Protein AF-0000000075012407 (afdb_homodimer)

Nearest PDB structures (foldseek):
  1z28-assembly1_A-2  TM=9.879E-01  e=9.287E-39  Homo sapiens
  3u3m-assembly1_A  TM=9.815E-01  e=2.269E-38  Homo sapiens
  3qvv-assembly2_B  TM=9.808E-01  e=2.269E-38  Homo sapiens
  2a3r-assembly2_B  TM=9.847E-01  e=3.750E-38  Homo sapiens
  4gra-assembly2_B  TM=9.816E-01  e=2.001E-37  Homo sapiens

Radius of gyration: 32.12 Å; Cα contacts (8 Å, |Δi|>4): 915; chains: 2; bounding box: 49×92×67 Å

Structure (mmCIF, N/CA/C/O backbone):
data_AF-0000000075012407-model_v1
#
loop_
_entity.id
_entity.type
_entity.pdbx_description
1 polymer Sulfotransferase
#
loop_
_atom_site.group_PDB
_atom_site.id
_atom_site.type_symbol
_atom_site.label_atom_id
_atom_site.label_alt_id
_atom_site.label_comp_id
_atom_site.label_asym_id
_atom_site.label_entity_id
_atom_site.label_seq_id
_atom_site.pdbx_PDB_ins_code
_atom_site.Cartn_x
_atom_site.Cartn_y
_atom_site.Cartn_z
_atom_site.occupancy
_atom_site.B_iso_or_equiv
_atom_site.auth_seq_id
_atom_site.auth_comp_id
_atom_site.auth_asym_id
_atom_site.auth_atom_id
_atom_site.pdbx_PDB_model_num
ATOM 1 N N . MET A 1 1 ? -10.609 23.375 -27.75 1 22.03 1 MET A N 1
ATOM 2 C CA . MET A 1 1 ? -10.422 24.469 -26.797 1 22.03 1 MET A CA 1
ATOM 3 C C . MET A 1 1 ? -9.523 24.031 -25.641 1 22.03 1 MET A C 1
ATOM 5 O O . MET A 1 1 ? -9.953 23.281 -24.766 1 22.03 1 MET A O 1
ATOM 9 N N . ALA A 1 2 ? -8.25 23.719 -25.938 1 32.62 2 ALA A N 1
ATOM 10 C CA . ALA A 1 2 ? -7.152 23.391 -25.031 1 32.62 2 ALA A CA 1
ATOM 11 C C . ALA A 1 2 ? -7.145 24.312 -23.812 1 32.62 2 ALA A C 1
ATOM 13 O O . ALA A 1 2 ? -6.902 25.516 -23.953 1 32.62 2 ALA A O 1
ATOM 14 N N . GLU A 1 3 ? -8.086 24.141 -22.859 1 29.67 3 GLU A N 1
ATOM 15 C CA . GLU A 1 3 ? -8.102 24.953 -21.641 1 29.67 3 GLU A CA 1
ATOM 16 C C . GLU A 1 3 ? -6.684 25.188 -21.125 1 29.67 3 GLU A C 1
ATOM 18 O O . GLU A 1 3 ? -5.832 24.297 -21.188 1 29.67 3 GLU A O 1
ATOM 23 N N . ALA A 1 4 ? -6.25 26.359 -21 1 38.56 4 ALA A N 1
ATOM 24 C CA . ALA A 1 4 ? -5.043 26.984 -20.469 1 38.56 4 ALA A CA 1
ATOM 25 C C . ALA A 1 4 ? -4.625 26.344 -19.141 1 38.56 4 ALA A C 1
ATOM 27 O O . ALA A 1 4 ? -5.352 26.422 -18.156 1 38.56 4 ALA A O 1
ATOM 28 N N . THR A 1 5 ? -4.082 25.141 -19.094 1 43.47 5 THR A N 1
ATOM 29 C CA . THR A 1 5 ? -3.42 24.531 -17.953 1 43.47 5 THR A CA 1
ATOM 30 C C . THR A 1 5 ? -2.76 25.594 -17.078 1 43.47 5 THR A C 1
ATOM 32 O O . THR A 1 5 ? -1.749 26.188 -17.453 1 43.47 5 THR A O 1
ATOM 35 N N . GLU A 1 6 ? -3.447 26.531 -16.5 1 49.44 6 GLU A N 1
ATOM 36 C CA . GLU A 1 6 ? -2.885 27.5 -15.555 1 49.44 6 GLU A CA 1
ATOM 37 C C . GLU A 1 6 ? -1.769 26.875 -14.719 1 49.44 6 GLU A C 1
ATOM 39 O O . GLU A 1 6 ? -1.96 25.812 -14.109 1 49.44 6 GLU A O 1
ATOM 44 N N . SER A 1 7 ? -0.541 27.109 -15.016 1 63.06 7 SER A N 1
ATOM 45 C CA . SER A 1 7 ? 0.743 26.594 -14.555 1 63.06 7 SER A CA 1
ATOM 46 C C . SER A 1 7 ? 0.875 26.688 -13.039 1 63.06 7 SER A C 1
ATOM 48 O O . SER A 1 7 ? 0.651 27.766 -12.461 1 63.06 7 SER A O 1
ATOM 50 N N . ARG A 1 8 ? 0.725 25.672 -12.258 1 73.75 8 ARG A N 1
ATOM 51 C CA . ARG A 1 8 ? 0.963 25.609 -10.82 1 73.75 8 ARG A CA 1
ATOM 52 C C . ARG A 1 8 ? 2.25 26.328 -10.445 1 73.75 8 ARG A C 1
ATOM 54 O O . ARG A 1 8 ? 3.23 26.297 -11.188 1 73.75 8 ARG A O 1
ATOM 61 N N . LYS A 1 9 ? 2.16 27.094 -9.445 1 75.5 9 LYS A N 1
ATOM 62 C CA . LYS A 1 9 ? 3.238 27.969 -8.992 1 75.5 9 LYS A CA 1
ATOM 63 C C . LYS A 1 9 ? 4.406 27.156 -8.438 1 75.5 9 LYS A C 1
ATOM 65 O O . LYS A 1 9 ? 4.199 26.125 -7.809 1 75.5 9 LYS A O 1
ATOM 70 N N . GLN A 1 10 ? 5.562 27.656 -8.711 1 83.12 10 GLN A N 1
ATOM 71 C CA . GLN A 1 10 ? 6.777 27 -8.227 1 83.12 10 GLN A CA 1
ATOM 72 C C . GLN A 1 10 ? 7.238 27.594 -6.906 1 83.12 10 GLN A C 1
ATOM 74 O O . GLN A 1 10 ? 6.918 28.734 -6.59 1 83.12 10 GLN A O 1
ATOM 79 N N . LEU A 1 11 ? 7.918 26.797 -6.125 1 91.88 11 LEU A N 1
ATOM 80 C CA . LEU A 1 11 ? 8.453 27.234 -4.836 1 91.88 11 LEU A CA 1
ATOM 81 C C . LEU A 1 11 ? 9.859 27.797 -4.988 1 91.88 11 LEU A C 1
ATOM 83 O O . LEU A 1 11 ? 10.547 27.5 -5.969 1 91.88 11 LEU A O 1
ATOM 87 N N . VAL A 1 12 ? 10.156 28.641 -4.113 1 91.38 12 VAL A N 1
ATOM 88 C CA . VAL A 1 12 ? 11.492 29.219 -4.023 1 91.38 12 VAL A CA 1
ATOM 89 C C . VAL A 1 12 ? 12.086 28.938 -2.646 1 91.38 12 VAL A C 1
ATOM 91 O O . VAL A 1 12 ? 11.367 28.922 -1.643 1 91.38 12 VAL A O 1
ATOM 94 N N . GLU A 1 13 ? 13.352 28.719 -2.605 1 90.56 13 GLU A N 1
ATOM 95 C CA . GLU A 1 13 ? 13.969 28.297 -1.349 1 90.56 13 GLU A CA 1
ATOM 96 C C . GLU A 1 13 ? 14.547 29.5 -0.597 1 90.56 13 GLU A C 1
ATOM 98 O O . GLU A 1 13 ? 15.156 30.391 -1.202 1 90.56 13 GLU A O 1
ATOM 103 N N . VAL A 1 14 ? 14.266 29.547 0.611 1 86.38 14 VAL A N 1
ATOM 104 C CA . VAL A 1 14 ? 14.922 30.438 1.559 1 86.38 14 VAL A CA 1
ATOM 105 C C . VAL A 1 14 ? 15.523 29.625 2.705 1 86.38 14 VAL A C 1
ATOM 107 O O . VAL A 1 14 ? 14.82 28.875 3.381 1 86.38 14 VAL A O 1
ATOM 110 N N . ALA A 1 15 ? 16.859 29.75 2.9 1 89.19 15 ALA A N 1
ATOM 111 C CA . ALA A 1 15 ? 17.578 29.016 3.932 1 89.19 15 ALA A CA 1
ATOM 112 C C . ALA A 1 15 ? 17.281 27.516 3.836 1 89.19 15 ALA A C 1
ATOM 114 O O . ALA A 1 15 ? 17.062 26.859 4.852 1 89.19 15 ALA A O 1
ATOM 115 N N . GLY A 1 16 ? 17.078 27.031 2.658 1 89.62 16 GLY A N 1
ATOM 116 C CA . GLY A 1 16 ? 16.891 25.609 2.416 1 89.62 16 GLY A CA 1
ATOM 117 C C . GLY A 1 16 ? 15.453 25.156 2.545 1 89.62 16 GLY A C 1
ATOM 118 O O . GLY A 1 16 ? 15.156 23.969 2.43 1 89.62 16 GLY A O 1
ATOM 119 N N . VAL A 1 17 ? 14.594 26.062 2.826 1 95.19 17 VAL A N 1
ATOM 120 C CA . VAL A 1 17 ? 13.188 25.719 3.006 1 95.19 17 VAL A CA 1
ATOM 121 C C . VAL A 1 17 ? 12.367 26.234 1.826 1 95.19 17 VAL A C 1
ATOM 123 O O . VAL A 1 17 ? 12.336 27.453 1.574 1 95.19 17 VAL A O 1
ATOM 126 N N . PRO A 1 18 ? 11.742 25.359 1.072 1 96.69 18 PRO A N 1
ATOM 127 C CA . PRO A 1 18 ? 10.914 25.797 -0.049 1 96.69 18 PRO A CA 1
ATOM 128 C C . PRO A 1 18 ? 9.664 26.547 0.403 1 96.69 18 PRO A C 1
ATOM 130 O O . PRO A 1 18 ? 8.938 26.078 1.285 1 96.69 18 PRO A O 1
ATOM 133 N N . MET A 1 19 ? 9.445 27.734 -0.189 1 95.62 19 MET A N 1
ATOM 134 C CA . MET A 1 19 ? 8.258 28.531 0.095 1 95.62 19 MET A CA 1
ATOM 135 C C . MET A 1 19 ? 7.727 29.188 -1.175 1 95.62 19 MET A C 1
ATOM 137 O O . MET A 1 19 ? 8.398 29.172 -2.209 1 95.62 19 MET A O 1
ATOM 141 N N . LYS A 1 20 ? 6.523 29.672 -1.05 1 93.12 20 LYS A N 1
ATOM 142 C CA . LYS A 1 20 ? 5.938 30.375 -2.184 1 93.12 20 LYS A CA 1
ATOM 143 C C . LYS A 1 20 ? 6.734 31.641 -2.508 1 93.12 20 LYS A C 1
ATOM 145 O O . LYS A 1 20 ? 7.203 32.344 -1.604 1 93.12 20 LYS A O 1
ATOM 150 N N . ALA A 1 21 ? 6.773 31.969 -3.783 1 92 21 ALA A N 1
ATOM 151 C CA . ALA A 1 21 ? 7.516 33.125 -4.234 1 92 21 ALA A CA 1
ATOM 152 C C . ALA A 1 21 ? 6.98 34.406 -3.584 1 92 21 ALA A C 1
ATOM 154 O O . ALA A 1 21 ? 7.75 35.312 -3.254 1 92 21 ALA A O 1
ATOM 155 N N . THR A 1 22 ? 5.723 34.469 -3.428 1 91.94 22 THR A N 1
ATOM 156 C CA . THR A 1 22 ? 5.105 35.656 -2.854 1 91.94 22 THR A CA 1
ATOM 157 C C . THR A 1 22 ? 5.551 35.875 -1.408 1 91.94 22 THR A C 1
ATOM 159 O O . THR A 1 22 ? 5.684 37 -0.942 1 91.94 22 THR A O 1
ATOM 162 N N . THR A 1 23 ? 5.738 34.812 -0.674 1 93.69 23 THR A N 1
ATOM 163 C CA . THR A 1 23 ? 6.266 34.875 0.685 1 93.69 23 THR A CA 1
ATOM 164 C C . THR A 1 23 ? 7.688 35.438 0.688 1 93.69 23 THR A C 1
ATOM 166 O O . THR A 1 23 ? 8.008 36.312 1.479 1 93.69 23 THR A O 1
ATOM 169 N N . ILE A 1 24 ? 8.43 34.938 -0.264 1 92.75 24 ILE A N 1
ATOM 170 C CA . ILE A 1 24 ? 9.828 35.344 -0.335 1 92.75 24 ILE A CA 1
ATOM 171 C C . ILE A 1 24 ? 9.922 36.812 -0.732 1 92.75 24 ILE A C 1
ATOM 173 O O . ILE A 1 24 ? 10.758 37.562 -0.205 1 92.75 24 ILE A O 1
ATOM 177 N N . ASP A 1 25 ? 9.062 37.219 -1.634 1 92 25 ASP A N 1
ATOM 178 C CA . ASP A 1 25 ? 9.023 38.625 -2.053 1 92 25 ASP A CA 1
ATOM 179 C C . ASP A 1 25 ? 8.711 39.531 -0.873 1 92 25 ASP A C 1
ATOM 181 O O . ASP A 1 25 ? 9.086 40.719 -0.872 1 92 25 ASP A O 1
ATOM 185 N N . ASN A 1 26 ? 8.086 38.969 0.139 1 94.06 26 ASN A N 1
ATOM 186 C CA . ASN A 1 26 ? 7.672 39.75 1.308 1 94.06 26 ASN A CA 1
ATOM 187 C C . ASN A 1 26 ? 8.531 39.438 2.525 1 94.06 26 ASN A C 1
ATOM 189 O O . ASN A 1 26 ? 8.156 39.719 3.656 1 94.06 26 ASN A O 1
ATOM 193 N N . TRP A 1 27 ? 9.664 38.875 2.295 1 95.44 27 TRP A N 1
ATOM 194 C CA . TRP A 1 27 ? 10.461 38.25 3.352 1 95.44 27 TRP A CA 1
ATOM 195 C C . TRP A 1 27 ? 10.953 39.312 4.34 1 95.44 27 TRP A C 1
ATOM 197 O O . TRP A 1 27 ? 10.938 39.094 5.551 1 95.44 27 TRP A O 1
ATOM 207 N N . THR A 1 28 ? 11.32 40.438 3.855 1 96 28 THR A N 1
ATOM 208 C CA . THR A 1 28 ? 11.82 41.5 4.723 1 96 28 THR A CA 1
ATOM 209 C C . THR A 1 28 ? 10.727 41.969 5.672 1 96 28 THR A C 1
ATOM 211 O O . THR A 1 28 ? 10.977 42.156 6.867 1 96 28 THR A O 1
ATOM 214 N N . GLN A 1 29 ? 9.594 42.156 5.141 1 95.88 29 GLN A N 1
ATOM 215 C CA . GLN A 1 29 ? 8.469 42.594 5.973 1 95.88 29 GLN A CA 1
ATOM 216 C C . GLN A 1 29 ? 8.148 41.531 7.027 1 95.88 29 GLN A C 1
ATOM 218 O O . GLN A 1 29 ? 7.863 41.875 8.18 1 95.88 29 GLN A O 1
ATOM 223 N N . ILE A 1 30 ? 8.219 40.312 6.648 1 97.31 30 ILE A N 1
ATOM 224 C CA . ILE A 1 30 ? 7.922 39.188 7.543 1 97.31 30 ILE A CA 1
ATOM 225 C C . ILE A 1 30 ? 8.961 39.156 8.656 1 97.31 30 ILE A C 1
ATOM 227 O O . ILE A 1 30 ? 8.609 39.125 9.844 1 97.31 30 ILE A O 1
ATOM 231 N N . GLN A 1 31 ? 10.227 39.281 8.297 1 97.31 31 GLN A N 1
ATOM 232 C CA . GLN A 1 31 ? 11.305 39.156 9.273 1 97.31 31 GLN A CA 1
ATOM 233 C C . GLN A 1 31 ? 11.344 40.344 10.203 1 97.31 31 GLN A C 1
ATOM 235 O O . GLN A 1 31 ? 11.805 40.25 11.344 1 97.31 31 GLN A O 1
ATOM 240 N N . ASN A 1 32 ? 10.766 41.469 9.758 1 97.75 32 ASN A N 1
ATOM 241 C CA . ASN A 1 32 ? 10.766 42.688 10.555 1 97.75 32 ASN A CA 1
ATOM 242 C C . ASN A 1 32 ? 9.469 42.812 11.344 1 97.75 32 ASN A C 1
ATOM 244 O O . ASN A 1 32 ? 9.219 43.875 11.938 1 97.75 32 ASN A O 1
ATOM 248 N N . PHE A 1 33 ? 8.68 41.875 11.305 1 98.56 33 PHE A N 1
ATOM 249 C CA . PHE A 1 33 ? 7.434 41.906 12.062 1 98.56 33 PHE A CA 1
ATOM 250 C C . PHE A 1 33 ? 7.703 42.219 13.531 1 98.56 33 PHE A C 1
ATOM 252 O O . PHE A 1 33 ? 8.648 41.688 14.117 1 98.56 33 PHE A O 1
ATOM 259 N N . GLU A 1 34 ? 6.852 43.031 14.117 1 98.19 34 GLU A N 1
ATOM 260 C CA . GLU A 1 34 ? 6.984 43.375 15.531 1 98.19 34 GLU A CA 1
ATOM 261 C C . GLU A 1 34 ? 5.918 42.656 16.375 1 98.19 34 GLU A C 1
ATOM 263 O O . GLU A 1 34 ? 4.789 43.156 16.469 1 98.19 34 GLU A O 1
ATOM 268 N N . ALA A 1 35 ? 6.328 41.656 17.016 1 98.5 35 ALA A N 1
ATOM 269 C CA . ALA A 1 35 ? 5.434 40.938 17.922 1 98.5 35 ALA A CA 1
ATOM 270 C C . ALA A 1 35 ? 5.199 41.719 19.203 1 98.5 35 ALA A C 1
ATOM 272 O O . ALA A 1 35 ? 5.973 42.625 19.531 1 98.5 35 ALA A O 1
ATOM 273 N N . LYS A 1 36 ? 4.129 41.438 19.828 1 98.25 36 LYS A N 1
ATOM 274 C CA . LYS A 1 36 ? 3.799 42 21.141 1 98.25 36 LYS A CA 1
ATOM 275 C C . LYS A 1 36 ? 3.863 40.906 22.219 1 98.25 36 LYS A C 1
ATOM 277 O O . LYS A 1 36 ? 3.611 39.75 21.938 1 98.25 36 LYS A O 1
ATOM 282 N N . PRO A 1 37 ? 4.121 41.312 23.406 1 97.31 37 PRO A N 1
ATOM 283 C CA . PRO A 1 37 ? 4.324 40.312 24.469 1 97.31 37 PRO A CA 1
ATOM 284 C C . PRO A 1 37 ? 3.082 39.469 24.734 1 97.31 37 PRO A C 1
ATOM 286 O O . PRO A 1 37 ? 3.193 38.344 25.219 1 97.31 37 PRO A O 1
ATOM 289 N N . ASP A 1 38 ? 1.967 40.062 24.375 1 97.75 38 ASP A N 1
ATOM 290 C CA . ASP A 1 38 ? 0.742 39.312 24.672 1 97.75 38 ASP A CA 1
ATOM 291 C C . ASP A 1 38 ? 0.212 38.594 23.438 1 97.75 38 ASP A C 1
ATOM 293 O O . ASP A 1 38 ? -0.945 38.188 23.406 1 97.75 38 ASP A O 1
ATOM 297 N N . ASP A 1 39 ? 1.017 38.5 22.391 1 98.56 39 ASP A N 1
ATOM 298 C CA . ASP A 1 39 ? 0.66 37.688 21.219 1 98.56 39 ASP A CA 1
ATOM 299 C C . ASP A 1 39 ? 0.675 36.219 21.516 1 98.56 39 ASP A C 1
ATOM 301 O O . ASP A 1 39 ? 1.548 35.719 22.25 1 98.56 39 ASP A O 1
ATOM 305 N N . LEU A 1 40 ? -0.299 35.5 21.062 1 98.81 40 LEU A N 1
ATOM 306 C CA . LEU A 1 40 ? -0.291 34.062 21 1 98.81 40 LEU A CA 1
ATOM 307 C C . LEU A 1 40 ? -0.06 33.562 19.562 1 98.81 40 LEU A C 1
ATOM 309 O O . LEU A 1 40 ? -0.799 33.969 18.656 1 98.81 40 LEU A O 1
ATOM 313 N N . LEU A 1 41 ? 0.984 32.812 19.344 1 98.88 41 LEU A N 1
ATOM 314 C CA . LEU A 1 41 ? 1.305 32.344 18 1 98.88 41 LEU A CA 1
ATOM 315 C C . LEU A 1 41 ? 1.042 30.844 17.875 1 98.88 41 LEU A C 1
ATOM 317 O O . LEU A 1 41 ? 1.646 30.047 18.578 1 98.88 41 LEU A O 1
ATOM 321 N N . ILE A 1 42 ? 0.095 30.469 17.016 1 98.88 42 ILE A N 1
ATOM 322 C CA . ILE A 1 42 ? -0.18 29.078 16.672 1 98.88 42 ILE A CA 1
ATOM 323 C C . ILE A 1 42 ? 0.793 28.594 15.594 1 98.88 42 ILE A C 1
ATOM 325 O O . ILE A 1 42 ? 0.858 29.188 14.516 1 98.88 42 ILE A O 1
ATOM 329 N N . CYS A 1 43 ? 1.546 27.594 15.906 1 98.81 43 CYS A N 1
ATOM 330 C CA . CYS A 1 43 ? 2.586 27.078 15.023 1 98.81 43 CYS A CA 1
ATOM 331 C C . CYS A 1 43 ? 2.301 25.625 14.633 1 98.81 43 CYS A C 1
ATOM 333 O O . CYS A 1 43 ? 2.006 24.797 15.492 1 98.81 43 CYS A O 1
ATOM 335 N N . THR A 1 44 ? 2.33 25.344 13.328 1 98.75 44 THR A N 1
ATOM 336 C CA . THR A 1 44 ? 2.086 24 12.844 1 98.75 44 THR A CA 1
ATOM 337 C C . THR A 1 44 ? 2.842 23.734 11.539 1 98.75 44 THR A C 1
ATOM 339 O O . THR A 1 44 ? 3.127 24.672 10.789 1 98.75 44 THR A O 1
ATOM 342 N N . TYR A 1 45 ? 3.277 22.516 11.305 1 98.69 45 TYR A N 1
ATOM 343 C CA . TYR A 1 45 ? 3.543 22.078 9.938 1 98.69 45 TYR A CA 1
ATOM 344 C C . TYR A 1 45 ? 2.248 21.953 9.148 1 98.69 45 TYR A C 1
ATOM 346 O O . TYR A 1 45 ? 1.188 21.672 9.711 1 98.69 45 TYR A O 1
ATOM 354 N N . PRO A 1 46 ? 2.268 22.141 7.828 1 98 46 PRO A N 1
ATOM 355 C CA . PRO A 1 46 ? 1.025 22.016 7.059 1 98 46 PRO A CA 1
ATOM 356 C C . PRO A 1 46 ? 0.325 20.688 7.273 1 98 46 PRO A C 1
ATOM 358 O O . PRO A 1 46 ? 0.985 19.641 7.363 1 98 46 PRO A O 1
ATOM 361 N N . LYS A 1 47 ? -0.987 20.781 7.41 1 98.31 47 LYS A N 1
ATOM 362 C CA . LYS A 1 47 ? -1.877 19.625 7.48 1 98.31 47 LYS A CA 1
ATOM 363 C C . LYS A 1 47 ? -1.647 18.844 8.766 1 98.31 47 LYS A C 1
ATOM 365 O O . LYS A 1 47 ? -1.786 17.609 8.781 1 98.31 47 LYS A O 1
ATOM 370 N N . SER A 1 48 ? -1.331 19.562 9.82 1 98.44 48 SER A N 1
ATOM 371 C CA . SER A 1 48 ? -1.104 18.938 11.125 1 98.44 48 SER A CA 1
ATOM 372 C C . SER A 1 48 ? -2.189 19.344 12.117 1 98.44 48 SER A C 1
ATOM 374 O O . SER A 1 48 ? -1.992 19.25 13.336 1 98.44 48 SER A O 1
ATOM 376 N N . GLY A 1 49 ? -3.309 19.859 11.648 1 97.81 49 GLY A N 1
ATOM 377 C CA . GLY A 1 49 ? -4.395 20.234 12.539 1 97.81 49 GLY A CA 1
ATOM 378 C C . GLY A 1 49 ? -4.445 21.719 12.82 1 97.81 49 GLY A C 1
ATOM 379 O O . GLY A 1 49 ? -4.906 22.141 13.883 1 97.81 49 GLY A O 1
ATOM 380 N N . THR A 1 50 ? -3.945 22.469 11.844 1 98.25 50 THR A N 1
ATOM 381 C CA . THR A 1 50 ? -3.865 23.922 12.008 1 98.25 50 THR A CA 1
ATOM 382 C C . THR A 1 50 ? -5.25 24.516 12.242 1 98.25 50 THR A C 1
ATOM 384 O O . THR A 1 50 ? -5.469 25.219 13.227 1 98.25 50 THR A O 1
ATOM 387 N N . THR A 1 51 ? -6.188 24.234 11.383 1 98 51 THR A N 1
ATOM 388 C CA . THR A 1 51 ? -7.539 24.766 11.484 1 98 51 THR A CA 1
ATOM 389 C C . THR A 1 51 ? -8.219 24.297 12.766 1 98 51 THR A C 1
ATOM 391 O O . THR A 1 51 ? -8.961 25.047 13.398 1 98 51 THR A O 1
ATOM 394 N N . TRP A 1 52 ? -7.918 23.078 13.148 1 98.5 52 TRP A N 1
ATOM 395 C CA . TRP A 1 52 ? -8.484 22.484 14.352 1 98.5 52 TRP A CA 1
ATOM 396 C C . TRP A 1 52 ? -8.055 23.266 15.594 1 98.5 52 TRP A C 1
ATOM 398 O O . TRP A 1 52 ? -8.898 23.703 16.375 1 98.5 52 TRP A O 1
ATOM 408 N N . ILE A 1 53 ? -6.797 23.484 15.75 1 98.75 53 ILE A N 1
ATOM 409 C CA . ILE A 1 53 ? -6.285 24.188 16.938 1 98.75 53 ILE A CA 1
ATOM 410 C C . ILE A 1 53 ? -6.699 25.656 16.891 1 98.75 53 ILE A C 1
ATOM 412 O O . ILE A 1 53 ? -6.973 26.25 17.922 1 98.75 53 ILE A O 1
ATOM 416 N N . GLN A 1 54 ? -6.793 26.219 15.68 1 98.62 54 GLN A N 1
ATOM 417 C CA . GLN A 1 54 ? -7.285 27.594 15.562 1 98.62 54 GLN A CA 1
ATOM 418 C C . GLN A 1 54 ? -8.695 27.719 16.141 1 98.62 54 GLN A C 1
ATOM 420 O O . GLN A 1 54 ? -8.977 28.641 16.906 1 98.62 54 GLN A O 1
ATOM 425 N N . GLU A 1 55 ? -9.5 26.812 15.758 1 98.56 55 GLU A N 1
ATOM 426 C CA . GLU A 1 55 ? -10.891 26.891 16.219 1 98.56 55 GLU A CA 1
ATOM 427 C C . GLU A 1 55 ? -10.984 26.672 17.719 1 98.56 55 GLU A C 1
ATOM 429 O O . GLU A 1 55 ? -11.773 27.328 18.406 1 98.56 55 GLU A O 1
ATOM 434 N N . ILE A 1 56 ? -10.219 25.75 18.234 1 98.75 56 ILE A N 1
ATOM 435 C CA . ILE A 1 56 ? -10.188 25.5 19.672 1 98.75 56 ILE A CA 1
ATOM 436 C C . ILE A 1 56 ? -9.766 26.766 20.406 1 98.75 56 ILE A C 1
ATOM 438 O O . ILE A 1 56 ? -10.43 27.188 21.344 1 98.75 56 ILE A O 1
ATOM 442 N N . VAL A 1 57 ? -8.703 27.375 19.953 1 98.81 57 VAL A N 1
ATOM 443 C CA . VAL A 1 57 ? -8.164 28.578 20.578 1 98.81 57 VAL A CA 1
ATOM 444 C C . VAL A 1 57 ? -9.203 29.703 20.516 1 98.81 57 VAL A C 1
ATOM 446 O O . VAL A 1 57 ? -9.438 30.391 21.5 1 98.81 57 VAL A O 1
ATOM 449 N N . ASP A 1 58 ? -9.828 29.844 19.344 1 98.5 58 ASP A N 1
ATOM 450 C CA . ASP A 1 58 ? -10.828 30.891 19.172 1 98.5 58 ASP A CA 1
ATOM 451 C C . ASP A 1 58 ? -12.008 30.688 20.109 1 98.5 58 ASP A C 1
ATOM 453 O O . ASP A 1 58 ? -12.5 31.656 20.703 1 98.5 58 ASP A O 1
ATOM 457 N N . MET A 1 59 ? -12.469 29.516 20.266 1 98.44 59 MET A N 1
ATOM 458 C CA . MET A 1 59 ? -13.594 29.203 21.156 1 98.44 59 MET A CA 1
ATOM 459 C C . MET A 1 59 ? -13.234 29.484 22.609 1 98.44 59 MET A C 1
ATOM 461 O O . MET A 1 59 ? -14.062 29.984 23.375 1 98.44 59 MET A O 1
ATOM 465 N N . ILE A 1 60 ? -12.031 29.141 22.922 1 98.62 60 ILE A N 1
ATOM 466 C CA . ILE A 1 60 ? -11.586 29.438 24.281 1 98.62 60 ILE A CA 1
ATOM 467 C C . ILE A 1 60 ? -11.539 30.938 24.5 1 98.62 60 ILE A C 1
ATOM 469 O O . ILE A 1 60 ? -12.023 31.438 25.516 1 98.62 60 ILE A O 1
ATOM 473 N N . GLU A 1 61 ? -10.977 31.656 23.562 1 97.69 61 GLU A N 1
ATOM 474 C CA . GLU A 1 61 ? -10.859 33.094 23.656 1 97.69 61 GLU A CA 1
ATOM 475 C C . GLU A 1 61 ? -12.227 33.75 23.797 1 97.69 61 GLU A C 1
ATOM 477 O O . GLU A 1 61 ? -12.367 34.781 24.484 1 97.69 61 GLU A O 1
ATOM 482 N N . GLN A 1 62 ? -13.258 33.188 23.188 1 97.69 62 GLN A N 1
ATOM 483 C CA . GLN A 1 62 ? -14.594 33.781 23.156 1 97.69 62 GLN A CA 1
ATOM 484 C C . GLN A 1 62 ? -15.5 33.125 24.203 1 97.69 62 GLN A C 1
ATOM 486 O O . GLN A 1 62 ? -16.719 33.219 24.094 1 97.69 62 GLN A O 1
ATOM 491 N N . ASP A 1 63 ? -14.93 32.375 25.094 1 97.12 63 ASP A N 1
ATOM 492 C CA . ASP A 1 63 ? -15.633 31.766 26.219 1 97.12 63 ASP A CA 1
ATOM 493 C C . ASP A 1 63 ? -16.734 30.828 25.734 1 97.12 63 ASP A C 1
ATOM 495 O O . ASP A 1 63 ? -17.828 30.812 26.297 1 97.12 63 ASP A O 1
ATOM 499 N N . GLY A 1 64 ? -16.469 30.234 24.578 1 97.06 64 GLY A N 1
ATOM 500 C CA . GLY A 1 64 ? -17.391 29.234 24.062 1 97.06 64 GLY A CA 1
ATOM 501 C C . GLY A 1 64 ? -18.531 29.844 23.281 1 97.06 64 GLY A C 1
ATOM 502 O O . GLY A 1 64 ? -19.484 29.141 22.922 1 97.06 64 GLY A O 1
ATOM 503 N N . ASP A 1 65 ? -18.469 31.094 22.969 1 97.31 65 ASP A N 1
ATOM 504 C CA . ASP A 1 65 ? -19.516 31.766 22.203 1 97.31 65 ASP A CA 1
ATOM 505 C C . ASP A 1 65 ? -19.422 31.438 20.719 1 97.31 65 ASP A C 1
ATOM 507 O O . ASP A 1 65 ? -18.625 32.062 20 1 97.31 65 ASP A O 1
ATOM 511 N N . THR A 1 66 ? -20.219 30.594 20.219 1 95.62 66 THR A N 1
ATOM 512 C CA . THR A 1 66 ? -20.156 30.094 18.844 1 95.62 66 THR A CA 1
ATOM 513 C C . THR A 1 66 ? -20.438 31.203 17.844 1 95.62 66 THR A C 1
ATOM 515 O O . THR A 1 66 ? -19.891 31.219 16.75 1 95.62 66 THR A O 1
ATOM 518 N N . GLU A 1 67 ? -21.312 32.125 18.203 1 96.25 67 GLU A N 1
ATOM 519 C CA . GLU A 1 67 ? -21.625 33.25 17.312 1 96.25 67 GLU A CA 1
ATOM 520 C C . GLU A 1 67 ? -20.406 34.125 17.062 1 96.25 67 GLU A C 1
ATOM 522 O O . GLU A 1 67 ? -20.141 34.531 15.938 1 96.25 67 GLU A O 1
ATOM 527 N N . LYS A 1 68 ? -19.734 34.375 18.141 1 96.56 68 LYS A N 1
ATOM 528 C CA . LYS A 1 68 ? -18.516 35.188 18.016 1 96.56 68 LYS A CA 1
ATOM 529 C C . LYS A 1 68 ? -17.453 34.438 17.203 1 96.56 68 LYS A C 1
ATOM 531 O O . LYS A 1 68 ? -16.656 35.062 16.5 1 96.56 68 LYS A O 1
ATOM 536 N N . CYS A 1 69 ? -17.516 33.156 17.219 1 96.25 69 CYS A N 1
ATOM 537 C CA . CYS A 1 69 ? -16.531 32.344 16.484 1 96.25 69 CYS A CA 1
ATOM 538 C C . CYS A 1 69 ? -16.922 32.25 15.023 1 96.25 69 CYS A C 1
ATOM 540 O O . CYS A 1 69 ? -16.219 31.609 14.234 1 96.25 69 CYS A O 1
ATOM 542 N N . GLN A 1 70 ? -17.969 32.812 14.648 1 95.31 70 GLN A N 1
ATOM 543 C CA . GLN A 1 70 ? -18.391 32.844 13.258 1 95.31 70 GLN A CA 1
ATOM 544 C C . GLN A 1 70 ? -18.328 34.25 12.672 1 95.31 70 GLN A C 1
ATOM 546 O O . GLN A 1 70 ? -18.875 34.5 11.602 1 95.31 70 GLN A O 1
ATOM 551 N N . ARG A 1 71 ? -17.625 35.125 13.328 1 95.88 71 ARG A N 1
ATOM 552 C CA . ARG A 1 71 ? -17.609 36.562 12.977 1 95.88 71 ARG A CA 1
ATOM 553 C C . ARG A 1 71 ? -16.859 36.781 11.664 1 95.88 71 ARG A C 1
ATOM 555 O O . ARG A 1 71 ? -17.062 37.812 11.008 1 95.88 71 ARG A O 1
ATOM 562 N N . ALA A 1 72 ? -16.016 35.875 11.336 1 95.31 72 ALA A N 1
ATOM 563 C CA . ALA A 1 72 ? -15.195 35.938 10.125 1 95.31 72 ALA A CA 1
ATOM 564 C C . ALA A 1 72 ? -14.594 34.562 9.797 1 95.31 72 ALA A C 1
ATOM 566 O O . ALA A 1 72 ? -14.609 33.656 10.625 1 95.31 72 ALA A O 1
ATOM 567 N N . MET A 1 73 ? -14.133 34.438 8.594 1 94.94 73 MET A N 1
ATOM 568 C CA . MET A 1 73 ? -13.398 33.25 8.219 1 94.94 73 MET A CA 1
ATOM 569 C C . MET A 1 73 ? -12.18 33.031 9.109 1 94.94 73 MET A C 1
ATOM 571 O O . MET A 1 73 ? -11.531 34.031 9.5 1 94.94 73 MET A O 1
ATOM 575 N N . ILE A 1 74 ? -11.883 31.828 9.375 1 95.31 74 ILE A N 1
ATOM 576 C CA . ILE A 1 74 ? -10.859 31.484 10.344 1 95.31 74 ILE A CA 1
ATOM 577 C C . ILE A 1 74 ? -9.531 32.125 9.945 1 95.31 74 ILE A C 1
ATOM 579 O O . ILE A 1 74 ? -8.742 32.531 10.805 1 95.31 74 ILE A O 1
ATOM 583 N N . GLN A 1 75 ? -9.281 32.312 8.617 1 91.44 75 GLN A N 1
ATOM 584 C CA . GLN A 1 75 ? -8.008 32.875 8.156 1 91.44 75 GLN A CA 1
ATOM 585 C C . GLN A 1 75 ? -7.918 34.375 8.477 1 91.44 75 GLN A C 1
ATOM 587 O O . GLN A 1 75 ? -6.824 34.938 8.531 1 91.44 75 GLN A O 1
ATOM 592 N N . HIS A 1 76 ? -9.031 34.938 8.719 1 92.88 76 HIS A N 1
ATOM 593 C CA . HIS A 1 76 ? -9.062 36.375 9.055 1 92.88 76 HIS A CA 1
ATOM 594 C C . HIS A 1 76 ? -9.008 36.562 10.57 1 92.88 76 HIS A C 1
ATOM 596 O O . HIS A 1 76 ? -8.594 37.625 11.039 1 92.88 76 HIS A O 1
ATOM 602 N N . ARG A 1 77 ? -9.453 35.562 11.281 1 96.12 77 ARG A N 1
ATOM 603 C CA . ARG A 1 77 ? -9.414 35.625 12.734 1 96.12 77 ARG A CA 1
ATOM 604 C C . ARG A 1 77 ? -7.992 35.438 13.258 1 96.12 77 ARG A C 1
ATOM 606 O O . ARG A 1 77 ? -7.602 36.062 14.25 1 96.12 77 ARG A O 1
ATOM 613 N N . HIS A 1 78 ? -7.273 34.594 12.602 1 98 78 HIS A N 1
ATOM 614 C CA . HIS A 1 78 ? -5.887 34.281 12.938 1 98 78 HIS A CA 1
ATOM 615 C C . HIS A 1 78 ? -4.988 34.375 11.711 1 98 78 HIS A C 1
ATOM 617 O O . HIS A 1 78 ? -4.664 33.375 11.078 1 98 78 HIS A O 1
ATOM 623 N N . PRO A 1 79 ? -4.504 35.562 11.422 1 97.31 79 PRO A N 1
ATOM 624 C CA . PRO A 1 79 ? -3.717 35.75 10.195 1 97.31 79 PRO A CA 1
ATOM 625 C C . PRO A 1 79 ? -2.428 34.938 10.188 1 97.31 79 PRO A C 1
ATOM 627 O O . PRO A 1 79 ? -1.776 34.812 11.227 1 97.31 79 PRO A O 1
ATOM 630 N N . LEU A 1 80 ? -2.096 34.438 9.055 1 97.94 80 LEU A N 1
ATOM 631 C CA . LEU A 1 80 ? -0.816 33.781 8.789 1 97.94 80 LEU A CA 1
ATOM 632 C C . LEU A 1 80 ? 0.274 34.812 8.531 1 97.94 80 LEU A C 1
ATOM 634 O O . LEU A 1 80 ? 0.23 35.531 7.535 1 97.94 80 LEU A O 1
ATOM 638 N N . ILE A 1 81 ? 1.217 34.844 9.328 1 97.56 81 ILE A N 1
ATOM 639 C CA . ILE A 1 81 ? 2.193 35.938 9.328 1 97.56 81 ILE A CA 1
ATOM 640 C C . ILE A 1 81 ? 2.924 35.969 7.984 1 97.56 81 ILE A C 1
ATOM 642 O O . ILE A 1 81 ? 3.156 37.031 7.426 1 97.56 81 ILE A O 1
ATOM 646 N N . GLU A 1 82 ? 3.205 34.812 7.367 1 96.19 82 GLU A N 1
ATOM 647 C CA . GLU A 1 82 ? 4.012 34.781 6.148 1 96.19 82 GLU A CA 1
ATOM 648 C C . GLU A 1 82 ? 3.135 34.781 4.902 1 96.19 82 GLU A C 1
ATOM 650 O O . GLU A 1 82 ? 3.621 34.562 3.791 1 96.19 82 GLU A O 1
ATOM 655 N N . TRP A 1 83 ? 1.893 34.969 5.086 1 93.75 83 TRP A N 1
ATOM 656 C CA . TRP A 1 83 ? 0.995 35.031 3.936 1 93.75 83 TRP A CA 1
ATOM 657 C C . TRP A 1 83 ? 1.206 36.344 3.17 1 93.75 83 TRP A C 1
ATOM 659 O O . TRP A 1 83 ? 1.225 37.406 3.762 1 93.75 83 TRP A O 1
ATOM 669 N N . ALA A 1 84 ? 1.411 36.188 1.85 1 90.81 84 ALA A N 1
ATOM 670 C CA . ALA A 1 84 ? 1.514 37.344 0.962 1 90.81 84 ALA A CA 1
ATOM 671 C C . ALA A 1 84 ? 0.972 37.031 -0.427 1 90.81 84 ALA A C 1
ATOM 673 O O . ALA A 1 84 ? 1.453 36.094 -1.087 1 90.81 84 ALA A O 1
ATOM 674 N N . GLN A 1 85 ? -0.124 37.594 -0.802 1 85.5 85 GLN A N 1
ATOM 675 C CA . GLN A 1 85 ? -0.709 37.469 -2.133 1 85.5 85 GLN A CA 1
ATOM 676 C C . GLN A 1 85 ? -1.212 38.844 -2.639 1 85.5 85 GLN A C 1
ATOM 678 O O . GLN A 1 85 ? -2.34 39.219 -2.34 1 85.5 85 GLN A O 1
ATOM 683 N N . PRO A 1 86 ? -0.302 39.5 -3.459 1 78.44 86 PRO A N 1
ATOM 684 C CA . PRO A 1 86 ? -0.835 40.75 -4.016 1 78.44 86 PRO A CA 1
ATOM 685 C C . PRO A 1 86 ? -2.119 40.531 -4.816 1 78.44 86 PRO A C 1
ATOM 687 O O . PRO A 1 86 ? -2.256 39.5 -5.512 1 78.44 86 PRO A O 1
ATOM 690 N N . ALA A 1 87 ? -3.129 41.344 -4.594 1 81.94 87 ALA A N 1
ATOM 691 C CA . ALA A 1 87 ? -3.365 42.719 -4.137 1 81.94 87 ALA A CA 1
ATOM 692 C C . ALA A 1 87 ? -4.004 42.75 -2.75 1 81.94 87 ALA A C 1
ATOM 694 O O . ALA A 1 87 ? -4.488 43.781 -2.293 1 81.94 87 ALA A O 1
ATOM 695 N N . GLN A 1 88 ? -4.055 41.531 -2.059 1 86 88 GLN A N 1
ATOM 696 C CA . GLN A 1 88 ? -4.613 41.469 -0.713 1 86 88 GLN A CA 1
ATOM 697 C C . GLN A 1 88 ? -3.592 41.875 0.333 1 86 88 GLN A C 1
ATOM 699 O O . GLN A 1 88 ? -2.385 41.781 0.105 1 86 88 GLN A O 1
ATOM 704 N N . PRO A 1 89 ? -4.172 42.438 1.461 1 92.19 89 PRO A N 1
ATOM 705 C CA . PRO A 1 89 ? -3.236 42.719 2.557 1 92.19 89 PRO A CA 1
ATOM 706 C C . PRO A 1 89 ? -2.463 41.469 2.988 1 92.19 89 PRO A C 1
ATOM 708 O O . PRO A 1 89 ? -3.016 40.375 3 1 92.19 89 PRO A O 1
ATOM 711 N N . SER A 1 90 ? -1.2 41.656 3.312 1 95.38 90 SER A N 1
ATOM 712 C CA . SER A 1 90 ? -0.369 40.562 3.775 1 95.38 90 SER A CA 1
ATOM 713 C C . SER A 1 90 ? -0.748 40.125 5.191 1 95.38 90 SER A C 1
ATOM 715 O O . SER A 1 90 ? -1.525 40.812 5.859 1 95.38 90 SER A O 1
ATOM 717 N N . GLY A 1 91 ? -0.234 39.031 5.57 1 96.5 91 GLY A N 1
ATOM 718 C CA . GLY A 1 91 ? -0.421 38.594 6.945 1 96.5 91 GLY A CA 1
ATOM 719 C C . GLY A 1 91 ? 0.106 39.594 7.961 1 96.5 91 GLY A C 1
ATOM 720 O O . GLY A 1 91 ? -0.521 39.812 9 1 96.5 91 GLY A O 1
ATOM 721 N N . VAL A 1 92 ? 1.208 40.188 7.637 1 97.31 92 VAL A N 1
ATOM 722 C CA . VAL A 1 92 ? 1.808 41.219 8.5 1 97.31 92 VAL A CA 1
ATOM 723 C C . VAL A 1 92 ? 0.88 42.406 8.609 1 97.31 92 VAL A C 1
ATOM 725 O O . VAL A 1 92 ? 0.644 42.938 9.703 1 97.31 92 VAL A O 1
ATOM 728 N N . ASP A 1 93 ? 0.356 42.812 7.484 1 96.56 93 ASP A N 1
ATOM 729 C CA . ASP A 1 93 ? -0.572 43.938 7.473 1 96.56 93 ASP A CA 1
ATOM 730 C C . ASP A 1 93 ? -1.796 43.656 8.344 1 96.56 93 ASP A C 1
ATOM 732 O O . ASP A 1 93 ? -2.221 44.5 9.125 1 96.56 93 ASP A O 1
ATOM 736 N N . ARG A 1 94 ? -2.32 42.531 8.195 1 96.69 94 ARG A N 1
ATOM 737 C CA . ARG A 1 94 ? -3.508 42.125 8.945 1 96.69 94 ARG A CA 1
ATOM 738 C C . ARG A 1 94 ? -3.213 42.062 10.438 1 96.69 94 ARG A C 1
ATOM 740 O O . ARG A 1 94 ? -4.008 42.531 11.258 1 96.69 94 ARG A O 1
ATOM 747 N N . ALA A 1 95 ? -2.115 41.469 10.766 1 97.69 95 ALA A N 1
ATOM 748 C CA . ALA A 1 95 ? -1.711 41.375 12.164 1 97.69 95 ALA A CA 1
ATOM 749 C C . ALA A 1 95 ? -1.547 42.781 12.789 1 97.69 95 ALA A C 1
ATOM 751 O O . ALA A 1 95 ? -1.967 43 13.922 1 97.69 95 ALA A O 1
ATOM 752 N N . ASN A 1 96 ? -0.944 43.656 12.031 1 97.31 96 ASN A N 1
ATOM 753 C CA . ASN A 1 96 ? -0.698 45 12.539 1 97.31 96 ASN A CA 1
ATOM 754 C C . ASN A 1 96 ? -2.002 45.75 12.773 1 97.31 96 ASN A C 1
ATOM 756 O O . ASN A 1 96 ? -2.061 46.656 13.617 1 97.31 96 ASN A O 1
ATOM 760 N N . ALA A 1 97 ? -2.996 45.406 12.07 1 96.69 97 ALA A N 1
ATOM 761 C CA . ALA A 1 97 ? -4.277 46.094 12.172 1 96.69 97 ALA A CA 1
ATOM 762 C C . ALA A 1 97 ? -5.117 45.531 13.312 1 96.69 97 ALA A C 1
ATOM 764 O O . ALA A 1 97 ? -6.113 46.125 13.711 1 96.69 97 ALA A O 1
ATOM 765 N N . MET A 1 98 ? -4.742 44.438 13.867 1 96.94 98 MET A N 1
ATOM 766 C CA . MET A 1 98 ? -5.504 43.75 14.922 1 96.94 98 MET A CA 1
ATOM 767 C C . MET A 1 98 ? -5.242 44.406 16.281 1 96.94 98 MET A C 1
ATOM 769 O O . MET A 1 98 ? -4.121 44.812 16.562 1 96.94 98 MET A O 1
ATOM 773 N N . PRO A 1 99 ? -6.266 44.469 17.078 1 95.56 99 PRO A N 1
ATOM 774 C CA . PRO A 1 99 ? -6.031 44.875 18.453 1 95.56 99 PRO A CA 1
ATOM 775 C C . PRO A 1 99 ? -5.375 43.812 19.297 1 95.56 99 PRO A C 1
ATOM 777 O O . PRO A 1 99 ? -5.578 42.625 19.062 1 95.56 99 PRO A O 1
ATOM 780 N N . SER A 1 100 ? -4.68 44.188 20.391 1 95.62 100 SER A N 1
ATOM 781 C CA . SER A 1 100 ? -4.102 43.281 21.359 1 95.62 100 SER A CA 1
ATOM 782 C C . SER A 1 100 ? -5.156 42.75 22.328 1 95.62 100 SER A C 1
ATOM 784 O O . SER A 1 100 ? -6.121 43.469 22.641 1 95.62 100 SER A O 1
ATOM 786 N N . PRO A 1 101 ? -4.938 41.688 22.75 1 96.75 101 PRO A N 1
ATOM 787 C CA . PRO A 1 101 ? -3.971 40.625 22.391 1 96.75 101 PRO A CA 1
ATOM 788 C C . PRO A 1 101 ? -4.301 39.969 21.062 1 96.75 101 PRO A C 1
ATOM 790 O O . PRO A 1 101 ? -5.477 39.812 20.719 1 96.75 101 PRO A O 1
ATOM 793 N N . ARG A 1 102 ? -3.305 39.562 20.328 1 98.19 102 ARG A N 1
ATOM 794 C CA . ARG A 1 102 ? -3.498 38.969 19.016 1 98.19 102 ARG A CA 1
ATOM 795 C C . ARG A 1 102 ? -3.26 37.469 19.047 1 98.19 102 ARG A C 1
ATOM 797 O O . ARG A 1 102 ? -2.383 37 19.766 1 98.19 102 ARG A O 1
ATOM 804 N N . THR A 1 103 ? -4.07 36.719 18.375 1 98.56 103 THR A N 1
ATOM 805 C CA . THR A 1 103 ? -3.783 35.344 18 1 98.56 103 THR A CA 1
ATOM 806 C C . THR A 1 103 ? -3.379 35.25 16.531 1 98.56 103 THR A C 1
ATOM 808 O O . THR A 1 103 ? -4.137 35.656 15.648 1 98.56 103 THR A O 1
ATOM 811 N N . LEU A 1 104 ? -2.205 34.781 16.266 1 98.75 104 LEU A N 1
ATOM 812 C CA . LEU A 1 104 ? -1.616 34.656 14.93 1 98.75 104 LEU A CA 1
ATOM 813 C C . LEU A 1 104 ? -1.215 33.219 14.633 1 98.75 104 LEU A C 1
ATOM 815 O O . LEU A 1 104 ? -1.252 32.375 15.523 1 98.75 104 LEU A O 1
ATOM 819 N N . ARG A 1 105 ? -0.932 32.906 13.414 1 98.5 105 ARG A N 1
ATOM 820 C CA . ARG A 1 105 ? -0.46 31.547 13.094 1 98.5 105 ARG A CA 1
ATOM 821 C C . ARG A 1 105 ? 0.717 31.594 12.125 1 98.5 105 ARG A C 1
ATOM 823 O O . ARG A 1 105 ? 0.95 32.625 11.477 1 98.5 105 ARG A O 1
ATOM 830 N N . THR A 1 106 ? 1.485 30.531 12.062 1 98.69 106 THR A N 1
ATOM 831 C CA . THR A 1 106 ? 2.639 30.438 11.172 1 98.69 106 THR A CA 1
ATOM 832 C C . THR A 1 106 ? 2.959 28.984 10.844 1 98.69 106 THR A C 1
ATOM 834 O O . THR A 1 106 ? 2.67 28.078 11.633 1 98.69 106 THR A O 1
ATOM 837 N N . HIS A 1 107 ? 3.471 28.703 9.664 1 98.38 107 HIS A N 1
ATOM 838 C CA . HIS A 1 107 ? 4.07 27.422 9.297 1 98.38 107 HIS A CA 1
ATOM 839 C C . HIS A 1 107 ? 5.59 27.516 9.289 1 98.38 107 HIS A C 1
ATOM 841 O O . HIS A 1 107 ? 6.27 26.531 8.984 1 98.38 107 HIS A O 1
ATOM 847 N N . LEU A 1 108 ? 6.121 28.672 9.648 1 98.06 108 LEU A N 1
ATOM 848 C CA . LEU A 1 108 ? 7.57 28.828 9.648 1 98.06 108 LEU A CA 1
ATOM 849 C C . LEU A 1 108 ? 8.211 27.969 10.734 1 98.06 108 LEU A C 1
ATOM 851 O O . LEU A 1 108 ? 7.668 27.844 11.836 1 98.06 108 LEU A O 1
ATOM 855 N N . SER A 1 109 ? 9.391 27.438 10.398 1 97.5 109 SER A N 1
ATOM 856 C CA . SER A 1 109 ? 10.188 26.75 11.406 1 97.5 109 SER A CA 1
ATOM 857 C C . SER A 1 109 ? 10.75 27.734 12.438 1 97.5 109 SER A C 1
ATOM 859 O O . SER A 1 109 ? 10.719 28.938 12.227 1 97.5 109 SER A O 1
ATOM 861 N N . THR A 1 110 ? 11.266 27.203 13.508 1 97.44 110 THR A N 1
ATOM 862 C CA . THR A 1 110 ? 11.82 28.031 14.57 1 97.44 110 THR A CA 1
ATOM 863 C C . THR A 1 110 ? 12.984 28.859 14.047 1 97.44 110 THR A C 1
ATOM 865 O O . THR A 1 110 ? 13.18 30 14.477 1 97.44 110 THR A O 1
ATOM 868 N N . ALA A 1 111 ? 13.664 28.359 13.047 1 95.25 111 ALA A N 1
ATOM 869 C CA . ALA A 1 111 ? 14.844 29.047 12.516 1 95.25 111 ALA A CA 1
ATOM 870 C C . ALA A 1 111 ? 14.438 30.234 11.664 1 95.25 111 ALA A C 1
ATOM 872 O O . ALA A 1 111 ? 15.234 31.156 11.453 1 95.25 111 ALA A O 1
ATOM 873 N N . LEU A 1 112 ? 13.195 30.25 11.195 1 97.31 112 LEU A N 1
ATOM 874 C CA . LEU A 1 112 ? 12.781 31.281 10.234 1 97.31 112 LEU A CA 1
ATOM 875 C C . LEU A 1 112 ? 11.758 32.219 10.859 1 97.31 112 LEU A C 1
ATOM 877 O O . LEU A 1 112 ? 11.234 33.094 10.188 1 97.31 112 LEU A O 1
ATOM 881 N N . LEU A 1 113 ? 11.469 32.062 12.109 1 97.44 113 LEU A N 1
ATOM 882 C CA . LEU A 1 113 ? 10.484 32.906 12.789 1 97.44 113 LEU A CA 1
ATOM 883 C C . LEU A 1 113 ? 11.016 34.312 12.961 1 97.44 113 LEU A C 1
ATOM 885 O O . LEU A 1 113 ? 12.195 34.531 13.258 1 97.44 113 LEU A O 1
ATOM 889 N N . PRO A 1 114 ? 10.133 35.344 12.766 1 97.81 114 PRO A N 1
ATOM 890 C CA . PRO A 1 114 ? 10.586 36.688 13.117 1 97.81 114 PRO A CA 1
ATOM 891 C C . PRO A 1 114 ? 11.203 36.75 14.516 1 97.81 114 PRO A C 1
ATOM 893 O O . PRO A 1 114 ? 10.602 36.281 15.484 1 97.81 114 PRO A O 1
ATOM 896 N N . PRO A 1 115 ? 12.328 37.375 14.609 1 97.88 115 PRO A N 1
ATOM 897 C CA . PRO A 1 115 ? 13.039 37.375 15.883 1 97.88 115 PRO A CA 1
ATOM 898 C C . PRO A 1 115 ? 12.242 38 17.016 1 97.88 115 PRO A C 1
ATOM 900 O O . PRO A 1 115 ? 12.406 37.625 18.188 1 97.88 115 PRO A O 1
ATOM 903 N N . SER A 1 116 ? 11.367 38.906 16.703 1 98.44 116 SER A N 1
ATOM 904 C CA . SER A 1 116 ? 10.625 39.656 17.719 1 98.44 116 SER A CA 1
ATOM 905 C C . SER A 1 116 ? 9.758 38.719 18.562 1 98.44 116 SER A C 1
ATOM 907 O O . SER A 1 116 ? 9.453 39.031 19.719 1 98.44 116 SER A O 1
ATOM 909 N N . PHE A 1 117 ? 9.352 37.562 18.031 1 98.5 117 PHE A N 1
ATOM 910 C CA . PHE A 1 117 ? 8.547 36.656 18.812 1 98.5 117 PHE A CA 1
ATOM 911 C C . PHE A 1 117 ? 9.336 36.094 20 1 98.5 117 PHE A C 1
ATOM 913 O O . PHE A 1 117 ? 8.789 35.906 21.078 1 98.5 117 PHE A O 1
ATOM 920 N N . TRP A 1 118 ? 10.609 35.812 19.688 1 97.94 118 TRP A N 1
ATOM 921 C CA . TRP A 1 118 ? 11.484 35.344 20.766 1 97.94 118 TRP A CA 1
ATOM 922 C C . TRP A 1 118 ? 11.805 36.469 21.75 1 97.94 118 TRP A C 1
ATOM 924 O O . TRP A 1 118 ? 11.758 36.25 22.953 1 97.94 118 TRP A O 1
ATOM 934 N N . GLU A 1 119 ? 12.086 37.625 21.234 1 97.69 119 GLU A N 1
ATOM 935 C CA . GLU A 1 119 ? 12.492 38.781 22.031 1 97.69 119 GLU A CA 1
ATOM 936 C C . GLU A 1 119 ? 11.391 39.219 22.984 1 97.69 119 GLU A C 1
ATOM 938 O O . GLU A 1 119 ? 11.664 39.625 24.125 1 97.69 119 GLU A O 1
ATOM 943 N N . LYS A 1 120 ? 10.203 39.125 22.547 1 98.19 120 LYS A N 1
ATOM 944 C CA . LYS A 1 120 ? 9.062 39.562 23.344 1 98.19 120 LYS A CA 1
ATOM 945 C C . LYS A 1 120 ? 8.516 38.438 24.203 1 98.19 120 LYS A C 1
ATOM 947 O O . LYS A 1 120 ? 7.516 38.625 24.906 1 98.19 120 LYS A O 1
ATOM 952 N N . ARG A 1 121 ? 9.078 37.25 24.094 1 97.56 121 ARG A N 1
ATOM 953 C CA . ARG A 1 121 ? 8.727 36.062 24.891 1 97.56 121 ARG A CA 1
ATOM 954 C C . ARG A 1 121 ? 7.258 35.719 24.719 1 97.56 121 ARG A C 1
ATOM 956 O O . ARG A 1 121 ? 6.543 35.531 25.703 1 97.56 121 ARG A O 1
ATOM 963 N N . CYS A 1 122 ? 6.867 35.688 23.516 1 98.19 122 CYS A N 1
ATOM 964 C CA . CYS A 1 122 ? 5.484 35.344 23.203 1 98.19 122 CYS A CA 1
ATOM 965 C C . CYS A 1 122 ? 5.172 33.906 23.578 1 98.19 122 CYS A C 1
ATOM 967 O O . CYS A 1 122 ? 6.086 33.125 23.828 1 98.19 122 CYS A O 1
ATOM 969 N N . LYS A 1 123 ? 3.857 33.625 23.719 1 98.5 123 LYS A N 1
ATOM 970 C CA . LYS A 1 123 ? 3.383 32.25 23.891 1 98.5 123 LYS A CA 1
ATOM 971 C C . LYS A 1 123 ? 3.211 31.547 22.547 1 98.5 123 LYS A C 1
ATOM 973 O O . LYS A 1 123 ? 2.736 32.156 21.578 1 98.5 123 LYS A O 1
ATOM 978 N N . PHE A 1 124 ? 3.65 30.266 22.531 1 98.81 124 PHE A N 1
ATOM 979 C CA . PHE A 1 124 ? 3.547 29.469 21.312 1 98.81 124 PHE A CA 1
ATOM 980 C C . PHE A 1 124 ? 2.717 28.219 21.562 1 98.81 124 PHE A C 1
ATOM 982 O O . PHE A 1 124 ? 2.904 27.516 22.562 1 98.81 124 PHE A O 1
ATOM 989 N N . LEU A 1 125 ? 1.752 27.969 20.734 1 98.81 125 LEU A N 1
ATOM 990 C CA . LEU A 1 125 ? 1.049 26.688 20.656 1 98.81 125 LEU A CA 1
ATOM 991 C C . LEU A 1 125 ? 1.484 25.906 19.422 1 98.81 125 LEU A C 1
ATOM 993 O O . LEU A 1 125 ? 1.26 26.328 18.297 1 98.81 125 LEU A O 1
ATOM 997 N N . TYR A 1 126 ? 2.15 24.797 19.641 1 98.88 126 TYR A N 1
ATOM 998 C CA . TYR A 1 126 ? 2.613 23.969 18.531 1 98.88 126 TYR A CA 1
ATOM 999 C C . TYR A 1 126 ? 1.849 22.656 18.484 1 98.88 126 TYR A C 1
ATOM 1001 O O . TYR A 1 126 ? 1.742 21.953 19.484 1 98.88 126 TYR A O 1
ATOM 1009 N N . VAL A 1 127 ? 1.241 22.344 17.359 1 98.81 127 VAL A N 1
ATOM 1010 C CA . VAL A 1 127 ? 0.589 21.047 17.156 1 98.81 127 VAL A CA 1
ATOM 1011 C C . VAL A 1 127 ? 1.392 20.203 16.156 1 98.81 127 VAL A C 1
ATOM 1013 O O . VAL A 1 127 ? 1.607 20.625 15.023 1 98.81 127 VAL A O 1
ATOM 1016 N N . ALA A 1 128 ? 1.836 19.078 16.609 1 98.62 128 ALA A N 1
ATOM 1017 C CA . ALA A 1 128 ? 2.531 18.109 15.75 1 98.62 128 ALA A CA 1
ATOM 1018 C C . ALA A 1 128 ? 1.618 16.938 15.383 1 98.62 128 ALA A C 1
ATOM 1020 O O . ALA A 1 128 ? 0.828 16.484 16.203 1 98.62 128 ALA A O 1
ATOM 1021 N N . ARG A 1 129 ? 1.709 16.516 14.172 1 98.69 129 ARG A N 1
ATOM 1022 C CA . ARG A 1 129 ? 1.011 15.336 13.656 1 98.69 129 ARG A CA 1
ATOM 1023 C C . ARG A 1 129 ? 1.995 14.305 13.117 1 98.69 129 ARG A C 1
ATOM 1025 O O . ARG A 1 129 ? 3.02 14.664 12.531 1 98.69 129 ARG A O 1
ATOM 1032 N N . ASN A 1 130 ? 1.674 13.055 13.383 1 98.31 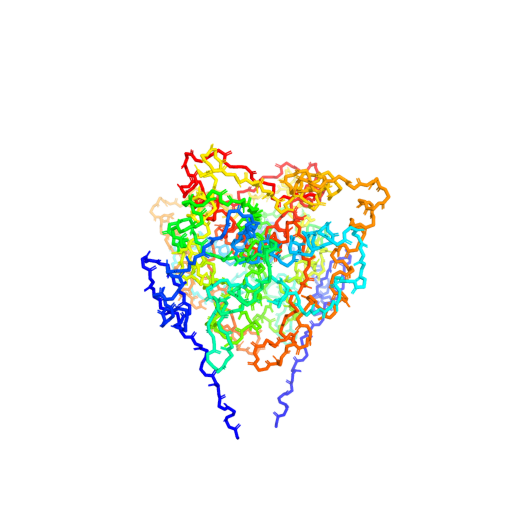130 ASN A N 1
ATOM 1033 C CA . ASN A 1 130 ? 2.631 12.07 12.891 1 98.31 130 ASN A CA 1
ATOM 1034 C C . ASN A 1 130 ? 2.896 12.234 11.398 1 98.31 130 ASN A C 1
ATOM 1036 O O . ASN A 1 130 ? 1.987 12.57 10.641 1 98.31 130 ASN A O 1
ATOM 1040 N N . ALA A 1 131 ? 4.078 11.93 11.031 1 98.44 131 ALA A N 1
ATOM 1041 C CA . ALA A 1 131 ? 4.59 12.258 9.703 1 98.44 131 ALA A CA 1
ATOM 1042 C C . ALA A 1 131 ? 3.803 11.539 8.617 1 98.44 131 ALA A C 1
ATOM 1044 O O . ALA A 1 131 ? 3.566 12.086 7.535 1 98.44 131 ALA A O 1
ATOM 1045 N N . LYS A 1 132 ? 3.436 10.336 8.867 1 98.56 132 LYS A N 1
ATOM 1046 C CA . LYS A 1 132 ? 2.791 9.531 7.832 1 98.56 132 LYS A CA 1
ATOM 1047 C C . LYS A 1 132 ? 1.397 10.062 7.508 1 98.56 132 LYS A C 1
ATOM 1049 O O . LYS A 1 132 ? 1.066 10.289 6.344 1 98.56 132 LYS A O 1
ATOM 1054 N N . ASP A 1 133 ? 0.57 10.289 8.5 1 98.62 133 ASP A N 1
ATOM 1055 C CA . ASP A 1 133 ? -0.753 10.867 8.281 1 98.62 133 ASP A CA 1
ATOM 1056 C C . ASP A 1 133 ? -0.649 12.289 7.734 1 98.62 133 ASP A C 1
ATOM 1058 O O . ASP A 1 133 ? -1.453 12.703 6.895 1 98.62 133 ASP A O 1
ATOM 1062 N N . CYS A 1 134 ? 0.339 13 8.25 1 98.69 134 CYS A N 1
ATOM 1063 C CA . CYS A 1 134 ? 0.564 14.352 7.754 1 98.69 134 CYS A CA 1
ATOM 1064 C C . CYS A 1 134 ? 0.874 14.344 6.262 1 98.69 134 CYS A C 1
ATOM 1066 O O . CYS A 1 134 ? 0.309 15.125 5.5 1 98.69 134 CYS A O 1
ATOM 1068 N N . MET A 1 135 ? 1.718 13.461 5.875 1 98.75 135 MET A N 1
ATOM 1069 C CA . MET A 1 135 ? 2.105 13.328 4.473 1 98.75 135 MET A CA 1
ATOM 1070 C C . MET A 1 135 ? 0.89 13.055 3.594 1 98.75 135 MET A C 1
ATOM 1072 O O . MET A 1 135 ? 0.714 13.68 2.551 1 98.75 135 MET A O 1
ATOM 1076 N N . VAL A 1 136 ? 0.041 12.109 4.016 1 98.69 136 VAL A N 1
ATOM 1077 C CA . VAL A 1 136 ? -1.154 11.742 3.26 1 98.69 136 VAL A CA 1
ATOM 1078 C C . VAL A 1 136 ? -2.084 12.953 3.154 1 98.69 136 VAL A C 1
ATOM 1080 O O . VAL A 1 136 ? -2.58 13.273 2.07 1 98.69 136 VAL A O 1
ATOM 1083 N N . SER A 1 137 ? -2.27 13.578 4.277 1 98.56 137 SER A N 1
ATOM 1084 C CA . SER A 1 137 ? -3.133 14.758 4.297 1 98.56 137 SER A CA 1
ATOM 1085 C C . SER A 1 137 ? -2.578 15.867 3.41 1 98.56 137 SER A C 1
ATOM 1087 O O . SER A 1 137 ? -3.324 16.5 2.666 1 98.56 137 SER A O 1
ATOM 1089 N N . TYR A 1 138 ? -1.315 16.094 3.494 1 98.69 138 TYR A N 1
ATOM 1090 C CA . TYR A 1 138 ? -0.666 17.141 2.727 1 98.69 138 TYR A CA 1
ATOM 1091 C C . TYR A 1 138 ? -0.707 16.844 1.233 1 98.69 138 TYR A C 1
ATOM 1093 O O . TYR A 1 138 ? -0.916 17.734 0.415 1 98.69 138 TYR A O 1
ATOM 1101 N N . TYR A 1 139 ? -0.512 15.617 0.837 1 98.75 139 TYR A N 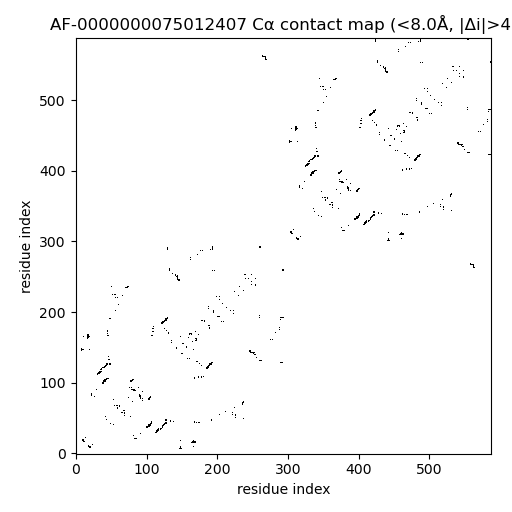1
ATOM 1102 C CA . TYR A 1 139 ? -0.604 15.188 -0.555 1 98.75 139 TYR A CA 1
ATOM 1103 C C . TYR A 1 139 ? -1.955 15.562 -1.152 1 98.75 139 TYR A C 1
ATOM 1105 O O . TYR A 1 139 ? -2.02 16.188 -2.217 1 98.75 139 TYR A O 1
ATOM 1113 N N . HIS A 1 140 ? -3.016 15.195 -0.448 1 98.44 140 HIS A N 1
ATOM 1114 C CA . HIS A 1 140 ? -4.359 15.469 -0.947 1 98.44 140 HIS A CA 1
ATOM 1115 C C . HIS A 1 140 ? -4.648 16.969 -0.974 1 98.44 140 HIS A C 1
ATOM 1117 O O . HIS A 1 140 ? -5.332 17.453 -1.875 1 98.44 140 HIS A O 1
ATOM 1123 N N . PHE A 1 141 ? -4.184 17.641 0.048 1 98.06 141 PHE A N 1
ATOM 1124 C CA . PHE A 1 141 ? -4.32 19.094 0.072 1 98.06 141 PHE A CA 1
ATOM 1125 C C . PHE A 1 141 ? -3.658 19.719 -1.148 1 98.06 141 PHE A C 1
ATOM 1127 O O . PHE A 1 141 ? -4.238 20.594 -1.798 1 98.06 141 PHE A O 1
ATOM 1134 N N . GLN A 1 142 ? -2.451 19.281 -1.47 1 97.25 142 GLN A N 1
ATOM 1135 C CA . GLN A 1 142 ? -1.71 19.844 -2.596 1 97.25 142 GLN A CA 1
ATOM 1136 C C . GLN A 1 142 ? -2.387 19.5 -3.922 1 97.25 142 GLN A C 1
ATOM 1138 O O . GLN A 1 142 ? -2.309 20.281 -4.875 1 97.25 142 GLN A O 1
ATOM 1143 N N . ARG A 1 143 ? -3.02 18.344 -4.004 1 97.44 143 ARG A N 1
ATOM 1144 C CA . ARG A 1 143 ? -3.758 18 -5.215 1 97.44 143 ARG A CA 1
ATOM 1145 C C . ARG A 1 143 ? -4.859 19.016 -5.496 1 97.44 143 ARG A C 1
ATOM 1147 O O . ARG A 1 143 ? -5.09 19.391 -6.648 1 97.44 143 ARG A O 1
ATOM 1154 N N . MET A 1 144 ? -5.516 19.516 -4.484 1 96.88 144 MET A N 1
ATOM 1155 C CA . MET A 1 144 ? -6.66 20.391 -4.684 1 96.88 144 MET A CA 1
ATOM 1156 C C . MET A 1 144 ? -6.223 21.859 -4.676 1 96.88 144 MET A C 1
ATOM 1158 O O . MET A 1 144 ? -6.945 22.719 -5.164 1 96.88 144 MET A O 1
ATOM 1162 N N . ASN A 1 145 ? -5.102 22.188 -4.016 1 95.88 145 ASN A N 1
ATOM 1163 C CA . ASN A 1 145 ? -4.625 23.562 -3.871 1 95.88 145 ASN A CA 1
ATOM 1164 C C . ASN A 1 145 ? -3.814 24 -5.086 1 95.88 145 ASN A C 1
ATOM 1166 O O . ASN A 1 145 ? -2.635 23.672 -5.207 1 95.88 145 ASN A O 1
ATOM 1170 N N . LYS A 1 146 ? -4.332 24.828 -5.879 1 92.81 146 LYS A N 1
ATOM 1171 C CA . LYS A 1 146 ? -3.756 25.188 -7.172 1 92.81 146 LYS A CA 1
ATOM 1172 C C . LYS A 1 146 ? -2.668 26.25 -7.012 1 92.81 146 LYS A C 1
ATOM 1174 O O . LYS A 1 146 ? -1.981 26.578 -7.977 1 92.81 146 LYS A O 1
ATOM 1179 N N . THR A 1 147 ? -2.514 26.734 -5.824 1 90.69 147 THR A N 1
ATOM 1180 C CA . THR A 1 147 ? -1.477 27.719 -5.562 1 90.69 147 THR A CA 1
ATOM 1181 C C . THR A 1 147 ? -0.157 27.047 -5.207 1 90.69 147 THR A C 1
ATOM 1183 O O . THR A 1 147 ? 0.853 27.719 -4.984 1 90.69 147 THR A O 1
ATOM 1186 N N . LEU A 1 148 ? -0.17 25.703 -5.121 1 93.81 148 LEU A N 1
ATOM 1187 C CA . LEU A 1 148 ? 1.015 24.891 -4.867 1 93.81 148 LEU A CA 1
ATOM 1188 C C . LEU A 1 148 ? 1.37 24.047 -6.09 1 93.81 148 LEU A C 1
ATOM 1190 O O . LEU A 1 148 ? 0.52 23.797 -6.945 1 93.81 148 LEU A O 1
ATOM 1194 N N . PRO A 1 149 ? 2.646 23.625 -6.141 1 94.38 149 PRO A N 1
ATOM 1195 C CA . PRO A 1 149 ? 3.012 22.734 -7.246 1 94.38 149 PRO A CA 1
ATOM 1196 C C . PRO A 1 149 ? 2.189 21.453 -7.262 1 94.38 149 PRO A C 1
ATOM 1198 O O . PRO A 1 149 ? 1.748 20.984 -6.207 1 94.38 149 PRO A O 1
ATOM 1201 N N . ASP A 1 150 ? 1.989 21 -8.461 1 95.44 150 ASP A N 1
ATOM 1202 C CA . ASP A 1 150 ? 1.378 19.688 -8.578 1 95.44 150 ASP A CA 1
ATOM 1203 C C . ASP A 1 150 ? 2.205 18.641 -7.84 1 95.44 150 ASP A C 1
ATOM 1205 O O . ASP A 1 150 ? 3.406 18.5 -8.078 1 95.44 150 ASP A O 1
ATOM 1209 N N . PRO A 1 151 ? 1.554 17.922 -6.961 1 97 151 PRO A N 1
ATOM 1210 C CA . PRO A 1 151 ? 2.336 16.969 -6.168 1 97 151 PRO A CA 1
ATOM 1211 C C . PRO A 1 151 ? 2.746 15.734 -6.969 1 97 151 PRO A C 1
ATOM 1213 O O . PRO A 1 151 ? 3.582 14.945 -6.516 1 97 151 PRO A O 1
ATOM 1216 N N . GLY A 1 152 ? 2.248 15.539 -8.172 1 97.12 152 GLY A N 1
ATOM 1217 C CA . GLY A 1 152 ? 2.525 14.328 -8.922 1 97.12 152 GLY A CA 1
ATOM 1218 C C . GLY A 1 152 ? 1.854 13.102 -8.344 1 97.12 152 GLY A C 1
ATOM 1219 O O . GLY A 1 152 ? 0.8 13.203 -7.715 1 97.12 152 GLY A O 1
ATOM 1220 N N . THR A 1 153 ? 2.404 11.906 -8.664 1 97.5 153 THR A N 1
ATOM 1221 C CA . THR A 1 153 ? 1.879 10.656 -8.125 1 97.5 153 THR A CA 1
ATOM 1222 C C . THR A 1 153 ? 2.227 10.516 -6.645 1 97.5 153 THR A C 1
ATOM 1224 O O . THR A 1 153 ? 3.092 11.234 -6.133 1 97.5 153 THR A O 1
ATOM 1227 N N . TRP A 1 154 ? 1.563 9.664 -6.004 1 98 154 TRP A N 1
ATOM 1228 C CA . TRP A 1 154 ? 1.857 9.383 -4.602 1 98 154 TRP A CA 1
ATOM 1229 C C . TRP A 1 154 ? 3.32 8.992 -4.418 1 98 154 TRP A C 1
ATOM 1231 O O . TRP A 1 154 ? 3.982 9.461 -3.488 1 98 154 TRP A O 1
ATOM 1241 N N . GLU A 1 155 ? 3.869 8.203 -5.328 1 96.94 155 GLU A N 1
ATOM 1242 C CA . GLU A 1 155 ? 5.258 7.754 -5.246 1 96.94 155 GLU A CA 1
ATOM 1243 C C . GLU A 1 155 ? 6.223 8.93 -5.344 1 96.94 155 GLU A C 1
ATOM 1245 O O . GLU A 1 155 ? 7.199 9.008 -4.59 1 96.94 155 GLU A O 1
ATOM 1250 N N . GLU A 1 156 ? 5.906 9.758 -6.266 1 98 156 GLU A N 1
ATOM 1251 C CA . GLU A 1 156 ? 6.738 10.945 -6.43 1 98 156 GLU A CA 1
ATOM 1252 C C . GLU A 1 156 ? 6.652 11.852 -5.207 1 98 156 GLU A C 1
ATOM 1254 O O . GLU A 1 156 ? 7.668 12.391 -4.754 1 98 156 GLU A O 1
ATOM 1259 N N . TYR A 1 157 ? 5.465 12.031 -4.73 1 98.56 157 TYR A N 1
ATOM 1260 C CA . TYR A 1 157 ? 5.25 12.914 -3.586 1 98.56 157 TYR A CA 1
ATOM 1261 C C . TYR A 1 157 ? 5.941 12.367 -2.344 1 98.56 157 TYR A C 1
ATOM 1263 O O . TYR A 1 157 ? 6.469 13.125 -1.53 1 98.56 157 TYR A O 1
ATOM 1271 N N . PHE A 1 158 ? 5.902 11.016 -2.195 1 98.75 158 PHE A N 1
ATOM 1272 C CA . PHE A 1 158 ? 6.609 10.359 -1.1 1 98.75 158 PHE A CA 1
ATOM 1273 C C . PHE A 1 158 ? 8.07 10.805 -1.054 1 98.75 158 PHE A C 1
ATOM 1275 O O . PHE A 1 158 ? 8.562 11.219 -0.002 1 98.75 158 PHE A O 1
ATOM 1282 N N . GLU A 1 159 ? 8.672 10.805 -2.145 1 98.44 159 GLU A N 1
ATOM 1283 C CA . GLU A 1 159 ? 10.078 11.188 -2.227 1 98.44 159 GLU A CA 1
ATOM 1284 C C . GLU A 1 159 ? 10.258 12.672 -1.912 1 98.44 159 GLU A C 1
ATOM 1286 O O . GLU A 1 159 ? 11.172 13.039 -1.172 1 98.44 159 GLU A O 1
ATOM 1291 N N . SER A 1 160 ? 9.422 13.5 -2.48 1 98.25 160 SER A N 1
ATOM 1292 C CA . SER A 1 160 ? 9.523 14.938 -2.246 1 98.25 160 SER A CA 1
ATOM 1293 C C . SER A 1 160 ? 9.367 15.266 -0.765 1 98.25 160 SER A C 1
ATOM 1295 O O . SER A 1 160 ? 10.133 16.062 -0.22 1 98.25 160 SER A O 1
ATOM 1297 N N . PHE A 1 161 ? 8.445 14.633 -0.15 1 98.69 161 PHE A N 1
ATOM 1298 C CA . PHE A 1 161 ? 8.141 14.914 1.247 1 98.69 161 PHE A CA 1
ATOM 1299 C C . PHE A 1 161 ? 9.289 14.5 2.148 1 98.69 161 PHE A C 1
ATOM 1301 O O . PHE A 1 161 ? 9.766 15.289 2.967 1 98.69 161 PHE A O 1
ATOM 1308 N N . VAL A 1 162 ? 9.781 13.266 1.976 1 98.62 162 VAL A N 1
ATOM 1309 C CA . VAL A 1 162 ? 10.781 12.758 2.908 1 98.62 162 VAL A CA 1
ATOM 1310 C C . VAL A 1 162 ? 12.109 13.492 2.703 1 98.62 162 VAL A C 1
ATOM 1312 O O . VAL A 1 162 ? 12.969 13.5 3.588 1 98.62 162 VAL A O 1
ATOM 1315 N N . ASN A 1 163 ? 12.203 14.125 1.556 1 97.94 163 ASN A N 1
ATOM 1316 C CA . ASN A 1 163 ? 13.43 14.867 1.28 1 97.94 163 ASN A CA 1
ATOM 1317 C C . ASN A 1 163 ? 13.258 16.359 1.542 1 97.94 163 ASN A C 1
ATOM 1319 O O . ASN A 1 163 ? 14.141 17.156 1.228 1 97.94 163 ASN A O 1
ATOM 1323 N N . GLY A 1 164 ? 12.164 16.781 2.039 1 97.69 164 GLY A N 1
ATOM 1324 C CA . GLY A 1 164 ? 11.93 18.156 2.432 1 97.69 164 GLY A CA 1
ATOM 1325 C C . GLY A 1 164 ? 11.766 19.094 1.249 1 97.69 164 GLY A C 1
ATOM 1326 O O . GLY A 1 164 ? 12.062 20.281 1.348 1 97.69 164 GLY A O 1
ATOM 1327 N N . LYS A 1 165 ? 11.281 18.547 0.137 1 96.88 165 LYS A N 1
ATOM 1328 C CA . LYS A 1 165 ? 11.18 19.328 -1.093 1 96.88 165 LYS A CA 1
ATOM 1329 C C . LYS A 1 165 ? 9.75 19.797 -1.33 1 96.88 165 LYS A C 1
ATOM 1331 O O . LYS A 1 165 ? 9.336 20 -2.475 1 96.88 165 LYS A O 1
ATOM 1336 N N . VAL A 1 166 ? 8.977 19.875 -0.332 1 97.69 166 VAL A N 1
ATOM 1337 C CA . VAL A 1 166 ? 7.621 20.422 -0.383 1 97.69 166 VAL A CA 1
ATOM 1338 C C . VAL A 1 166 ? 7.574 21.766 0.343 1 97.69 166 VAL A C 1
ATOM 1340 O O . VAL A 1 166 ? 8.531 22.141 1.012 1 97.69 166 VAL A O 1
ATOM 1343 N N . ALA A 1 167 ? 6.504 22.5 0.145 1 96.81 167 ALA A N 1
ATOM 1344 C CA . ALA A 1 167 ? 6.375 23.797 0.811 1 96.81 167 ALA A CA 1
ATOM 1345 C C . ALA A 1 167 ? 6.578 23.656 2.316 1 96.81 167 ALA A C 1
ATOM 1347 O O . ALA A 1 167 ? 6.086 22.703 2.934 1 96.81 167 ALA A O 1
ATOM 1348 N N . TRP A 1 168 ? 7.422 24.516 2.9 1 97.31 168 TRP A N 1
ATOM 1349 C CA . TRP A 1 168 ? 7.781 24.609 4.309 1 97.31 168 TRP A CA 1
ATOM 1350 C C . TRP A 1 168 ? 8.82 23.562 4.688 1 97.31 168 TRP A C 1
ATOM 1352 O O . TRP A 1 168 ? 9.172 23.422 5.859 1 97.31 168 TRP A O 1
ATOM 1362 N N . GLY A 1 169 ? 9.195 22.719 3.73 1 97.75 169 GLY A N 1
ATOM 1363 C CA . GLY A 1 169 ? 10.414 21.938 3.854 1 97.75 169 GLY A CA 1
ATOM 1364 C C . GLY A 1 169 ? 10.219 20.656 4.641 1 97.75 169 GLY A C 1
ATOM 1365 O O . GLY A 1 169 ? 9.18 20 4.52 1 97.75 169 GLY A O 1
ATOM 1366 N N . SER A 1 170 ? 11.227 20.312 5.383 1 98.31 170 SER A N 1
ATOM 1367 C CA . SER A 1 170 ? 11.312 19.031 6.07 1 98.31 170 SER A CA 1
ATOM 1368 C C . SER A 1 170 ? 10.406 19 7.297 1 98.31 170 SER A C 1
ATOM 1370 O O . SER A 1 170 ? 10.609 19.766 8.242 1 98.31 170 SER A O 1
ATOM 1372 N N . TRP A 1 171 ? 9.477 18.062 7.246 1 98.69 171 TRP A N 1
ATOM 1373 C CA . TRP A 1 171 ? 8.664 17.797 8.43 1 98.69 171 TRP A CA 1
ATOM 1374 C C . TRP A 1 171 ? 9.547 17.484 9.633 1 98.69 171 TRP A C 1
ATOM 1376 O O . TRP A 1 171 ? 9.32 18 10.727 1 98.69 171 TRP A O 1
ATOM 1386 N N . PHE A 1 172 ? 10.578 16.688 9.477 1 98.62 172 PHE A N 1
ATOM 1387 C CA . PHE A 1 172 ? 11.453 16.234 10.547 1 98.62 172 PHE A CA 1
ATOM 1388 C C . PHE A 1 172 ? 12.141 17.422 11.219 1 98.62 172 PHE A C 1
ATOM 1390 O O . PHE A 1 172 ? 12.078 17.562 12.445 1 98.62 172 PHE A O 1
ATOM 1397 N N . ASP A 1 173 ? 12.711 18.25 10.398 1 97.62 173 ASP A N 1
ATOM 1398 C CA . ASP A 1 173 ? 13.414 19.406 10.938 1 97.62 173 ASP A CA 1
ATOM 1399 C C . ASP A 1 173 ? 12.453 20.359 11.633 1 97.62 173 ASP A C 1
ATOM 1401 O O . ASP A 1 173 ? 12.773 20.906 12.688 1 97.62 173 ASP A O 1
ATOM 1405 N N . HIS A 1 174 ? 11.352 20.547 11.008 1 98.25 174 HIS A N 1
ATOM 1406 C CA . HIS A 1 174 ? 10.344 21.453 11.547 1 98.25 174 HIS A CA 1
ATOM 1407 C C . HIS A 1 174 ? 9.898 21.031 12.938 1 98.25 174 HIS A C 1
ATOM 1409 O O . HIS A 1 174 ? 9.953 21.812 13.883 1 98.25 174 HIS A O 1
ATOM 1415 N N . VAL A 1 175 ? 9.492 19.75 13.078 1 98.56 175 VAL A N 1
ATOM 1416 C CA . VAL A 1 175 ? 8.953 19.219 14.32 1 98.56 175 VAL A CA 1
ATOM 1417 C C . VAL A 1 175 ? 10.047 19.156 15.383 1 98.56 175 VAL A C 1
ATOM 1419 O O . VAL A 1 175 ? 9.828 19.562 16.531 1 98.56 175 VAL A O 1
ATOM 1422 N N . LYS A 1 176 ? 11.211 18.719 15.023 1 98.06 176 LYS A N 1
ATOM 1423 C CA . LYS A 1 176 ? 12.312 18.672 15.977 1 98.06 176 LYS A CA 1
ATOM 1424 C C . LYS A 1 176 ? 12.695 20.062 16.453 1 98.06 176 LYS A C 1
ATOM 1426 O O . LYS A 1 176 ? 13.023 20.25 17.625 1 98.06 176 LYS A O 1
ATOM 1431 N N . GLY A 1 177 ? 12.711 20.984 15.539 1 97.38 177 GLY A N 1
ATOM 1432 C CA . GLY A 1 177 ? 13.023 22.359 15.914 1 97.38 177 GLY A CA 1
ATOM 1433 C C . GLY A 1 177 ? 12.133 22.891 17.016 1 97.38 177 GLY A C 1
ATOM 1434 O O . GLY A 1 177 ? 12.625 23.453 18 1 97.38 177 GLY A O 1
ATOM 1435 N N . TRP A 1 178 ? 10.875 22.672 16.906 1 98.19 178 TRP A N 1
ATOM 1436 C CA . TRP A 1 178 ? 9.93 23.156 17.922 1 98.19 178 TRP A CA 1
ATOM 1437 C C . TRP A 1 178 ? 10.047 22.344 19.203 1 98.19 178 TRP A C 1
ATOM 1439 O O . TRP A 1 178 ? 9.938 22.891 20.297 1 98.19 178 TRP A O 1
ATOM 1449 N N . TRP A 1 179 ? 10.25 21.078 19 1 98.12 179 TRP A N 1
ATOM 1450 C CA . TRP A 1 179 ? 10.445 20.219 20.188 1 98.12 179 TRP A CA 1
ATOM 1451 C C . TRP A 1 179 ? 11.641 20.688 21 1 98.12 179 TRP A C 1
ATOM 1453 O O . TRP A 1 179 ? 11.562 20.797 22.219 1 98.12 179 TRP A O 1
ATOM 1463 N N . ASN A 1 180 ? 12.672 21.047 20.359 1 96 180 ASN A N 1
ATOM 1464 C CA . ASN A 1 180 ? 13.914 21.406 21.031 1 96 180 ASN A CA 1
ATOM 1465 C C . ASN A 1 180 ? 13.82 22.781 21.672 1 96 180 ASN A C 1
ATOM 1467 O O . ASN A 1 180 ? 14.602 23.109 22.578 1 96 180 ASN A O 1
ATOM 1471 N N . THR A 1 181 ? 12.906 23.578 21.281 1 94.94 181 THR A N 1
ATOM 1472 C CA . THR A 1 181 ? 12.781 24.922 21.812 1 94.94 181 THR A CA 1
ATOM 1473 C C . THR A 1 181 ? 11.773 24.984 22.953 1 94.94 181 THR A C 1
ATOM 1475 O O . THR A 1 181 ? 11.734 25.953 23.719 1 94.94 181 THR A O 1
ATOM 1478 N N . ARG A 1 182 ? 11.109 23.938 23.188 1 94.81 182 ARG A N 1
ATOM 1479 C CA . ARG A 1 182 ? 9.914 23.969 24.031 1 94.81 182 ARG A CA 1
ATOM 1480 C C . ARG A 1 182 ? 10.273 24.203 25.5 1 94.81 182 ARG A C 1
ATOM 1482 O O . ARG A 1 182 ? 9.469 24.719 26.266 1 94.81 182 ARG A O 1
ATOM 1489 N N . ASP A 1 183 ? 11.531 23.922 25.875 1 93.38 183 ASP A N 1
ATOM 1490 C CA . ASP A 1 183 ? 11.914 24.062 27.281 1 93.38 183 ASP A CA 1
ATOM 1491 C C . ASP A 1 183 ? 12.477 25.453 27.547 1 93.38 183 ASP A C 1
ATOM 1493 O O . ASP A 1 183 ? 12.547 25.891 28.703 1 93.38 183 ASP A O 1
ATOM 1497 N N . ARG A 1 184 ? 12.82 26.141 26.5 1 95.56 184 ARG A N 1
ATOM 1498 C CA . ARG A 1 184 ? 13.484 27.438 26.656 1 95.56 184 ARG A CA 1
ATOM 1499 C C . ARG A 1 184 ? 12.5 28.578 26.438 1 95.56 184 ARG A C 1
ATOM 1501 O O . ARG A 1 184 ? 12.805 29.734 26.75 1 95.56 184 ARG A O 1
ATOM 1508 N N . HIS A 1 185 ? 11.414 28.281 25.875 1 97.06 185 HIS A N 1
ATOM 1509 C CA . HIS A 1 185 ? 10.398 29.281 25.547 1 97.06 185 HIS A CA 1
ATOM 1510 C C . HIS A 1 185 ? 9.016 28.844 26.031 1 97.06 185 HIS A C 1
ATOM 1512 O O . HIS A 1 185 ? 8.859 27.719 26.516 1 97.06 185 HIS A O 1
ATOM 1518 N N . GLN A 1 186 ? 8.039 29.75 26.016 1 97.69 186 GLN A N 1
ATOM 1519 C CA . GLN A 1 186 ? 6.672 29.438 26.422 1 97.69 186 GLN A CA 1
ATOM 1520 C C . GLN A 1 186 ? 5.93 28.703 25.312 1 97.69 186 GLN A C 1
ATOM 1522 O O . GLN A 1 186 ? 5.035 29.266 24.672 1 97.69 186 GLN A O 1
ATOM 1527 N N . VAL A 1 187 ? 6.297 27.438 25.156 1 98.44 187 VAL A N 1
ATOM 1528 C CA . VAL A 1 187 ? 5.715 26.625 24.094 1 98.44 187 VAL A CA 1
ATOM 1529 C C . VAL A 1 187 ? 4.855 25.516 24.719 1 98.44 187 VAL A C 1
ATOM 1531 O O . VAL A 1 187 ? 5.324 24.75 25.562 1 98.44 187 VAL A O 1
ATOM 1534 N N . LEU A 1 188 ? 3.588 25.5 24.391 1 98.75 188 LEU A N 1
ATOM 1535 C CA . LEU A 1 188 ? 2.779 24.312 24.609 1 98.75 188 LEU A CA 1
ATOM 1536 C C . LEU A 1 188 ? 2.814 23.391 23.391 1 98.75 188 LEU A C 1
ATOM 1538 O O . LEU A 1 188 ? 2.262 23.734 22.344 1 98.75 188 LEU A O 1
ATOM 1542 N N . PHE A 1 189 ? 3.516 22.297 23.547 1 98.56 189 PHE A N 1
ATOM 1543 C CA . PHE A 1 189 ? 3.664 21.328 22.484 1 98.56 189 PHE A CA 1
ATOM 1544 C C . PHE A 1 189 ? 2.566 20.266 22.547 1 98.56 189 PHE A C 1
ATOM 1546 O O . PHE A 1 189 ? 2.498 19.5 23.516 1 98.56 189 PHE A O 1
ATOM 1553 N N . LEU A 1 190 ? 1.691 20.203 21.562 1 98.56 190 LEU A N 1
ATOM 1554 C CA . LEU A 1 190 ? 0.571 19.266 21.5 1 98.56 190 LEU A CA 1
ATOM 1555 C C . LEU A 1 190 ? 0.753 18.266 20.375 1 98.56 190 LEU A C 1
ATOM 1557 O O . LEU A 1 190 ? 1.417 18.562 19.375 1 98.56 190 LEU A O 1
ATOM 1561 N N . PHE A 1 191 ? 0.191 17.125 20.531 1 98.62 191 PHE A N 1
ATOM 1562 C CA . PHE A 1 191 ? 0.124 16.125 19.484 1 98.62 191 PHE A CA 1
ATOM 1563 C C . PHE A 1 191 ? -1.292 16 18.938 1 98.62 191 PHE A C 1
ATOM 1565 O O . PHE A 1 191 ? -2.252 15.875 19.703 1 98.62 191 PHE A O 1
ATOM 1572 N N . TYR A 1 192 ? -1.328 16.062 17.641 1 98.56 192 TYR A N 1
ATOM 1573 C CA . TYR A 1 192 ? -2.6 15.859 16.953 1 98.56 192 TYR A CA 1
ATOM 1574 C C . TYR A 1 192 ? -3.311 14.625 17.5 1 98.56 192 TYR A C 1
ATOM 1576 O O . TYR A 1 192 ? -4.508 14.672 17.797 1 98.56 192 TYR A O 1
ATOM 1584 N N . GLU A 1 193 ? -2.619 13.539 17.656 1 98.56 193 GLU A N 1
ATOM 1585 C CA . GLU A 1 193 ? -3.146 12.242 18.078 1 98.56 193 GLU A CA 1
ATOM 1586 C C . GLU A 1 193 ? -3.697 12.297 19.5 1 98.56 193 GLU A C 1
ATOM 1588 O O . GLU A 1 193 ? -4.68 11.633 19.812 1 98.56 193 GLU A O 1
ATOM 1593 N N . ASP A 1 194 ? -3.055 13.078 20.344 1 98.19 194 ASP A N 1
ATOM 1594 C CA . ASP A 1 194 ? -3.541 13.219 21.703 1 98.19 194 ASP A CA 1
ATOM 1595 C C . ASP A 1 194 ? -4.855 13.992 21.75 1 98.19 194 ASP A C 1
ATOM 1597 O O . ASP A 1 194 ? -5.746 13.664 22.531 1 98.19 194 ASP A O 1
ATOM 1601 N N . ILE A 1 195 ? -4.965 15.016 20.906 1 98.38 195 ILE A N 1
ATOM 1602 C CA . ILE A 1 195 ? -6.223 15.75 20.844 1 98.38 195 ILE A CA 1
ATOM 1603 C C . ILE A 1 195 ? -7.336 14.82 20.359 1 98.38 195 ILE A C 1
ATOM 1605 O O . ILE A 1 195 ? -8.453 14.852 20.875 1 98.38 195 ILE A O 1
ATOM 1609 N N . LYS A 1 196 ? -7.023 14.047 19.359 1 97.75 196 LYS A N 1
ATOM 1610 C CA . LYS A 1 196 ? -7.996 13.086 18.828 1 97.75 196 LYS A CA 1
ATOM 1611 C C . LYS A 1 196 ? -8.398 12.078 19.906 1 97.75 196 LYS A C 1
ATOM 1613 O O . LYS A 1 196 ? -9.586 11.766 20.047 1 97.75 196 LYS A O 1
ATOM 1618 N N . ARG A 1 197 ? -7.488 11.586 20.688 1 97.44 197 ARG A N 1
ATOM 1619 C CA . ARG A 1 197 ? -7.707 10.539 21.672 1 97.44 197 ARG A CA 1
ATOM 1620 C C . ARG A 1 197 ? -8.516 11.07 22.859 1 97.44 197 ARG A C 1
ATOM 1622 O O . ARG A 1 197 ? -9.406 10.375 23.359 1 97.44 197 ARG A O 1
ATOM 1629 N N . ASP A 1 198 ? -8.172 12.211 23.344 1 98 198 ASP A N 1
ATOM 1630 C CA . ASP A 1 198 ? -8.82 12.836 24.484 1 98 198 ASP A CA 1
ATOM 1631 C C . ASP A 1 198 ? -8.914 14.352 24.312 1 98 198 ASP A C 1
ATOM 1633 O O . ASP A 1 198 ? -8.211 15.102 24.984 1 98 198 ASP A O 1
ATOM 1637 N N . PRO A 1 199 ? -9.898 14.766 23.516 1 98.31 199 PRO A N 1
ATOM 1638 C CA . PRO A 1 199 ? -9.992 16.188 23.172 1 98.31 199 PRO A CA 1
ATOM 1639 C C . PRO A 1 199 ? -10.211 17.062 24.406 1 98.31 199 PRO A C 1
ATOM 1641 O O . PRO A 1 199 ? -9.625 18.156 24.516 1 98.31 199 PRO A O 1
ATOM 1644 N N . LYS A 1 200 ? -11 16.625 25.344 1 98.5 200 LYS A N 1
ATOM 1645 C CA . LYS A 1 200 ? -11.312 17.453 26.516 1 98.5 200 LYS A CA 1
ATOM 1646 C C . LYS A 1 200 ? -10.055 17.75 27.328 1 98.5 200 LYS A C 1
ATOM 1648 O O . LYS A 1 200 ? -9.82 18.891 27.719 1 98.5 200 LYS A O 1
ATOM 1653 N N . GLN A 1 201 ? -9.289 16.719 27.562 1 98.56 201 GLN A N 1
ATOM 1654 C CA . GLN A 1 201 ? -8.062 16.891 28.328 1 98.56 201 GLN A CA 1
ATOM 1655 C C . GLN A 1 201 ? -7.09 17.828 27.625 1 98.56 201 GLN A C 1
ATOM 1657 O O . GLN A 1 201 ? -6.488 18.703 28.25 1 98.56 201 GLN A O 1
ATOM 1662 N N . GLU A 1 202 ? -6.93 17.672 26.344 1 98.62 202 GLU A N 1
ATOM 1663 C CA . GLU A 1 202 ? -5.98 18.484 25.609 1 98.62 202 GLU A CA 1
ATOM 1664 C C . GLU A 1 202 ? -6.461 19.938 25.5 1 98.62 202 GLU A C 1
ATOM 1666 O O . GLU A 1 202 ? -5.664 20.875 25.562 1 98.62 202 GLU A O 1
ATOM 1671 N N . ILE A 1 203 ? -7.77 20.109 25.312 1 98.75 203 ILE A N 1
ATOM 1672 C CA . ILE A 1 203 ? -8.336 21.453 25.25 1 98.75 203 ILE A CA 1
ATOM 1673 C C . ILE A 1 203 ? -8.164 22.141 26.594 1 98.75 203 ILE A C 1
ATOM 1675 O O . ILE A 1 203 ? -7.898 23.344 26.656 1 98.75 203 ILE A O 1
ATOM 1679 N N . ARG A 1 204 ? -8.266 21.438 27.688 1 98.56 204 ARG A N 1
ATOM 1680 C CA . ARG A 1 204 ? -8.016 21.984 29.016 1 98.56 204 ARG A CA 1
ATOM 1681 C C . ARG A 1 204 ? -6.586 22.5 29.141 1 98.56 204 ARG A C 1
ATOM 1683 O O . ARG A 1 204 ? -6.352 23.562 29.719 1 98.56 204 ARG A O 1
ATOM 1690 N N . LYS A 1 205 ? -5.652 21.719 28.578 1 98.56 205 LYS A N 1
ATOM 1691 C CA . LYS A 1 205 ? -4.258 22.156 28.578 1 98.56 205 LYS A CA 1
ATOM 1692 C C . LYS A 1 205 ? -4.094 23.484 27.844 1 98.56 205 LYS A C 1
ATOM 1694 O O . LYS A 1 205 ? -3.373 24.375 28.312 1 98.56 205 LYS A O 1
ATOM 1699 N N . VAL A 1 206 ? -4.746 23.562 26.734 1 98.81 206 VAL A N 1
ATOM 1700 C CA . VAL A 1 206 ? -4.668 24.781 25.938 1 98.81 206 VAL A CA 1
ATOM 1701 C C . VAL A 1 206 ? -5.27 25.953 26.719 1 98.81 206 VAL A C 1
ATOM 1703 O O . VAL A 1 206 ? -4.684 27.031 26.781 1 98.81 206 VAL A O 1
ATOM 1706 N N . MET A 1 207 ? -6.414 25.734 27.297 1 98.56 207 MET A N 1
ATOM 1707 C CA . MET A 1 207 ? -7.105 26.734 28.094 1 98.56 207 MET A CA 1
ATOM 1708 C C . MET A 1 207 ? -6.215 27.25 29.219 1 98.56 207 MET A C 1
ATOM 1710 O O . MET A 1 207 ? -6.066 28.469 29.391 1 98.56 207 MET A O 1
ATOM 1714 N N . GLN A 1 208 ? -5.602 26.344 29.906 1 98.25 208 GLN A N 1
ATOM 1715 C CA . GLN A 1 208 ? -4.723 26.703 31.016 1 98.25 208 GLN A CA 1
ATOM 1716 C C . GLN A 1 208 ? -3.498 27.469 30.516 1 98.25 208 GLN A C 1
ATOM 1718 O O . GLN A 1 208 ? -3.092 28.453 31.141 1 98.25 208 GLN A O 1
ATOM 1723 N N . PHE A 1 209 ? -2.967 27.031 29.5 1 98.44 209 PHE A N 1
ATOM 1724 C CA . PHE A 1 209 ? -1.796 27.688 28.922 1 98.44 209 PHE A CA 1
ATOM 1725 C C . PHE A 1 209 ? -2.109 29.125 28.531 1 98.44 209 PHE A C 1
ATOM 1727 O O . PHE A 1 209 ? -1.254 30 28.641 1 98.44 209 PHE A O 1
ATOM 1734 N N . MET A 1 210 ? -3.365 29.344 28.078 1 98.19 210 MET A N 1
ATOM 1735 C CA . MET A 1 210 ? -3.807 30.672 27.641 1 98.19 210 MET A CA 1
ATOM 1736 C C . MET A 1 210 ? -4.168 31.547 28.828 1 98.19 210 MET A C 1
ATOM 1738 O O . MET A 1 210 ? -4.48 32.719 28.672 1 98.19 210 MET A O 1
ATOM 1742 N N . GLY A 1 211 ? -4.176 30.953 30 1 96.88 211 GLY A N 1
ATOM 1743 C CA . GLY A 1 211 ? -4.512 31.703 31.203 1 96.88 211 GLY A CA 1
ATOM 1744 C C . GLY A 1 211 ? -6.004 31.906 31.375 1 96.88 211 GLY A C 1
ATOM 1745 O O . GLY A 1 211 ? -6.434 32.906 31.984 1 96.88 211 GLY A O 1
ATOM 1746 N N . LYS A 1 212 ? -6.738 31 30.781 1 96.5 212 LYS A N 1
ATOM 1747 C CA . LYS A 1 212 ? -8.195 31.062 30.891 1 96.5 212 LYS A CA 1
ATOM 1748 C C . LYS A 1 212 ? -8.719 30.016 31.875 1 96.5 212 LYS A C 1
ATOM 1750 O O . LYS A 1 212 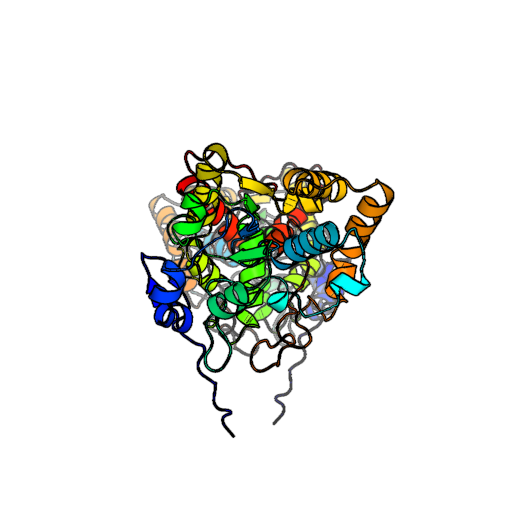? -8.047 29.016 32.125 1 96.5 212 LYS A O 1
ATOM 1755 N N . SER A 1 213 ? -9.789 30.359 32.438 1 95.44 213 SER A N 1
ATOM 1756 C CA . SER A 1 213 ? -10.492 29.438 33.312 1 95.44 213 SER A CA 1
ATOM 1757 C C . SER A 1 213 ? -11.977 29.375 33 1 95.44 213 SER A C 1
ATOM 1759 O O . SER A 1 213 ? -12.758 30.188 33.5 1 95.44 213 SER A O 1
ATOM 1761 N N . LEU A 1 214 ? -12.289 28.438 32.219 1 96.81 214 LEU A N 1
ATOM 1762 C CA . LEU A 1 214 ? -13.68 28.25 31.812 1 96.81 214 LEU A CA 1
ATOM 1763 C C . LEU A 1 214 ? -14.305 27.078 32.531 1 96.81 214 LEU A C 1
ATOM 1765 O O . LEU A 1 214 ? -13.602 26.125 32.906 1 96.81 214 LEU A O 1
ATOM 1769 N N . GLY A 1 215 ? -15.539 27.125 32.781 1 97.06 215 GLY A N 1
ATOM 1770 C CA . GLY A 1 215 ? -16.25 26.031 33.438 1 97.06 215 GLY A CA 1
ATOM 1771 C C . GLY A 1 215 ? -16.344 24.781 32.594 1 97.06 215 GLY A C 1
ATOM 1772 O O . GLY A 1 215 ? -16.125 24.828 31.375 1 97.06 215 GLY A O 1
ATOM 1773 N N . GLU A 1 216 ? -16.688 23.703 33.25 1 97.56 216 GLU A N 1
ATOM 1774 C CA . GLU A 1 216 ? -16.75 22.391 32.625 1 97.56 216 GLU A CA 1
ATOM 1775 C C . GLU A 1 216 ? -17.781 22.375 31.5 1 97.56 216 GLU A C 1
ATOM 1777 O O . GLU A 1 216 ? -17.578 21.719 30.469 1 97.56 216 GLU A O 1
ATOM 1782 N N . ALA A 1 217 ? -18.797 23.031 31.688 1 97.75 217 ALA A N 1
ATOM 1783 C CA . ALA A 1 217 ? -19.844 23.062 30.672 1 97.75 217 ALA A CA 1
ATOM 1784 C C . ALA A 1 217 ? -19.359 23.734 29.391 1 97.75 217 ALA A C 1
ATOM 1786 O O . ALA A 1 217 ? -19.688 23.297 28.297 1 97.75 217 ALA A O 1
ATOM 1787 N N . VAL A 1 218 ? -18.672 24.828 29.562 1 97.94 218 VAL A N 1
ATOM 1788 C CA . VAL A 1 218 ? -18.109 25.531 28.422 1 97.94 218 VAL A CA 1
ATOM 1789 C C . VAL A 1 218 ? -17.062 24.672 27.734 1 97.94 218 VAL A C 1
ATOM 1791 O O . VAL A 1 218 ? -17 24.609 26.5 1 97.94 218 VAL A O 1
ATOM 1794 N N . LEU A 1 219 ? -16.281 24 28.516 1 98.06 219 LEU A N 1
ATOM 1795 C CA . LEU A 1 219 ? -15.273 23.094 27.969 1 98.06 219 LEU A CA 1
ATOM 1796 C C . LEU A 1 219 ? -15.93 21.984 27.141 1 98.06 219 LEU A C 1
ATOM 1798 O O . LEU A 1 219 ? -15.461 21.672 26.047 1 98.06 219 LEU A O 1
ATOM 1802 N N . ASP A 1 220 ? -17 21.422 27.625 1 98.31 220 ASP A N 1
ATOM 1803 C CA . ASP A 1 220 ? -17.734 20.391 26.891 1 98.31 220 ASP A CA 1
ATOM 1804 C C . ASP A 1 220 ? -18.266 20.938 25.562 1 98.31 220 ASP A C 1
ATOM 1806 O O . ASP A 1 220 ? -18.281 20.234 24.547 1 98.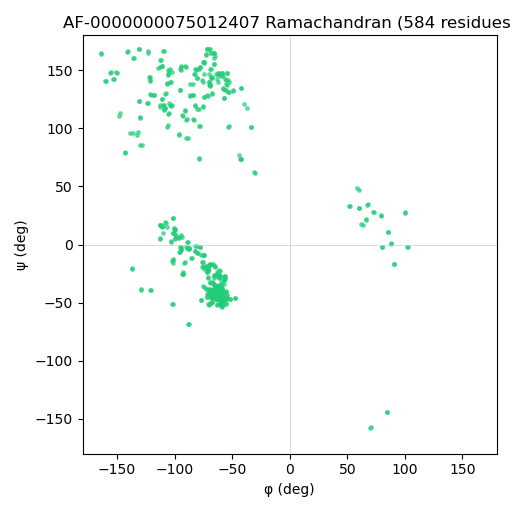31 220 ASP A O 1
ATOM 1810 N N . LYS A 1 221 ? -18.703 22.141 25.672 1 98.38 221 LYS A N 1
ATOM 1811 C CA . LYS A 1 221 ? -19.219 22.797 24.453 1 98.38 221 LYS A CA 1
ATOM 1812 C C . LYS A 1 221 ? -18.094 22.969 23.422 1 98.38 221 LYS A C 1
ATOM 1814 O O . LYS A 1 221 ? -18.312 22.734 22.234 1 98.38 221 LYS A O 1
ATOM 1819 N N . ILE A 1 222 ? -16.984 23.406 23.859 1 98.62 222 ILE A N 1
ATOM 1820 C CA . ILE A 1 222 ? -15.852 23.594 22.969 1 98.62 222 ILE A CA 1
ATOM 1821 C C . ILE A 1 222 ? -15.477 22.266 22.312 1 98.62 222 ILE A C 1
ATOM 1823 O O . ILE A 1 222 ? -15.25 22.188 21.109 1 98.62 222 ILE A O 1
ATOM 1827 N N . VAL A 1 223 ? -15.469 21.188 23.094 1 98.62 223 VAL A N 1
ATOM 1828 C CA . VAL A 1 223 ? -15.164 19.844 22.578 1 98.62 223 VAL A CA 1
ATOM 1829 C C . VAL A 1 223 ? -16.141 19.484 21.469 1 98.62 223 VAL A C 1
ATOM 1831 O O . VAL A 1 223 ? -15.742 19.016 20.406 1 98.62 223 VAL A O 1
ATOM 1834 N N . ARG A 1 224 ? -17.375 19.734 21.672 1 98.25 224 ARG A N 1
ATOM 1835 C CA . ARG A 1 224 ? -18.406 19.375 20.719 1 98.25 224 ARG A CA 1
ATOM 1836 C C . ARG A 1 224 ? -18.281 20.219 19.453 1 98.25 224 ARG A C 1
ATOM 1838 O O . ARG A 1 224 ? -18.344 19.688 18.328 1 98.25 224 ARG A O 1
ATOM 1845 N N . GLU A 1 225 ? -18.109 21.516 19.625 1 98 225 GLU A N 1
ATOM 1846 C CA . GLU A 1 225 ? -18.141 22.453 18.516 1 98 225 GLU A CA 1
ATOM 1847 C C . GLU A 1 225 ? -16.859 22.391 17.688 1 98 225 GLU A C 1
ATOM 1849 O O . GLU A 1 225 ? -16.828 22.859 16.547 1 98 225 GLU A O 1
ATOM 1854 N N . THR A 1 226 ? -15.844 21.766 18.25 1 98.38 226 THR A N 1
ATOM 1855 C CA . THR A 1 226 ? -14.594 21.656 17.516 1 98.38 226 THR A CA 1
ATOM 1856 C C . THR A 1 226 ? -14.344 20.203 17.094 1 98.38 226 THR A C 1
ATOM 1858 O O . THR A 1 226 ? -13.219 19.844 16.75 1 98.38 226 THR A O 1
ATOM 1861 N N . SER A 1 227 ? -15.375 19.438 17.172 1 97.81 227 SER A N 1
ATOM 1862 C CA . SER A 1 227 ? -15.273 18.094 16.625 1 97.81 227 SER A CA 1
ATOM 1863 C C . SER A 1 227 ? -15.102 18.125 15.109 1 97.81 227 SER A C 1
ATOM 1865 O O . SER A 1 227 ? -15.469 19.109 14.461 1 97.81 227 SER A O 1
ATOM 1867 N N . PHE A 1 228 ? -14.531 17.094 14.609 1 96.81 228 PHE A N 1
ATOM 1868 C CA . PHE A 1 228 ? -14.234 17.031 13.18 1 96.81 228 PHE A CA 1
ATOM 1869 C C . PHE A 1 228 ? -15.5 17.203 12.352 1 96.81 228 PHE A C 1
ATOM 1871 O O . PHE A 1 228 ? -15.516 17.969 11.383 1 96.81 228 PHE A O 1
ATOM 1878 N N . GLU A 1 229 ? -16.547 16.516 12.688 1 96.19 229 GLU A N 1
ATOM 1879 C CA . GLU A 1 229 ? -17.797 16.562 11.938 1 96.19 229 GLU A CA 1
ATOM 1880 C C . GLU A 1 229 ? -18.406 17.969 11.953 1 96.19 229 GLU A C 1
ATOM 1882 O O . GLU A 1 229 ? -18.891 18.453 10.93 1 96.19 229 GLU A O 1
ATOM 1887 N N . LYS A 1 230 ? -18.406 18.562 13.094 1 96.88 230 LYS A N 1
ATOM 1888 C CA . LYS A 1 230 ? -18.922 19.922 13.203 1 96.88 230 LYS A CA 1
ATOM 1889 C C . LYS A 1 230 ? -18.109 20.891 12.352 1 96.88 230 LYS A C 1
ATOM 1891 O O . LYS A 1 230 ? -18.688 21.719 11.648 1 96.88 230 LYS A O 1
ATOM 1896 N N . MET A 1 231 ? -16.828 20.734 12.414 1 97.56 231 MET A N 1
ATOM 1897 C CA . MET A 1 231 ? -15.945 21.641 11.688 1 97.56 231 MET A CA 1
ATOM 1898 C C . MET A 1 231 ? -16.047 21.406 10.18 1 97.56 231 MET A C 1
ATOM 1900 O O . MET A 1 231 ? -16.031 22.375 9.406 1 97.56 231 MET A O 1
ATOM 1904 N N . LYS A 1 232 ? -16.109 20.172 9.789 1 96.62 232 LYS A N 1
ATOM 1905 C CA . LYS A 1 232 ? -16.25 19.812 8.375 1 96.62 232 LYS A CA 1
ATOM 1906 C C . LYS A 1 232 ? -17.484 20.469 7.762 1 96.62 232 LYS A C 1
ATOM 1908 O O . LYS A 1 232 ? -17.5 20.797 6.574 1 96.62 232 LYS A O 1
ATOM 1913 N N . ALA A 1 233 ? -18.5 20.719 8.531 1 96.38 233 ALA A N 1
ATOM 1914 C CA . ALA A 1 233 ? -19.766 21.281 8.055 1 96.38 233 ALA A CA 1
ATOM 1915 C C . ALA A 1 233 ? -19.781 22.797 8.211 1 96.38 233 ALA A C 1
ATOM 1917 O O . ALA A 1 233 ? -20.75 23.453 7.809 1 96.38 233 ALA A O 1
ATOM 1918 N N . ASN A 1 234 ? -18.781 23.391 8.789 1 97 234 ASN A N 1
ATOM 1919 C CA . ASN A 1 234 ? -18.75 24.812 9.086 1 97 234 ASN A CA 1
ATOM 1920 C C . ASN A 1 234 ? -18.078 25.609 7.961 1 97 234 ASN A C 1
ATOM 1922 O O . ASN A 1 234 ? -16.859 25.562 7.797 1 97 234 ASN A O 1
ATOM 1926 N N . PRO A 1 235 ? -18.75 26.406 7.223 1 95.88 235 PRO A N 1
ATOM 1927 C CA . PRO A 1 235 ? -18.188 27.125 6.082 1 95.88 235 PRO A CA 1
ATOM 1928 C C . PRO A 1 235 ? -17.156 28.172 6.496 1 95.88 235 PRO A C 1
ATOM 1930 O O . PRO A 1 235 ? -16.375 28.641 5.664 1 95.88 235 PRO A O 1
ATOM 1933 N N . MET A 1 236 ? -17.141 28.547 7.766 1 96.19 236 MET A N 1
ATOM 1934 C CA . MET A 1 236 ? -16.188 29.562 8.234 1 96.19 236 MET A CA 1
ATOM 1935 C C . MET A 1 236 ? -14.797 28.953 8.383 1 96.19 236 MET A C 1
ATOM 1937 O O . MET A 1 236 ? -13.812 29.688 8.531 1 96.19 236 MET A O 1
ATOM 1941 N N . ILE A 1 237 ? -14.75 27.594 8.258 1 95.56 237 ILE A N 1
ATOM 1942 C CA . ILE A 1 237 ? -13.438 27.031 8.555 1 95.56 237 ILE A CA 1
ATOM 1943 C C . ILE A 1 237 ? -13.094 25.969 7.52 1 95.56 237 ILE A C 1
ATOM 1945 O O . ILE A 1 237 ? -11.922 25.625 7.34 1 95.56 237 ILE A O 1
ATOM 1949 N N . ASN A 1 238 ? -14.078 25.391 6.797 1 95.75 238 ASN A N 1
ATOM 1950 C CA . ASN A 1 238 ? -13.859 24.219 5.961 1 95.75 238 ASN A CA 1
ATOM 1951 C C . ASN A 1 238 ? -13.43 24.609 4.551 1 95.75 238 ASN A C 1
ATOM 1953 O O . ASN A 1 238 ? -13.344 23.766 3.664 1 95.75 238 ASN A O 1
ATOM 1957 N N . ARG A 1 239 ? -13.266 25.891 4.242 1 94.75 239 ARG A N 1
ATOM 1958 C CA . ARG A 1 239 ? -12.75 26.438 2.994 1 94.75 239 ARG A CA 1
ATOM 1959 C C . ARG A 1 239 ? -13.703 26.156 1.838 1 94.75 239 ARG A C 1
ATOM 1961 O O . ARG A 1 239 ? -13.289 26.141 0.676 1 94.75 239 ARG A O 1
ATOM 1968 N N . SER A 1 240 ? -14.914 25.906 2.135 1 93.5 240 SER A N 1
ATOM 1969 C CA . SER A 1 240 ? -15.898 25.594 1.103 1 93.5 240 SER A CA 1
ATOM 1970 C C . SER A 1 240 ? -16.219 26.812 0.256 1 93.5 240 SER A C 1
ATOM 1972 O O . SER A 1 240 ? -16.75 26.688 -0.852 1 93.5 240 SER A O 1
ATOM 1974 N N . THR A 1 241 ? -15.828 28.016 0.821 1 92.25 241 THR A N 1
ATOM 1975 C CA . THR A 1 241 ? -16.172 29.234 0.109 1 92.25 241 THR A CA 1
ATOM 1976 C C . THR A 1 241 ? -15.023 29.688 -0.776 1 92.25 241 THR A C 1
ATOM 1978 O O . THR A 1 241 ? -15.141 30.688 -1.501 1 92.25 241 THR A O 1
ATOM 1981 N N . VAL A 1 242 ? -13.953 28.984 -0.721 1 91.75 242 VAL A N 1
ATOM 1982 C CA . VAL A 1 242 ? -12.805 29.328 -1.558 1 91.75 242 VAL A CA 1
ATOM 1983 C C . VAL A 1 242 ? -13.078 28.891 -3 1 91.75 242 VAL A C 1
ATOM 1985 O O . VAL A 1 242 ? -13.641 27.828 -3.242 1 91.75 242 VAL A O 1
ATOM 1988 N N . SER A 1 243 ? -12.656 29.703 -3.881 1 93 243 SER A N 1
ATOM 1989 C CA . SER A 1 243 ? -12.906 29.453 -5.297 1 93 243 SER A CA 1
ATOM 1990 C C . SER A 1 243 ? -12.242 28.156 -5.754 1 93 243 SER A C 1
ATOM 1992 O O . SER A 1 243 ? -11.125 27.844 -5.344 1 93 243 SER A O 1
ATOM 1994 N N . LYS A 1 244 ? -12.898 27.547 -6.68 1 93.5 244 LYS A N 1
ATOM 1995 C CA . LYS A 1 244 ? -12.391 26.312 -7.277 1 93.5 244 LYS A CA 1
ATOM 1996 C C . LYS A 1 244 ? -11.055 26.562 -7.984 1 93.5 244 L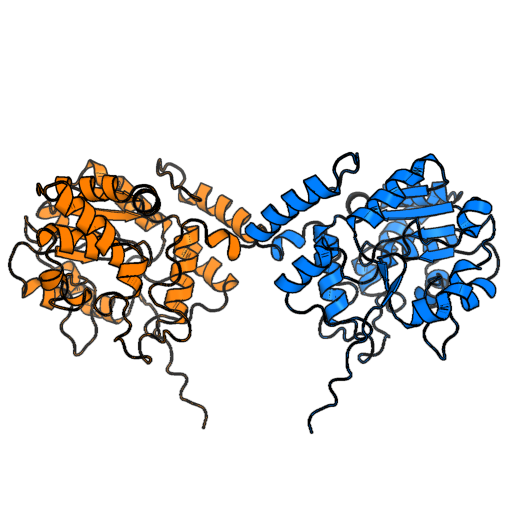YS A C 1
ATOM 1998 O O . LYS A 1 244 ? -10.234 25.641 -8.094 1 93.5 244 LYS A O 1
ATOM 2003 N N . SER A 1 245 ? -10.844 27.75 -8.438 1 92.56 245 SER A N 1
ATOM 2004 C CA . SER A 1 245 ? -9.617 28.094 -9.148 1 92.56 245 SER A CA 1
ATOM 2005 C C . SER A 1 245 ? -8.422 28.141 -8.203 1 92.56 245 SER A C 1
ATOM 2007 O O . SER A 1 245 ? -7.277 28.078 -8.641 1 92.56 245 SER A O 1
ATOM 2009 N N . ILE A 1 246 ? -8.719 28.266 -6.965 1 92 246 ILE A N 1
ATOM 2010 C CA . ILE A 1 246 ? -7.668 28.328 -5.953 1 92 246 ILE A CA 1
ATOM 2011 C C . ILE A 1 246 ? -7.551 26.969 -5.254 1 92 246 ILE A C 1
ATOM 2013 O O . ILE A 1 246 ? -6.461 26.391 -5.176 1 92 246 ILE A O 1
ATOM 2017 N N . MET A 1 247 ? -8.727 26.516 -4.812 1 94.88 247 MET A N 1
ATOM 2018 C CA . MET A 1 247 ? -8.852 25.188 -4.199 1 94.88 247 MET A CA 1
ATOM 2019 C C . MET A 1 247 ? -9.992 24.406 -4.828 1 94.88 247 MET A C 1
ATOM 2021 O O . MET A 1 247 ? -11.164 24.734 -4.629 1 94.88 247 MET A O 1
ATOM 2025 N N . ASP A 1 248 ? -9.633 23.422 -5.562 1 96.25 248 ASP A N 1
ATOM 2026 C CA . ASP A 1 248 ? -10.648 22.609 -6.215 1 96.25 248 ASP A CA 1
ATOM 2027 C C . ASP A 1 248 ? -11.07 21.438 -5.32 1 96.25 248 ASP A C 1
ATOM 2029 O O . ASP A 1 248 ? -10.523 20.344 -5.418 1 96.25 248 ASP A O 1
ATOM 2033 N N . GLN A 1 249 ? -12.055 21.609 -4.551 1 95.44 249 GLN A N 1
ATOM 2034 C CA . GLN A 1 249 ? -12.445 20.625 -3.539 1 95.44 249 GLN A CA 1
ATOM 2035 C C . GLN A 1 249 ? -13.203 19.453 -4.164 1 95.44 249 GLN A C 1
ATOM 2037 O O . GLN A 1 249 ? -13.586 18.516 -3.467 1 95.44 249 GLN A O 1
ATOM 2042 N N . SER A 1 250 ? -13.438 19.5 -5.484 1 95.56 250 SER A N 1
ATOM 2043 C CA . SER A 1 250 ? -13.945 18.312 -6.164 1 95.56 250 SER A CA 1
ATOM 2044 C C . SER A 1 250 ? -12.875 17.234 -6.277 1 95.56 250 SER A C 1
ATOM 2046 O O . SER A 1 250 ? -13.188 16.062 -6.465 1 95.56 250 SER A O 1
ATOM 2048 N N . ILE A 1 251 ? -11.648 17.641 -6.219 1 95.44 251 ILE A N 1
ATOM 2049 C CA . ILE A 1 251 ? -10.531 16.703 -6.207 1 95.44 251 ILE A CA 1
ATOM 2050 C C . ILE A 1 251 ? -10.391 16.078 -4.816 1 95.44 251 ILE A C 1
ATOM 2052 O O . ILE A 1 251 ? -10.289 14.867 -4.688 1 95.44 251 ILE A O 1
ATOM 2056 N N . SER A 1 252 ? -10.414 16.906 -3.846 1 95.56 252 SER A N 1
ATOM 2057 C CA . SER A 1 252 ? -10.375 16.531 -2.436 1 95.56 252 SER A CA 1
ATOM 2058 C C . SER A 1 252 ? -10.906 17.656 -1.552 1 95.56 252 SER A C 1
ATOM 2060 O O . SER A 1 252 ? -10.617 18.828 -1.788 1 95.56 252 SER A O 1
ATOM 2062 N N . THR A 1 253 ? -11.625 17.312 -0.551 1 96.06 253 THR A N 1
ATOM 2063 C CA . THR A 1 253 ? -12.109 18.328 0.379 1 96.06 253 THR A CA 1
ATOM 2064 C C . THR A 1 253 ? -11 18.75 1.339 1 96.06 253 THR A C 1
ATOM 2066 O O . THR A 1 253 ? -10.062 17.984 1.595 1 96.06 253 THR A O 1
ATOM 2069 N N . PHE A 1 254 ? -11.164 19.984 1.784 1 97.06 254 PHE A N 1
ATOM 2070 C CA . PHE A 1 254 ? -10.164 20.531 2.699 1 97.06 254 PHE A CA 1
ATOM 2071 C C . PHE A 1 254 ? -10.086 19.688 3.973 1 97.06 254 PHE A C 1
ATOM 2073 O O . PHE A 1 254 ? -8.992 19.344 4.43 1 97.06 254 PHE A O 1
ATOM 2080 N N . MET A 1 255 ? -11.156 19.422 4.617 1 97.12 255 MET A N 1
ATOM 2081 C CA . MET A 1 255 ? -11.234 18.484 5.738 1 97.12 255 MET A CA 1
ATOM 2082 C C . MET A 1 255 ? -11.703 17.109 5.273 1 97.12 255 MET A C 1
ATOM 2084 O O . MET A 1 255 ? -12.898 16.844 5.227 1 97.12 255 MET A O 1
ATOM 2088 N N . ARG A 1 256 ? -10.859 16.25 5.016 1 96 256 ARG A N 1
ATOM 2089 C CA . ARG A 1 256 ? -11.109 15 4.312 1 96 256 ARG A CA 1
ATOM 2090 C C . ARG A 1 256 ? -11.539 13.906 5.281 1 96 256 ARG A C 1
ATOM 2092 O O . ARG A 1 256 ? -12.734 13.68 5.488 1 96 256 ARG A O 1
ATOM 2099 N N . LYS A 1 257 ? -10.602 13.422 6.188 1 94.38 257 LYS A N 1
ATOM 2100 C CA . LYS A 1 257 ? -10.922 12.344 7.113 1 94.38 257 LYS A CA 1
ATOM 2101 C C . LYS A 1 257 ? -10.555 12.719 8.547 1 94.38 257 LYS A C 1
ATOM 2103 O O . LYS A 1 257 ? -11.25 12.344 9.492 1 94.38 257 LYS A O 1
ATOM 2108 N N . GLY A 1 258 ? -9.406 13.414 8.711 1 94.94 258 GLY A N 1
ATOM 2109 C CA . GLY A 1 258 ? -8.945 13.836 10.031 1 94.94 258 GLY A CA 1
ATOM 2110 C C . GLY A 1 258 ? -8.625 12.672 10.953 1 94.94 258 GLY A C 1
ATOM 2111 O O . GLY A 1 258 ? -8.562 12.844 12.172 1 94.94 258 GLY A O 1
ATOM 2112 N N . THR A 1 259 ? -8.469 11.5 10.406 1 95.25 259 THR A N 1
ATOM 2113 C CA . THR A 1 259 ? -8.312 10.305 11.234 1 95.25 259 THR A CA 1
ATOM 2114 C C . THR A 1 259 ? -6.836 9.984 11.445 1 95.25 259 THR A C 1
ATOM 2116 O O . THR A 1 259 ? -5.992 10.359 10.633 1 95.25 259 THR A O 1
ATOM 2119 N N . VAL A 1 260 ? -6.578 9.367 12.602 1 97.62 260 VAL A N 1
ATOM 2120 C CA . VAL A 1 260 ? -5.25 8.852 12.906 1 97.62 260 VAL A CA 1
ATOM 2121 C C . VAL A 1 260 ? -5.105 7.438 12.352 1 97.62 260 VAL A C 1
ATOM 2123 O O . VAL A 1 260 ? -5.98 6.594 12.555 1 97.62 260 VAL A O 1
ATOM 2126 N N . GLY A 1 261 ? -4.059 7.191 11.586 1 97.75 261 GLY A N 1
ATOM 2127 C CA . GLY A 1 261 ? -3.799 5.848 11.102 1 97.75 261 GLY A CA 1
ATOM 2128 C C . GLY A 1 261 ? -4.199 5.652 9.648 1 97.75 261 GLY A C 1
ATOM 2129 O O . GLY A 1 261 ? -3.986 4.582 9.078 1 97.75 261 GLY A O 1
ATOM 2130 N N . ASP A 1 262 ? -4.754 6.688 9.023 1 97.19 262 ASP A N 1
ATOM 2131 C CA . ASP A 1 262 ? -5.215 6.551 7.645 1 97.19 262 ASP A CA 1
ATOM 2132 C C . ASP A 1 262 ? -4.047 6.289 6.695 1 97.19 262 ASP A C 1
ATOM 2134 O O . ASP A 1 262 ? -4.246 5.855 5.559 1 97.19 262 ASP A O 1
ATOM 2138 N N . TRP A 1 263 ? -2.848 6.594 7.109 1 98.25 263 TRP A N 1
ATOM 2139 C CA . TRP A 1 263 ? -1.658 6.359 6.297 1 98.25 263 TRP A CA 1
ATOM 2140 C C . TRP A 1 263 ? -1.556 4.891 5.898 1 98.25 263 TRP A C 1
ATOM 2142 O O . TRP A 1 263 ? -1.031 4.566 4.832 1 98.25 263 TRP A O 1
ATOM 2152 N N . LYS A 1 264 ? -2.08 3.963 6.629 1 98.19 264 LYS A N 1
ATOM 2153 C CA . LYS A 1 264 ? -2.016 2.531 6.352 1 98.19 264 LYS A CA 1
ATOM 2154 C C . LYS A 1 264 ? -2.723 2.191 5.039 1 98.19 264 LYS A C 1
ATOM 2156 O O . LYS A 1 264 ? -2.412 1.184 4.406 1 98.19 264 LYS A O 1
ATOM 2161 N N . ASN A 1 265 ? -3.662 3.004 4.641 1 97.5 265 ASN A N 1
ATOM 2162 C CA . ASN A 1 265 ? -4.434 2.773 3.426 1 97.5 265 ASN A CA 1
ATOM 2163 C C . ASN A 1 265 ? -3.744 3.365 2.201 1 97.5 265 ASN A C 1
ATOM 2165 O O . ASN A 1 265 ? -4.227 3.217 1.078 1 97.5 265 ASN A O 1
ATOM 2169 N N . HIS A 1 266 ? -2.621 4.039 2.432 1 97.56 266 HIS A N 1
ATOM 2170 C CA . HIS A 1 266 ? -1.96 4.734 1.333 1 97.56 266 HIS A CA 1
ATOM 2171 C C . HIS A 1 266 ? -0.538 4.219 1.133 1 97.56 266 HIS A C 1
ATOM 2173 O O . HIS A 1 266 ? -0.087 4.055 -0.003 1 97.56 266 HIS A O 1
ATOM 2179 N N . PHE A 1 267 ? 0.178 3.939 2.248 1 98.62 267 PHE A N 1
ATOM 2180 C CA . PHE A 1 267 ? 1.533 3.408 2.162 1 98.62 267 PHE A CA 1
ATOM 2181 C C . PHE A 1 267 ? 1.515 1.942 1.743 1 98.62 267 PHE A C 1
ATOM 2183 O O . PHE A 1 267 ? 0.805 1.13 2.34 1 98.62 267 PHE A O 1
ATOM 2190 N N . THR A 1 268 ? 2.238 1.655 0.743 1 98.5 268 THR A N 1
ATOM 2191 C CA . THR A 1 268 ? 2.555 0.243 0.562 1 98.5 268 THR A CA 1
ATOM 2192 C C . THR A 1 268 ? 3.436 -0.265 1.699 1 98.5 268 THR A C 1
ATOM 2194 O O . THR A 1 268 ? 4.012 0.528 2.447 1 98.5 268 THR A O 1
ATOM 2197 N N . VAL A 1 269 ? 3.521 -1.541 1.808 1 98.31 269 VAL A N 1
ATOM 2198 C CA . VAL A 1 269 ? 4.387 -2.119 2.832 1 98.31 269 VAL A CA 1
ATOM 2199 C C . VAL A 1 269 ? 5.828 -1.669 2.605 1 98.31 269 VAL A C 1
ATOM 2201 O O . VAL A 1 269 ? 6.52 -1.279 3.551 1 98.31 269 VAL A O 1
ATOM 2204 N N . ALA A 1 270 ? 6.254 -1.697 1.369 1 98.12 270 ALA A N 1
ATOM 2205 C CA . ALA A 1 270 ? 7.613 -1.282 1.041 1 98.12 270 ALA A CA 1
ATOM 2206 C C . ALA A 1 270 ? 7.844 0.182 1.406 1 98.12 270 ALA A C 1
ATOM 2208 O O . ALA A 1 270 ? 8.898 0.537 1.944 1 98.12 270 ALA A O 1
ATOM 2209 N N . GLN A 1 271 ? 6.871 1.025 1.12 1 98.56 271 GLN A N 1
ATOM 2210 C CA . GLN A 1 271 ? 6.973 2.439 1.467 1 98.56 271 GLN A CA 1
ATOM 2211 C C . GLN A 1 271 ? 7.059 2.629 2.979 1 98.56 271 GLN A C 1
ATOM 2213 O O . GLN A 1 271 ? 7.828 3.467 3.459 1 98.56 271 GLN A O 1
ATOM 2218 N N . ASN A 1 272 ? 6.211 1.947 3.68 1 98.62 272 ASN A N 1
ATOM 2219 C CA . ASN A 1 272 ? 6.25 2.045 5.133 1 98.62 272 ASN A CA 1
ATOM 2220 C C . ASN A 1 272 ? 7.613 1.639 5.688 1 98.62 272 ASN A C 1
ATOM 2222 O O . ASN A 1 272 ? 8.156 2.309 6.566 1 98.62 272 ASN A O 1
ATOM 2226 N N . GLU A 1 273 ? 8.148 0.483 5.199 1 98.19 273 GLU A N 1
ATOM 2227 C CA . GLU A 1 273 ? 9.461 0.034 5.652 1 98.19 273 GLU A CA 1
ATOM 2228 C C . GLU A 1 273 ? 10.531 1.084 5.363 1 98.19 273 GLU A C 1
ATOM 2230 O O . GLU A 1 273 ? 11.359 1.387 6.227 1 98.19 273 GLU A O 1
ATOM 2235 N N . ARG A 1 274 ? 10.484 1.606 4.238 1 98.44 274 ARG A N 1
ATOM 2236 C CA . ARG A 1 274 ? 11.43 2.65 3.857 1 98.44 274 ARG A CA 1
ATOM 2237 C C . ARG A 1 274 ? 11.266 3.887 4.738 1 98.44 274 ARG A C 1
ATOM 2239 O O . ARG A 1 274 ? 12.25 4.469 5.191 1 98.44 274 ARG A O 1
ATOM 2246 N N . PHE A 1 275 ? 10.07 4.281 4.945 1 98.69 275 PHE A N 1
ATOM 2247 C CA . PHE A 1 275 ? 9.797 5.449 5.773 1 98.69 275 PHE A CA 1
ATOM 2248 C C . PHE A 1 275 ? 10.32 5.242 7.191 1 98.69 275 PHE A C 1
ATOM 2250 O O . PHE A 1 275 ? 10.867 6.164 7.797 1 98.69 275 PHE A O 1
ATOM 2257 N N . GLU A 1 276 ? 10.117 4.078 7.723 1 98 276 GLU A N 1
ATOM 2258 C CA . GLU A 1 276 ? 10.602 3.777 9.062 1 98 276 GLU A CA 1
ATOM 2259 C C . GLU A 1 276 ? 12.117 3.943 9.156 1 98 276 GLU A C 1
ATOM 2261 O O . GLU A 1 276 ? 12.625 4.438 10.164 1 98 276 GLU A O 1
ATOM 2266 N N . ASP A 1 277 ? 12.805 3.5 8.164 1 98.31 277 ASP A N 1
ATOM 2267 C CA . ASP A 1 277 ? 14.25 3.68 8.117 1 98.31 277 ASP A CA 1
ATOM 2268 C C . ASP A 1 277 ? 14.625 5.16 8.094 1 98.31 277 ASP A C 1
ATOM 2270 O O . ASP A 1 277 ? 15.516 5.598 8.82 1 98.31 277 ASP A O 1
ATOM 2274 N N . ILE A 1 278 ? 13.961 5.902 7.258 1 98.5 278 ILE A N 1
ATOM 2275 C CA . ILE A 1 278 ? 14.195 7.336 7.133 1 98.5 278 ILE A CA 1
ATOM 2276 C C . ILE A 1 278 ? 13.898 8.023 8.461 1 98.5 278 ILE A C 1
ATOM 2278 O O . ILE A 1 278 ? 14.688 8.852 8.93 1 98.5 278 ILE A O 1
ATOM 2282 N N . TYR A 1 279 ? 12.781 7.672 9.055 1 98.12 279 TYR A N 1
ATOM 2283 C CA . TYR A 1 279 ? 12.359 8.258 10.32 1 98.12 279 TYR A CA 1
ATOM 2284 C C . TYR A 1 279 ? 13.391 7.996 11.414 1 98.12 279 TYR A C 1
ATOM 2286 O O . TYR A 1 279 ? 13.742 8.906 12.172 1 98.12 279 TYR A O 1
ATOM 2294 N N . ARG A 1 280 ? 13.852 6.762 11.477 1 97.44 280 ARG A N 1
ATOM 2295 C CA . ARG A 1 280 ? 14.859 6.395 12.469 1 97.44 280 ARG A CA 1
ATOM 2296 C C . ARG A 1 280 ? 16.125 7.242 12.305 1 97.44 280 ARG A C 1
ATOM 2298 O O . ARG A 1 280 ? 16.703 7.688 13.289 1 97.44 280 ARG A O 1
ATOM 2305 N N . GLU A 1 281 ? 16.484 7.43 11.125 1 98.06 281 GLU A N 1
ATOM 2306 C CA . GLU A 1 281 ? 17.672 8.211 10.844 1 98.06 281 GLU A CA 1
ATOM 2307 C C . GLU A 1 281 ? 17.469 9.688 11.156 1 98.06 281 GLU A C 1
ATOM 2309 O O . GLU A 1 281 ? 18.234 10.297 11.898 1 98.06 281 GLU A O 1
ATOM 2314 N N . LYS A 1 282 ? 16.406 10.266 10.625 1 97.62 282 LYS A N 1
ATOM 2315 C CA . LYS A 1 282 ? 16.156 11.703 10.703 1 97.62 282 LYS A CA 1
ATOM 2316 C C . LYS A 1 282 ? 15.773 12.125 12.117 1 97.62 282 LYS A C 1
ATOM 2318 O O . LYS A 1 282 ? 16.062 13.242 12.539 1 97.62 282 LYS A O 1
ATOM 2323 N N . MET A 1 283 ? 15.164 11.234 12.867 1 97.38 283 MET A N 1
ATOM 2324 C CA . MET A 1 283 ? 14.695 11.578 14.203 1 97.38 283 MET A CA 1
ATOM 2325 C C . MET A 1 283 ? 15.656 11.055 15.266 1 97.38 283 MET A C 1
ATOM 2327 O O . MET A 1 283 ? 15.359 11.094 16.469 1 97.38 283 MET A O 1
ATOM 2331 N N . ALA A 1 284 ? 16.766 10.609 14.789 1 95.81 284 ALA A N 1
ATOM 2332 C CA . ALA A 1 284 ? 17.75 10.102 15.734 1 95.81 284 ALA A CA 1
ATOM 2333 C C . ALA A 1 284 ? 18.094 11.148 16.781 1 95.81 284 ALA A C 1
ATOM 2335 O O . ALA A 1 284 ? 18.297 12.32 16.469 1 95.81 284 ALA A O 1
ATOM 2336 N N . GLY A 1 285 ? 18.109 10.766 18.062 1 94.19 285 GLY A N 1
ATOM 2337 C CA . GLY A 1 285 ? 18.469 11.664 19.156 1 94.19 285 GLY A CA 1
ATOM 2338 C C . GLY A 1 285 ? 17.266 12.398 19.734 1 94.19 285 GLY A C 1
ATOM 2339 O O . GLY A 1 285 ? 17.375 13.039 20.781 1 94.19 285 GLY A O 1
ATOM 2340 N N . SER A 1 286 ? 16.172 12.383 18.953 1 93.81 286 SER A N 1
ATOM 2341 C CA . SER A 1 286 ? 14.977 13.039 19.453 1 93.81 286 SER A CA 1
ATOM 2342 C C . SER A 1 286 ? 14.203 12.125 20.406 1 93.81 286 SER A C 1
ATOM 2344 O O . SER A 1 286 ? 14.188 10.906 20.234 1 93.81 286 SER A O 1
ATOM 2346 N N . SER A 1 287 ? 13.586 12.656 21.375 1 93.06 287 SER A N 1
ATOM 2347 C CA . SER A 1 287 ? 12.797 11.891 22.328 1 93.06 287 SER A CA 1
ATOM 2348 C C . SER A 1 287 ? 11.312 11.961 22 1 93.06 287 SER A C 1
ATOM 2350 O O . SER A 1 287 ? 10.469 11.539 22.797 1 93.06 287 SER A O 1
ATOM 2352 N N . ILE A 1 288 ? 11 12.523 20.828 1 94.88 288 ILE A N 1
ATOM 2353 C CA . ILE A 1 288 ? 9.602 12.68 20.438 1 94.88 288 ILE A CA 1
ATOM 2354 C C . ILE A 1 288 ? 8.992 11.312 20.141 1 94.88 288 ILE A C 1
ATOM 2356 O O . ILE A 1 288 ? 9.617 10.477 19.469 1 94.88 288 ILE A O 1
ATOM 2360 N N . HIS A 1 289 ? 7.781 11.109 20.609 1 92.69 289 HIS A N 1
ATOM 2361 C CA . HIS A 1 289 ? 7.059 9.883 20.312 1 92.69 289 HIS A CA 1
ATOM 2362 C C . HIS A 1 289 ? 5.645 10.172 19.812 1 92.69 289 HIS A C 1
ATOM 2364 O O . HIS A 1 289 ? 4.859 10.82 20.5 1 92.69 289 HIS A O 1
ATOM 2370 N N . PHE A 1 290 ? 5.375 9.656 18.641 1 93.81 290 PHE A N 1
ATOM 2371 C CA . PHE A 1 290 ? 4.051 9.852 18.062 1 93.81 290 PHE A CA 1
ATOM 2372 C C . PHE A 1 290 ? 3.232 8.562 18.141 1 93.81 290 PHE A C 1
ATOM 2374 O O . PHE A 1 290 ? 3.781 7.465 18.047 1 93.81 290 PHE A O 1
ATOM 2381 N N . CYS A 1 291 ? 1.964 8.727 18.312 1 88.94 291 CYS A N 1
ATOM 2382 C CA . CYS A 1 291 ? 1.031 7.621 18.141 1 88.94 291 CYS A CA 1
ATOM 2383 C C . CYS A 1 291 ? 0.653 7.461 16.672 1 88.94 291 CYS A C 1
ATOM 2385 O O . CYS A 1 291 ? 0.235 8.422 16.016 1 88.94 291 CYS A O 1
ATOM 2387 N N . LEU A 1 292 ? 0.779 6.27 16.156 1 88.62 292 LEU A N 1
ATOM 2388 C CA . LEU A 1 292 ? 0.567 6.07 14.727 1 88.62 292 LEU A CA 1
ATOM 2389 C C . LEU A 1 292 ? -0.812 5.477 14.461 1 88.62 292 LEU A C 1
ATOM 2391 O O . LEU A 1 292 ? -1.261 5.434 13.312 1 88.62 292 LEU A O 1
ATOM 2395 N N . GLU A 1 293 ? -1.427 5.02 15.539 1 85.56 293 GLU A N 1
ATOM 2396 C CA . GLU A 1 293 ? -2.775 4.477 15.406 1 85.56 293 GLU A CA 1
ATOM 2397 C C . GLU A 1 293 ? -3.555 4.609 16.719 1 85.56 293 GLU A C 1
ATOM 2399 O O . GLU A 1 293 ? -2.965 4.613 17.797 1 85.56 293 GLU A O 1
ATOM 2404 N N . LEU A 1 294 ? -4.848 4.914 16.594 1 88.25 294 LEU A N 1
ATOM 2405 C CA . LEU A 1 294 ? -5.727 4.965 17.766 1 88.25 294 LEU A CA 1
ATOM 2406 C C . LEU A 1 294 ? -6.77 3.85 17.703 1 88.25 294 LEU A C 1
ATOM 2408 O O . LEU A 1 294 ? -7.195 3.449 16.625 1 88.25 294 LEU A O 1
ATOM 2412 N N . MET B 1 1 ? -16.719 4.648 -33.438 1 22.47 1 MET B N 1
ATOM 2413 C CA . MET B 1 1 ? -16.578 3.211 -33.656 1 22.47 1 MET B CA 1
ATOM 2414 C C . MET B 1 1 ? -16.328 2.484 -32.344 1 22.47 1 MET B C 1
ATOM 2416 O O . MET B 1 1 ? -15.227 2.547 -31.797 1 22.47 1 MET B O 1
ATOM 2420 N N . ALA B 1 2 ? -17.297 2.459 -31.438 1 33.5 2 ALA B N 1
ATOM 2421 C CA . ALA B 1 2 ? -17.344 1.804 -30.141 1 33.5 2 ALA B CA 1
ATOM 2422 C C . ALA B 1 2 ? -16.797 0.379 -30.219 1 33.5 2 ALA B C 1
ATOM 2424 O O . ALA B 1 2 ? -17.375 -0.471 -30.906 1 33.5 2 ALA B O 1
ATOM 2425 N N . GLU B 1 3 ? -15.453 0.178 -30.281 1 30.16 3 GLU B N 1
ATOM 2426 C CA . GLU B 1 3 ? -14.867 -1.162 -30.281 1 30.16 3 GLU B CA 1
ATOM 2427 C C . GLU B 1 3 ? -15.641 -2.102 -29.359 1 30.16 3 GLU B C 1
ATOM 2429 O O . GLU B 1 3 ? -16.031 -1.717 -28.25 1 30.16 3 GLU B O 1
ATOM 2434 N N . ALA B 1 4 ? -16.219 -3.107 -29.828 1 38.88 4 ALA B N 1
ATOM 2435 C CA . ALA B 1 4 ? -16.922 -4.258 -29.266 1 38.88 4 ALA B CA 1
ATOM 2436 C C . ALA B 1 4 ? -16.172 -4.805 -28.047 1 38.88 4 ALA B C 1
ATOM 2438 O O . ALA B 1 4 ? -15.047 -5.289 -28.156 1 38.88 4 ALA B O 1
ATOM 2439 N N . THR B 1 5 ? -16.172 -4.172 -26.906 1 43.75 5 THR B N 1
ATOM 2440 C CA . THR B 1 5 ? -15.711 -4.695 -25.625 1 43.75 5 THR B CA 1
ATOM 2441 C C . THR B 1 5 ? -15.938 -6.203 -25.547 1 43.75 5 THR B C 1
ATOM 2443 O O . THR B 1 5 ? -17.078 -6.66 -25.453 1 43.75 5 THR B O 1
ATOM 2446 N N . GLU B 1 6 ? -15.352 -7.008 -26.375 1 49.19 6 GLU B N 1
ATOM 2447 C CA . GLU B 1 6 ? -15.438 -8.461 -26.266 1 49.19 6 GLU B CA 1
ATOM 2448 C C . GLU B 1 6 ? -15.523 -8.914 -24.812 1 49.19 6 GLU B C 1
ATOM 2450 O O . GLU B 1 6 ? -14.688 -8.531 -24 1 49.19 6 GLU B O 1
ATOM 2455 N N . SER B 1 7 ? -16.656 -9.25 -24.328 1 62.69 7 SER B N 1
ATOM 2456 C CA . SER B 1 7 ? -17.109 -9.594 -22.984 1 62.69 7 SER B CA 1
ATOM 2457 C C . SER B 1 7 ? -16.281 -10.703 -22.375 1 62.69 7 SER B C 1
ATOM 2459 O O . SER B 1 7 ? -16.094 -11.758 -23 1 62.69 7 SER B O 1
ATOM 2461 N N . ARG B 1 8 ? -15.328 -10.477 -21.5 1 73.31 8 ARG B N 1
ATOM 2462 C CA . ARG B 1 8 ? -14.555 -11.453 -20.75 1 73.31 8 ARG B CA 1
ATOM 2463 C C . ARG B 1 8 ? -15.445 -12.578 -20.219 1 73.31 8 ARG B C 1
ATOM 2465 O O . ARG B 1 8 ? -16.594 -12.336 -19.828 1 73.31 8 ARG B O 1
ATOM 2472 N N . LYS B 1 9 ? -14.984 -13.719 -20.375 1 75.06 9 LYS B N 1
ATOM 2473 C CA . LYS B 1 9 ? -15.719 -14.938 -20.047 1 75.06 9 LYS B CA 1
ATOM 2474 C C . LYS B 1 9 ? -15.93 -15.07 -18.547 1 75.06 9 LYS B C 1
ATOM 2476 O O . LYS B 1 9 ? -15.07 -14.672 -17.75 1 75.06 9 LYS B O 1
ATOM 2481 N N . GLN B 1 10 ? -17.047 -15.57 -18.219 1 83.12 10 GLN B N 1
ATOM 2482 C CA . GLN B 1 10 ? -17.391 -15.773 -16.812 1 83.12 10 GLN B CA 1
ATOM 2483 C C . GLN B 1 10 ? -17.062 -17.188 -16.359 1 83.12 10 GLN B C 1
ATOM 2485 O O . GLN B 1 10 ? -16.969 -18.109 -17.172 1 83.12 10 GLN B O 1
ATOM 2490 N N . LEU B 1 11 ? -16.812 -17.344 -15.086 1 92.06 11 LEU B N 1
ATOM 2491 C CA . LEU B 1 11 ? -16.484 -18.641 -14.492 1 92.06 11 LEU B CA 1
ATOM 2492 C C . LEU B 1 11 ? -17.75 -19.344 -14.016 1 92.06 11 LEU B C 1
ATOM 2494 O O . LEU B 1 11 ? -18.781 -18.703 -13.797 1 92.06 11 LEU B O 1
ATOM 2498 N N . VAL B 1 12 ? -17.656 -20.594 -13.992 1 91.38 12 VAL B N 1
ATOM 2499 C CA . VAL B 1 12 ? -18.719 -21.438 -13.477 1 91.38 12 VAL B CA 1
ATOM 2500 C C . VAL B 1 12 ? -18.188 -22.312 -12.336 1 91.38 12 VAL B C 1
ATOM 2502 O O . VAL B 1 12 ? -17.031 -22.734 -12.375 1 91.38 12 VAL B O 1
ATOM 2505 N N . GLU B 1 13 ? -19 -22.547 -11.375 1 90.44 13 GLU B N 1
ATOM 2506 C CA . GLU B 1 13 ? -18.516 -23.25 -10.188 1 90.44 13 GLU B CA 1
ATOM 2507 C C . GLU B 1 13 ? -18.797 -24.75 -10.273 1 90.44 13 GLU B C 1
ATOM 2509 O O . GLU B 1 13 ? -19.875 -25.156 -10.711 1 90.44 13 GLU B O 1
ATOM 2514 N N . VAL B 1 14 ? -17.828 -25.469 -9.984 1 86.38 14 VAL B N 1
ATOM 2515 C CA . VAL B 1 14 ? -17.953 -26.891 -9.75 1 86.38 14 VAL B CA 1
ATOM 2516 C C . VAL B 1 14 ? -17.406 -27.25 -8.367 1 86.38 14 VAL B C 1
ATOM 2518 O O . VAL B 1 14 ? -16.25 -26.953 -8.062 1 86.38 14 VAL B O 1
ATOM 2521 N N . ALA B 1 15 ? -18.266 -27.859 -7.512 1 89.06 15 ALA B N 1
ATOM 2522 C CA . ALA B 1 15 ? -17.891 -28.203 -6.145 1 89.06 15 ALA B CA 1
ATOM 2523 C C . ALA B 1 15 ? -17.297 -27 -5.41 1 89.06 15 ALA B C 1
ATOM 2525 O O . ALA B 1 15 ? -16.297 -27.125 -4.715 1 89.06 15 ALA B O 1
ATOM 2526 N N . GLY B 1 16 ? -17.766 -25.844 -5.715 1 89.62 16 GLY B N 1
ATOM 2527 C CA . GLY B 1 16 ? -17.375 -24.625 -5.016 1 89.62 16 GLY B CA 1
ATOM 2528 C C . GLY B 1 16 ? -16.141 -23.969 -5.594 1 89.62 16 GLY B C 1
ATOM 2529 O O . GLY B 1 16 ? -15.648 -22.969 -5.062 1 89.62 16 GLY B O 1
ATOM 2530 N N . VAL B 1 17 ? -15.609 -24.547 -6.609 1 95.25 17 VAL B N 1
ATOM 2531 C CA . VAL B 1 17 ? -14.398 -24.016 -7.219 1 95.25 17 VAL B CA 1
ATOM 2532 C C . VAL B 1 17 ? -14.727 -23.391 -8.57 1 95.25 17 VAL B C 1
ATOM 2534 O O . VAL B 1 17 ? -15.219 -24.062 -9.477 1 95.25 17 VAL B O 1
ATOM 2537 N N . PRO B 1 18 ? -14.5 -22.094 -8.719 1 96.69 18 PRO B N 1
ATOM 2538 C CA . PRO B 1 18 ? -14.758 -21.438 -10.008 1 96.69 18 PRO B CA 1
ATOM 2539 C C . PRO B 1 18 ? -13.797 -21.906 -11.102 1 96.69 18 PRO B C 1
ATOM 2541 O O . PRO B 1 18 ? -12.586 -21.938 -10.891 1 96.69 18 PRO B O 1
ATOM 2544 N N . MET B 1 19 ? -14.375 -22.281 -12.242 1 95.69 19 MET B N 1
ATOM 2545 C CA . MET B 1 19 ? -13.586 -22.688 -13.398 1 95.69 19 MET B CA 1
ATOM 2546 C C . MET B 1 19 ? -14.219 -22.172 -14.695 1 95.69 19 MET B C 1
ATOM 2548 O O . MET B 1 19 ? -15.352 -21.703 -14.688 1 95.69 19 MET B O 1
ATOM 2552 N N . LYS B 1 20 ? -13.422 -22.234 -15.727 1 93.19 20 LYS B N 1
ATOM 2553 C CA . LYS B 1 20 ? -13.945 -21.844 -17.031 1 93.19 20 LYS B CA 1
ATOM 2554 C C . LYS B 1 20 ? -15.086 -22.75 -17.469 1 93.19 20 LYS B C 1
ATOM 2556 O O . LYS B 1 20 ? -15.047 -23.953 -17.234 1 93.19 20 LYS B O 1
ATOM 2561 N N . ALA B 1 21 ? -16.031 -22.172 -18.172 1 92.12 21 ALA B N 1
ATOM 2562 C CA . ALA B 1 21 ? -17.188 -22.922 -18.641 1 92.12 21 ALA B CA 1
ATOM 2563 C C . ALA B 1 21 ? -16.766 -24.078 -19.531 1 92.12 21 ALA B C 1
ATOM 2565 O O . ALA B 1 21 ? -17.359 -25.156 -19.484 1 92.12 21 ALA B O 1
ATOM 2566 N N . THR B 1 22 ? -15.797 -23.859 -20.328 1 92.06 22 THR B N 1
ATOM 2567 C CA . THR B 1 22 ? -15.344 -24.891 -21.25 1 92.06 22 THR B CA 1
ATOM 2568 C C . THR B 1 22 ? -14.789 -26.094 -20.484 1 92.06 22 THR B C 1
ATOM 2570 O O . THR B 1 22 ? -14.922 -27.234 -20.938 1 92.06 22 THR B O 1
ATOM 2573 N N . THR B 1 23 ? -14.141 -25.875 -19.375 1 93.81 23 THR B N 1
ATOM 2574 C CA . THR B 1 23 ? -13.664 -26.953 -18.516 1 93.81 23 THR B CA 1
ATOM 2575 C C . THR B 1 23 ? -14.828 -27.766 -17.953 1 93.81 23 THR B C 1
ATOM 2577 O O . THR B 1 23 ? -14.812 -29 -17.984 1 93.81 23 THR B O 1
ATOM 2580 N N . ILE B 1 24 ? -15.82 -27.031 -17.578 1 93 24 ILE B N 1
ATOM 2581 C CA . ILE B 1 24 ? -16.984 -27.672 -16.953 1 93 24 ILE B CA 1
ATOM 2582 C C . ILE B 1 24 ? -17.734 -28.484 -18.016 1 93 24 ILE B C 1
ATOM 2584 O O . ILE B 1 24 ? -18.203 -29.594 -17.734 1 93 24 ILE B O 1
ATOM 2588 N N . ASP B 1 25 ? -17.812 -27.938 -19.203 1 92.12 25 ASP B N 1
ATOM 2589 C CA . ASP B 1 25 ? -18.469 -28.641 -20.297 1 92.12 25 ASP B CA 1
ATOM 2590 C C . ASP B 1 25 ? -17.75 -29.953 -20.609 1 92.12 25 ASP B C 1
ATOM 2592 O O . ASP B 1 25 ? -18.375 -30.891 -21.109 1 92.12 25 ASP B O 1
ATOM 2596 N N . ASN B 1 26 ? -16.516 -30.031 -20.234 1 94.12 26 ASN B N 1
ATOM 2597 C CA . ASN B 1 26 ? -15.695 -31.203 -20.5 1 94.12 26 ASN B CA 1
ATOM 2598 C C . ASN B 1 26 ? -15.43 -32 -19.234 1 94.12 26 ASN B C 1
ATOM 2600 O O . ASN B 1 26 ? -14.531 -32.844 -19.203 1 94.12 26 ASN B O 1
ATOM 2604 N N . TRP B 1 27 ? -16.219 -31.797 -18.25 1 95.5 27 TRP B N 1
ATOM 2605 C CA . TRP B 1 27 ? -15.922 -32.281 -16.906 1 95.5 27 TRP B CA 1
ATOM 2606 C C . TRP B 1 27 ? -15.953 -33.812 -16.859 1 95.5 27 TRP B C 1
ATOM 2608 O O . TRP B 1 27 ? -15.102 -34.438 -16.219 1 95.5 27 TRP B O 1
ATOM 2618 N N . THR B 1 28 ? -16.859 -34.406 -17.531 1 96 28 THR B N 1
ATOM 2619 C CA . THR B 1 28 ? -16.969 -35.844 -17.531 1 96 28 THR B CA 1
ATOM 2620 C C . THR B 1 28 ? -15.734 -36.5 -18.156 1 96 28 THR B C 1
ATOM 2622 O O . THR B 1 28 ? -15.195 -37.469 -17.609 1 96 28 THR B O 1
ATOM 2625 N N . GLN B 1 29 ? -15.32 -35.938 -19.234 1 95.94 29 GLN B N 1
ATOM 2626 C CA . GLN B 1 29 ? -14.109 -36.469 -19.875 1 95.94 29 GLN B CA 1
ATOM 2627 C C . GLN B 1 29 ? -12.898 -36.312 -18.969 1 95.94 29 GLN B C 1
ATOM 2629 O O . GLN B 1 29 ? -12.062 -37.188 -18.875 1 95.94 29 GLN B O 1
ATOM 2634 N N . ILE B 1 30 ? -12.836 -35.219 -18.297 1 97.38 30 ILE B N 1
ATOM 2635 C CA . ILE B 1 30 ? -11.727 -34.938 -17.391 1 97.38 30 ILE B CA 1
ATOM 2636 C C . ILE B 1 30 ? -11.734 -35.906 -16.219 1 97.38 30 ILE B C 1
ATOM 2638 O O . ILE B 1 30 ? -10.719 -36.562 -15.938 1 97.38 30 ILE B O 1
ATOM 2642 N N . GLN B 1 31 ? -12.898 -36.125 -15.648 1 97.38 31 GLN B N 1
ATOM 2643 C CA . GLN B 1 31 ? -13 -37 -14.477 1 97.38 31 GLN B CA 1
ATOM 2644 C C . GLN B 1 31 ? -12.789 -38.469 -14.836 1 97.38 31 GLN B C 1
ATOM 2646 O O . GLN B 1 31 ? -12.352 -39.25 -14 1 97.38 31 GLN B O 1
ATOM 2651 N N . ASN B 1 32 ? -12.992 -38.781 -16.094 1 97.75 32 ASN B N 1
ATOM 2652 C CA . ASN B 1 32 ? -12.836 -40.156 -16.547 1 97.75 32 ASN B CA 1
ATOM 2653 C C . ASN B 1 32 ? -11.453 -40.406 -17.156 1 97.75 32 ASN B C 1
ATOM 2655 O O . ASN B 1 32 ? -11.203 -41.438 -17.75 1 97.75 32 ASN B O 1
ATOM 2659 N N . PHE B 1 33 ? -10.641 -39.469 -17.062 1 98.56 33 PHE B N 1
ATOM 2660 C CA . PHE B 1 33 ? -9.289 -39.625 -17.578 1 98.56 33 PHE B CA 1
ATOM 2661 C C . PHE B 1 33 ? -8.625 -40.875 -16.984 1 98.56 33 PHE B C 1
ATOM 2663 O O . PHE B 1 33 ? -8.758 -41.125 -15.789 1 98.56 33 PHE B O 1
ATOM 2670 N N . GLU B 1 34 ? -7.883 -41.562 -17.797 1 98.19 34 GLU B N 1
ATOM 2671 C CA . GLU B 1 34 ? -7.172 -42.75 -17.359 1 98.19 34 GLU B CA 1
ATOM 2672 C C . GLU B 1 34 ? -5.672 -42.5 -17.234 1 98.19 34 GLU B C 1
ATOM 2674 O O . GLU B 1 34 ? -4.949 -42.562 -18.234 1 98.19 34 GLU B O 1
ATOM 2679 N N . ALA B 1 35 ? -5.254 -42.312 -16.062 1 98.5 35 ALA B N 1
ATOM 2680 C CA . ALA B 1 35 ? -3.83 -42.125 -15.805 1 98.5 35 ALA B CA 1
ATOM 2681 C C . ALA B 1 35 ? -3.072 -43.469 -15.93 1 98.5 35 ALA B C 1
ATOM 2683 O O . ALA B 1 35 ? -3.672 -44.531 -15.867 1 98.5 35 ALA B O 1
ATOM 2684 N N . LYS B 1 36 ? -1.833 -43.344 -16.172 1 98.25 36 LYS B N 1
ATOM 2685 C CA . LYS B 1 36 ? -0.918 -44.5 -16.203 1 98.25 36 LYS B CA 1
ATOM 2686 C C . LYS B 1 36 ? 0.042 -44.438 -15.008 1 98.25 36 LYS B C 1
ATOM 2688 O O . LYS B 1 36 ? 0.394 -43.375 -14.531 1 98.25 36 LYS B O 1
ATOM 2693 N N . PRO B 1 37 ? 0.506 -45.562 -14.594 1 97.31 37 PRO B N 1
ATOM 2694 C CA . PRO B 1 37 ? 1.332 -45.625 -13.383 1 97.31 37 PRO B CA 1
ATOM 2695 C C . PRO B 1 37 ? 2.629 -44.812 -13.523 1 97.31 37 PRO B C 1
ATOM 2697 O O . PRO B 1 37 ? 3.195 -44.375 -12.523 1 97.31 37 PRO B O 1
ATOM 2700 N N . ASP B 1 38 ? 3.035 -44.688 -14.758 1 97.69 38 ASP B N 1
ATOM 2701 C CA . ASP B 1 38 ? 4.312 -44 -14.945 1 97.69 38 ASP B CA 1
ATOM 2702 C C . ASP B 1 38 ? 4.105 -42.531 -15.344 1 97.69 38 ASP B C 1
ATOM 2704 O O . ASP B 1 38 ? 5.031 -41.875 -15.82 1 97.69 38 ASP B O 1
ATOM 2708 N N . ASP B 1 39 ? 2.9 -42.031 -15.195 1 98.56 39 ASP B N 1
ATOM 2709 C CA . ASP B 1 39 ? 2.631 -40.594 -15.414 1 98.56 39 ASP B CA 1
ATOM 2710 C C . ASP B 1 39 ? 3.256 -39.75 -14.305 1 98.56 39 ASP B C 1
ATOM 2712 O O . ASP B 1 39 ? 3.24 -40.125 -13.133 1 98.56 39 ASP B O 1
ATOM 2716 N N . LEU B 1 40 ? 3.861 -38.656 -14.672 1 98.81 40 LEU B N 1
ATOM 2717 C CA . LEU B 1 40 ? 4.238 -37.594 -13.75 1 98.81 40 LEU B CA 1
ATOM 2718 C C . LEU B 1 40 ? 3.297 -36.406 -13.891 1 98.81 40 LEU B C 1
ATOM 2720 O O . LEU B 1 40 ? 3.127 -35.875 -14.992 1 98.81 40 LEU B O 1
ATOM 2724 N N . LEU B 1 41 ? 2.639 -36.031 -12.828 1 98.88 41 LEU B N 1
ATOM 2725 C CA . LEU B 1 41 ? 1.689 -34.938 -12.875 1 98.88 41 LEU B CA 1
ATOM 2726 C C . LEU B 1 41 ? 2.234 -33.719 -12.125 1 98.88 41 LEU B C 1
ATOM 2728 O O . LEU B 1 41 ? 2.498 -33.781 -10.93 1 98.88 41 LEU B O 1
ATOM 2732 N N . ILE B 1 42 ? 2.469 -32.625 -12.844 1 98.88 42 ILE B N 1
ATOM 2733 C CA . ILE B 1 42 ? 2.855 -31.328 -12.266 1 98.88 42 ILE B CA 1
ATOM 2734 C C . ILE B 1 42 ? 1.612 -30.578 -11.781 1 98.88 42 ILE B C 1
ATOM 2736 O O . ILE B 1 42 ? 0.701 -30.312 -12.57 1 98.88 42 ILE B O 1
ATOM 2740 N N . CYS B 1 43 ? 1.578 -30.297 -10.516 1 98.81 43 CYS B N 1
ATOM 2741 C CA . CYS B 1 43 ? 0.426 -29.672 -9.883 1 98.81 43 CYS B CA 1
ATOM 2742 C C . CYS B 1 43 ? 0.8 -28.312 -9.297 1 98.81 43 CYS B C 1
ATOM 2744 O O . CYS B 1 43 ? 1.805 -28.188 -8.594 1 98.81 43 CYS B O 1
ATOM 2746 N N . THR B 1 44 ? 0.021 -27.281 -9.633 1 98.75 44 THR B N 1
ATOM 2747 C CA . THR B 1 44 ? 0.283 -25.938 -9.117 1 98.75 44 THR B CA 1
ATOM 2748 C C . THR B 1 44 ? -1.012 -25.141 -9.008 1 98.75 44 THR B C 1
ATOM 2750 O O . THR B 1 44 ? -1.97 -25.391 -9.742 1 98.75 44 THR B O 1
ATOM 2753 N N . TYR B 1 45 ? -1.114 -24.234 -8.039 1 98.69 45 TYR B N 1
ATOM 2754 C CA . TYR B 1 45 ? -2.045 -23.125 -8.156 1 98.69 45 TYR B CA 1
ATOM 2755 C C . TYR B 1 45 ? -1.598 -22.156 -9.234 1 98.69 45 TYR B C 1
ATOM 2757 O O . TYR B 1 45 ? -0.401 -22.016 -9.508 1 98.69 45 TYR B O 1
ATOM 2765 N N . PRO B 1 46 ? -2.512 -21.438 -9.898 1 98 46 PRO B N 1
ATOM 2766 C CA . PRO B 1 46 ? -2.086 -20.5 -10.938 1 98 46 PRO B CA 1
ATOM 2767 C C . PRO B 1 46 ? -1.056 -19.484 -10.43 1 98 46 PRO B C 1
ATOM 2769 O O . PRO B 1 46 ? -1.161 -19 -9.305 1 98 46 PRO B O 1
ATOM 2772 N N . LYS B 1 47 ? -0.068 -19.266 -11.289 1 98.31 47 LYS B N 1
ATOM 2773 C CA . LYS B 1 47 ? 0.949 -18.234 -11.086 1 98.31 47 LYS B CA 1
ATOM 2774 C C . LYS B 1 47 ? 1.841 -18.578 -9.891 1 98.31 47 LYS B C 1
ATOM 2776 O O . LYS B 1 47 ? 2.312 -17.688 -9.188 1 98.31 47 LYS B O 1
ATOM 2781 N N . SER B 1 48 ? 2.074 -19.859 -9.711 1 98.44 48 SER B N 1
ATOM 2782 C CA . SER B 1 48 ? 2.928 -20.328 -8.625 1 98.44 48 SER B CA 1
ATOM 2783 C C . SER B 1 48 ? 4.223 -20.938 -9.164 1 98.44 48 SER B C 1
ATOM 2785 O O . SER B 1 48 ? 4.887 -21.703 -8.469 1 98.44 48 SER B O 1
ATOM 2787 N N . GLY B 1 49 ? 4.562 -20.672 -10.406 1 97.75 49 GLY B N 1
ATOM 2788 C CA . GLY B 1 49 ? 5.793 -21.203 -10.977 1 97.75 49 GLY B CA 1
ATOM 2789 C C . GLY B 1 49 ? 5.57 -22.422 -11.852 1 97.75 49 GLY B C 1
ATOM 2790 O O . GLY B 1 49 ? 6.453 -23.266 -11.977 1 97.75 49 GLY B O 1
ATOM 2791 N N . THR B 1 50 ? 4.363 -22.469 -12.414 1 98.25 50 THR B N 1
ATOM 2792 C CA . THR B 1 50 ? 3.994 -23.609 -13.234 1 98.25 50 THR B CA 1
ATOM 2793 C C . THR B 1 50 ? 4.953 -23.781 -14.406 1 98.25 50 THR B C 1
ATOM 2795 O O . THR B 1 50 ? 5.539 -24.844 -14.586 1 98.25 50 THR B O 1
ATOM 2798 N N . THR B 1 51 ? 5.145 -22.766 -15.188 1 97.94 51 THR B N 1
ATOM 2799 C CA . THR B 1 51 ? 6.016 -22.812 -16.359 1 97.94 51 THR B CA 1
ATOM 2800 C C . THR B 1 51 ? 7.453 -23.109 -15.953 1 97.94 51 THR B C 1
ATOM 2802 O O . THR B 1 51 ? 8.164 -23.828 -16.656 1 97.94 51 THR B O 1
ATOM 2805 N N . TRP B 1 52 ? 7.844 -22.578 -14.82 1 98.5 52 TRP B N 1
ATOM 2806 C CA . TRP B 1 52 ? 9.195 -22.766 -14.305 1 98.5 52 TRP B CA 1
ATOM 2807 C C . TRP B 1 52 ? 9.453 -24.25 -14.008 1 98.5 52 TRP B C 1
ATOM 2809 O O . TRP B 1 52 ? 10.422 -24.812 -14.516 1 98.5 52 TRP B O 1
ATOM 2819 N N . ILE B 1 53 ? 8.594 -24.875 -13.273 1 98.75 53 ILE B N 1
ATOM 2820 C CA . ILE B 1 53 ? 8.789 -26.281 -12.906 1 98.75 53 ILE B CA 1
ATOM 2821 C C . ILE B 1 53 ? 8.625 -27.156 -14.133 1 98.75 53 ILE B C 1
ATOM 2823 O O . ILE B 1 53 ? 9.305 -28.188 -14.266 1 98.75 53 ILE B O 1
ATOM 2827 N N . GLN B 1 54 ? 7.746 -26.766 -15.07 1 98.62 54 GLN B N 1
ATOM 2828 C CA . GLN B 1 54 ? 7.617 -27.5 -16.312 1 98.62 54 GLN B CA 1
ATOM 2829 C C . GLN B 1 54 ? 8.945 -27.562 -17.062 1 98.62 54 GLN B C 1
ATOM 2831 O O . GLN B 1 54 ? 9.359 -28.625 -17.531 1 98.62 54 GLN B O 1
ATOM 2836 N N . GLU B 1 55 ? 9.539 -26.438 -17.156 1 98.5 55 GLU B N 1
ATOM 2837 C CA . GLU B 1 55 ? 10.789 -26.375 -17.906 1 98.5 55 GLU B CA 1
ATOM 2838 C C . GLU B 1 55 ? 11.891 -27.172 -17.203 1 98.5 55 GLU B C 1
ATOM 2840 O O . GLU B 1 55 ? 12.688 -27.844 -17.859 1 98.5 55 GLU B O 1
ATOM 2845 N N . ILE B 1 56 ? 11.953 -27.062 -15.906 1 98.75 56 ILE B N 1
ATOM 2846 C CA . ILE B 1 56 ? 12.914 -27.828 -15.125 1 98.75 56 ILE B CA 1
ATOM 2847 C C . ILE B 1 56 ? 12.719 -29.328 -15.367 1 98.75 56 ILE B C 1
ATOM 2849 O O . ILE B 1 56 ? 13.664 -30.047 -15.688 1 98.75 56 ILE B O 1
ATOM 2853 N N . VAL B 1 57 ? 11.5 -29.781 -15.266 1 98.81 57 VAL B N 1
ATOM 2854 C CA . VAL B 1 57 ? 11.164 -31.188 -15.445 1 98.81 57 VAL B CA 1
ATOM 2855 C C . VAL B 1 57 ? 11.523 -31.625 -16.859 1 98.81 57 VAL B C 1
ATOM 2857 O O . VAL B 1 57 ? 12.125 -32.688 -17.047 1 98.81 57 VAL B O 1
ATOM 2860 N N . ASP B 1 58 ? 11.188 -30.797 -17.828 1 98.5 58 ASP B N 1
ATOM 2861 C CA . ASP B 1 58 ? 11.461 -31.125 -19.219 1 98.5 58 ASP B CA 1
ATOM 2862 C C . ASP B 1 58 ? 12.969 -31.25 -19.469 1 98.5 58 ASP B C 1
ATOM 2864 O O . ASP B 1 58 ? 13.414 -32.188 -20.156 1 98.5 58 ASP B O 1
ATOM 2868 N N . MET B 1 59 ? 13.742 -30.391 -18.938 1 98.44 59 MET B N 1
ATOM 2869 C CA . MET B 1 59 ? 15.195 -30.422 -19.094 1 98.44 59 MET B CA 1
ATOM 2870 C C . MET B 1 59 ? 15.781 -31.672 -18.438 1 98.44 59 MET B C 1
ATOM 2872 O O . MET B 1 59 ? 16.719 -32.281 -18.984 1 98.44 59 MET B O 1
ATOM 2876 N N . ILE B 1 60 ? 15.242 -31.969 -17.312 1 98.56 60 ILE B N 1
ATOM 2877 C CA . ILE B 1 60 ? 15.703 -33.188 -16.641 1 98.56 60 ILE B CA 1
ATOM 2878 C C . ILE B 1 60 ? 15.375 -34.406 -17.5 1 98.56 60 ILE B C 1
ATOM 2880 O O . ILE B 1 60 ? 16.219 -35.281 -17.719 1 98.56 60 ILE B O 1
ATOM 2884 N N . GLU B 1 61 ? 14.164 -34.469 -17.984 1 97.62 61 GLU B N 1
ATOM 2885 C CA . GLU B 1 61 ? 13.711 -35.562 -18.812 1 97.62 61 GLU B CA 1
ATOM 2886 C C . GLU B 1 61 ? 14.586 -35.75 -20.062 1 97.62 61 GLU B C 1
ATOM 2888 O O . GLU B 1 61 ? 14.828 -36.844 -20.5 1 97.62 61 GLU B O 1
ATOM 2893 N N . GLN B 1 62 ? 15.086 -34.625 -20.594 1 97.62 62 GLN B N 1
ATOM 2894 C CA . GLN B 1 62 ? 15.836 -34.656 -21.844 1 97.62 62 GLN B CA 1
ATOM 2895 C C . GLN B 1 62 ? 17.344 -34.594 -21.578 1 97.62 62 GLN B C 1
ATOM 2897 O O . GLN B 1 62 ? 18.125 -34.25 -22.469 1 97.62 62 GLN B O 1
ATOM 2902 N N . ASP B 1 63 ? 17.734 -34.812 -20.359 1 97.06 63 ASP B N 1
ATOM 2903 C CA . ASP B 1 63 ? 19.125 -34.906 -19.953 1 97.06 63 ASP B CA 1
ATOM 2904 C C . ASP B 1 63 ? 19.875 -33.625 -20.25 1 97.06 63 ASP B C 1
ATOM 2906 O O . ASP B 1 63 ? 21.016 -33.656 -20.703 1 97.06 63 ASP B O 1
ATOM 2910 N N . GLY B 1 64 ? 19.125 -32.531 -20.172 1 97 64 GLY B N 1
ATOM 2911 C CA . GLY B 1 64 ? 19.75 -31.219 -20.344 1 97 64 GLY B CA 1
ATOM 2912 C C . GLY B 1 64 ? 19.875 -30.797 -21.797 1 97 64 GLY B C 1
ATOM 2913 O O . GLY B 1 64 ? 20.531 -29.797 -22.109 1 97 64 GLY B O 1
ATOM 2914 N N . ASP B 1 65 ? 19.266 -31.484 -22.688 1 97.19 65 ASP B N 1
ATOM 2915 C CA . ASP B 1 65 ? 19.328 -31.172 -24.109 1 97.19 65 ASP B CA 1
ATOM 2916 C C . ASP B 1 65 ? 18.391 -30.016 -24.453 1 97.19 65 ASP B C 1
ATOM 2918 O O . ASP B 1 65 ? 17.188 -30.219 -24.641 1 97.19 65 ASP B O 1
ATOM 2922 N N . THR B 1 66 ? 18.875 -28.859 -24.625 1 95.5 66 THR B N 1
ATOM 2923 C CA . THR B 1 66 ? 18.109 -27.641 -24.828 1 95.5 66 THR B CA 1
ATOM 2924 C C . THR B 1 66 ? 17.344 -27.703 -26.156 1 95.5 66 THR B C 1
ATOM 2926 O O . THR B 1 66 ? 16.234 -27.156 -26.266 1 95.5 66 THR B O 1
ATOM 2929 N N . GLU B 1 67 ? 17.906 -28.328 -27.156 1 96.12 67 GLU B N 1
ATOM 2930 C CA . GLU B 1 67 ? 17.234 -28.453 -28.453 1 96.12 67 GLU B CA 1
ATOM 2931 C C . GLU B 1 67 ? 15.961 -29.266 -28.328 1 96.12 67 GLU B C 1
ATOM 2933 O O . GLU B 1 67 ? 14.93 -28.906 -28.891 1 96.12 67 GLU B O 1
ATOM 2938 N N . LYS B 1 68 ? 16.094 -30.328 -27.609 1 96.44 68 LYS B N 1
ATOM 2939 C CA . LYS B 1 68 ? 14.922 -31.172 -27.406 1 96.44 68 LYS B CA 1
ATOM 2940 C C . LYS B 1 68 ? 13.859 -30.422 -26.594 1 96.44 68 LYS B C 1
ATOM 2942 O O . LYS B 1 68 ? 12.664 -30.656 -26.766 1 96.44 68 LYS B O 1
ATOM 2947 N N . CYS B 1 69 ? 14.289 -29.531 -25.781 1 96.19 69 CYS B N 1
ATOM 2948 C CA . CYS B 1 69 ? 13.367 -28.781 -24.938 1 96.19 69 CYS B CA 1
ATOM 2949 C C . CYS B 1 69 ? 12.727 -27.641 -25.719 1 96.19 69 CYS B C 1
ATOM 2951 O O . CYS B 1 69 ? 11.906 -26.891 -25.188 1 96.19 69 CYS B O 1
ATOM 2953 N N . GLN B 1 70 ? 13.07 -27.484 -26.922 1 95.12 70 GLN B N 1
ATOM 2954 C CA . GLN B 1 70 ? 12.477 -26.484 -27.797 1 95.12 70 GLN B CA 1
ATOM 2955 C C . GLN B 1 70 ? 11.648 -27.125 -28.891 1 95.12 70 GLN B C 1
ATOM 2957 O O . GLN B 1 70 ? 11.266 -26.453 -29.859 1 95.12 70 GLN B O 1
ATOM 2962 N N . ARG B 1 71 ? 11.297 -28.391 -28.75 1 95.81 71 ARG B N 1
ATOM 2963 C CA . ARG B 1 71 ? 10.648 -29.156 -29.797 1 95.81 71 ARG B CA 1
ATOM 2964 C C . ARG B 1 71 ? 9.211 -28.703 -30.016 1 95.81 71 ARG B C 1
ATOM 2966 O O . ARG B 1 71 ? 8.633 -28.938 -31.062 1 95.81 71 ARG B O 1
ATOM 2973 N N . ALA B 1 72 ? 8.672 -28.078 -29 1 95.19 72 ALA B N 1
ATOM 2974 C CA . ALA B 1 72 ? 7.301 -27.578 -29.031 1 95.19 72 ALA B CA 1
ATOM 2975 C C . ALA B 1 72 ? 7.066 -26.562 -27.906 1 95.19 72 ALA B C 1
ATOM 2977 O O . ALA B 1 72 ? 7.875 -26.469 -26.984 1 95.19 72 ALA B O 1
ATOM 2978 N N . MET B 1 73 ? 6 -25.844 -28.031 1 94.81 73 MET B N 1
ATOM 2979 C CA . MET B 1 73 ? 5.598 -24.953 -26.938 1 94.81 73 MET B CA 1
ATOM 2980 C C . MET B 1 73 ? 5.355 -25.75 -25.656 1 94.81 73 MET B C 1
ATOM 2982 O O . MET B 1 73 ? 4.863 -26.891 -25.703 1 94.81 73 MET B O 1
ATOM 2986 N N . ILE B 1 74 ? 5.68 -25.156 -24.578 1 95.12 74 ILE B N 1
ATOM 2987 C CA . ILE B 1 74 ? 5.672 -25.828 -23.297 1 95.12 74 ILE B CA 1
ATOM 2988 C C . ILE B 1 74 ? 4.285 -26.406 -23.016 1 95.12 74 ILE B C 1
ATOM 2990 O O . ILE B 1 74 ? 4.156 -27.469 -22.422 1 95.12 74 ILE B O 1
ATOM 2994 N N . GLN B 1 75 ? 3.203 -25.75 -23.531 1 91.25 75 GLN B N 1
ATOM 2995 C CA . GLN B 1 75 ? 1.846 -26.219 -23.266 1 91.25 75 GLN B CA 1
ATOM 2996 C C . GLN B 1 75 ? 1.544 -27.5 -24.047 1 91.25 75 GLN B C 1
ATOM 2998 O O . GLN B 1 75 ? 0.629 -28.25 -23.688 1 91.25 75 GLN B O 1
ATOM 3003 N N . HIS B 1 76 ? 2.316 -27.734 -25.031 1 92.75 76 HIS B N 1
ATOM 3004 C CA . HIS B 1 76 ? 2.135 -28.938 -25.812 1 92.75 76 HIS B CA 1
ATOM 3005 C C . HIS B 1 76 ? 3.004 -30.078 -25.297 1 92.75 76 HIS B C 1
ATOM 3007 O O . HIS B 1 76 ? 2.695 -31.25 -25.516 1 92.75 76 HIS B O 1
ATOM 3013 N N . ARG B 1 77 ? 4.07 -29.703 -24.625 1 96 77 ARG B N 1
ATOM 3014 C CA . ARG B 1 77 ? 4.949 -30.719 -24.047 1 96 77 ARG B CA 1
ATOM 3015 C C . ARG B 1 77 ? 4.328 -31.328 -22.797 1 96 77 ARG B C 1
ATOM 3017 O O . ARG B 1 77 ? 4.508 -32.531 -22.531 1 96 77 ARG B O 1
ATOM 3024 N N . HIS B 1 78 ? 3.652 -30.531 -22.062 1 97.94 78 HIS B N 1
ATOM 3025 C CA . HIS B 1 78 ? 2.973 -30.922 -20.828 1 97.94 78 HIS B CA 1
ATOM 3026 C C . HIS B 1 78 ? 1.516 -30.484 -20.844 1 97.94 78 HIS B C 1
ATOM 3028 O O . HIS B 1 78 ? 1.178 -29.453 -20.25 1 97.94 78 HIS B O 1
ATOM 3034 N N . PRO B 1 79 ? 0.642 -31.266 -21.406 1 97.31 79 PRO B N 1
ATOM 3035 C CA . PRO B 1 79 ? -0.756 -30.859 -21.531 1 97.31 79 PRO B CA 1
ATOM 3036 C C . PRO B 1 79 ? -1.434 -30.641 -20.188 1 97.31 79 PRO B C 1
ATOM 3038 O O . PRO B 1 79 ? -1.185 -31.375 -19.234 1 97.31 79 PRO B O 1
ATOM 3041 N N . LEU B 1 80 ? -2.238 -29.625 -20.109 1 97.94 80 LEU B N 1
ATOM 3042 C CA . LEU B 1 80 ? -3.129 -29.375 -18.984 1 97.94 80 LEU B CA 1
ATOM 3043 C C . LEU B 1 80 ? -4.371 -30.25 -19.047 1 97.94 80 LEU B C 1
ATOM 3045 O O . LEU B 1 80 ? -5.195 -30.094 -19.953 1 97.94 80 LEU B O 1
ATOM 3049 N N . ILE B 1 81 ? -4.539 -31.062 -18.141 1 97.56 81 ILE B N 1
ATOM 3050 C CA . ILE B 1 81 ? -5.551 -32.094 -18.203 1 97.56 81 ILE B CA 1
ATOM 3051 C C . ILE B 1 81 ? -6.938 -31.469 -18.328 1 97.56 81 ILE B C 1
ATOM 3053 O O . ILE B 1 81 ? -7.777 -31.938 -19.094 1 97.56 81 ILE B O 1
ATOM 3057 N N . GLU B 1 82 ? -7.195 -30.344 -17.656 1 96.25 82 GLU B N 1
ATOM 3058 C CA . GLU B 1 82 ? -8.531 -29.766 -17.609 1 96.25 82 GLU B CA 1
ATOM 3059 C C . GLU B 1 82 ? -8.711 -28.719 -18.703 1 96.25 82 GLU B C 1
ATOM 3061 O O . GLU B 1 82 ? -9.703 -27.984 -18.703 1 96.25 82 GLU B O 1
ATOM 3066 N N . TRP B 1 83 ? -7.773 -28.594 -19.547 1 93.88 83 TRP B N 1
ATOM 3067 C CA . TRP B 1 83 ? -7.895 -27.656 -20.641 1 93.88 83 TRP B CA 1
ATOM 3068 C C . TRP B 1 83 ? -8.914 -28.141 -21.672 1 93.88 83 TRP B C 1
ATOM 3070 O O . TRP B 1 83 ? -8.859 -29.281 -22.109 1 93.88 83 TRP B O 1
ATOM 3080 N N . ALA B 1 84 ? -9.852 -27.25 -21.984 1 90.94 84 ALA B N 1
ATOM 3081 C CA . ALA B 1 84 ? -10.828 -27.516 -23.047 1 90.94 84 ALA B CA 1
ATOM 3082 C C . ALA B 1 84 ? -11.234 -26.234 -23.766 1 90.94 84 ALA B C 1
ATOM 3084 O O . ALA B 1 84 ? -11.719 -25.281 -23.125 1 90.94 84 ALA B O 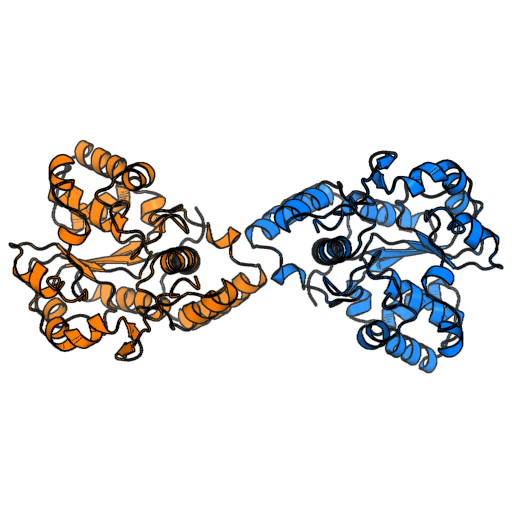1
ATOM 3085 N N . GLN B 1 85 ? -10.891 -26.078 -25 1 85.69 85 GLN B N 1
ATOM 3086 C CA . GLN B 1 85 ? -11.289 -24.969 -25.844 1 85.69 85 GLN B CA 1
ATOM 3087 C C . GLN B 1 85 ? -11.641 -25.438 -27.25 1 85.69 85 GLN B C 1
ATOM 3089 O O . GLN B 1 85 ? -10.766 -25.562 -28.109 1 85.69 85 GLN B O 1
ATOM 3094 N N . PRO B 1 86 ? -12.969 -25.641 -27.438 1 78.44 86 PRO B N 1
ATOM 3095 C CA . PRO B 1 86 ? -13.312 -26 -28.812 1 78.44 86 PRO B CA 1
ATOM 3096 C C . PRO B 1 86 ? -12.867 -24.938 -29.828 1 78.44 86 PRO B C 1
ATOM 3098 O O . PRO B 1 86 ? -12.938 -23.75 -29.531 1 78.44 86 PRO B O 1
ATOM 3101 N N . ALA B 1 87 ? -12.242 -25.328 -30.984 1 82.25 87 ALA B N 1
ATOM 3102 C CA . ALA B 1 87 ? -12.242 -26.594 -31.719 1 82.25 87 ALA B CA 1
ATOM 3103 C C . ALA B 1 87 ? -10.906 -27.312 -31.547 1 82.25 87 ALA B C 1
ATOM 3105 O O . ALA B 1 87 ? -10.609 -28.25 -32.281 1 82.25 87 ALA B O 1
ATOM 3106 N N . GLN B 1 88 ? -10.055 -26.891 -30.531 1 86.12 88 GLN B N 1
ATOM 3107 C CA . GLN B 1 88 ? -8.773 -27.547 -30.297 1 86.12 88 GLN B CA 1
ATOM 3108 C C . GLN B 1 88 ? -8.953 -28.812 -29.484 1 86.12 88 GLN B C 1
ATOM 3110 O O . GLN B 1 88 ? -9.93 -28.953 -28.734 1 86.12 88 GLN B O 1
ATOM 3115 N N . PRO B 1 89 ? -7.984 -29.781 -29.766 1 92.31 89 PRO B N 1
ATOM 3116 C CA . PRO B 1 89 ? -8.031 -30.953 -28.875 1 92.31 89 PRO B CA 1
ATOM 3117 C C . PRO B 1 89 ? -7.938 -30.578 -27.391 1 92.31 89 PRO B C 1
ATOM 3119 O O . PRO B 1 89 ? -7.215 -29.641 -27.031 1 92.31 89 PRO B O 1
ATOM 3122 N N . SER B 1 90 ? -8.688 -31.281 -26.578 1 95.5 90 SER B N 1
ATOM 3123 C CA . SER B 1 90 ? -8.656 -31.047 -25.141 1 95.5 90 SER B CA 1
ATOM 3124 C C . SER B 1 90 ? -7.355 -31.547 -24.531 1 95.5 90 SER B C 1
ATOM 3126 O O . SER B 1 90 ? -6.574 -32.25 -25.188 1 95.5 90 SER B O 1
ATOM 3128 N N . GLY B 1 91 ? -7.152 -31.156 -23.312 1 96.56 91 GLY B N 1
ATOM 3129 C CA . GLY B 1 91 ? -6.012 -31.688 -22.594 1 96.56 91 GLY B CA 1
ATOM 3130 C C . GLY B 1 91 ? -6.027 -33.188 -22.469 1 96.56 91 GLY B C 1
ATOM 3131 O O . GLY B 1 91 ? -4.984 -33.844 -22.594 1 96.56 91 GLY B O 1
ATOM 3132 N N . VAL B 1 92 ? -7.191 -33.75 -22.281 1 97.38 92 VAL B N 1
ATOM 3133 C CA . VAL B 1 92 ? -7.359 -35.188 -22.188 1 97.38 92 VAL B CA 1
ATOM 3134 C C . VAL B 1 92 ? -6.988 -35.844 -23.531 1 97.38 92 VAL B C 1
ATOM 3136 O O . VAL B 1 92 ? -6.27 -36.844 -23.562 1 97.38 92 VAL B O 1
ATOM 3139 N N . ASP B 1 93 ? -7.457 -35.25 -24.578 1 96.62 93 ASP B N 1
ATOM 3140 C CA . ASP B 1 93 ? -7.137 -35.75 -25.906 1 96.62 93 ASP B CA 1
ATOM 3141 C C . ASP B 1 93 ? -5.629 -35.75 -26.141 1 96.62 93 ASP B C 1
ATOM 3143 O O . ASP B 1 93 ? -5.07 -36.75 -26.641 1 96.62 93 ASP B O 1
ATOM 3147 N N . ARG B 1 94 ? -5.02 -34.719 -25.828 1 96.75 94 ARG B N 1
ATOM 3148 C CA . ARG B 1 94 ? -3.58 -34.562 -26.031 1 96.75 94 ARG B CA 1
ATOM 3149 C C . ARG B 1 94 ? -2.812 -35.562 -25.172 1 96.75 94 ARG B C 1
ATOM 3151 O O . ARG B 1 94 ? -1.862 -36.219 -25.656 1 96.75 94 ARG B O 1
ATOM 3158 N N . ALA B 1 95 ? -3.215 -35.688 -23.953 1 97.69 95 ALA B N 1
ATOM 3159 C CA . ALA B 1 95 ? -2.574 -36.656 -23.047 1 97.69 95 ALA B CA 1
ATOM 3160 C C . ALA B 1 95 ? -2.699 -38.062 -23.578 1 97.69 95 ALA B C 1
ATOM 3162 O O . ALA B 1 95 ? -1.739 -38.844 -23.531 1 97.69 95 ALA B O 1
ATOM 3163 N N . ASN B 1 96 ? -3.865 -38.375 -24.062 1 97.31 96 ASN B N 1
ATOM 3164 C CA . ASN B 1 96 ? -4.113 -39.719 -24.562 1 97.31 96 ASN B CA 1
ATOM 3165 C C . ASN B 1 96 ? -3.26 -40.031 -25.797 1 97.31 96 ASN B C 1
ATOM 3167 O O . ASN B 1 96 ? -2.934 -41.188 -26.062 1 97.31 96 ASN B O 1
ATOM 3171 N N . ALA B 1 97 ? -2.902 -39.031 -26.5 1 96.69 97 ALA B N 1
ATOM 3172 C CA . ALA B 1 97 ? -2.135 -39.219 -27.734 1 96.69 97 ALA B CA 1
ATOM 3173 C C . ALA B 1 97 ? -0.641 -39.312 -27.438 1 96.69 97 ALA B C 1
ATOM 3175 O O . ALA B 1 97 ? 0.146 -39.688 -28.297 1 96.69 97 ALA B O 1
ATOM 3176 N N . MET B 1 98 ? -0.225 -39 -26.25 1 96.88 98 MET B N 1
ATOM 3177 C CA . MET B 1 98 ? 1.186 -39 -25.875 1 96.88 98 MET B CA 1
ATOM 3178 C C . MET B 1 98 ? 1.682 -40.406 -25.562 1 96.88 98 MET B C 1
ATOM 3180 O O . MET B 1 98 ? 0.949 -41.219 -25 1 96.88 98 MET B O 1
ATOM 3184 N N . PRO B 1 99 ? 2.902 -40.656 -25.938 1 95.44 99 PRO B N 1
ATOM 3185 C CA . PRO B 1 99 ? 3.494 -41.938 -25.484 1 95.44 99 PRO B CA 1
ATOM 3186 C C . PRO B 1 99 ? 3.891 -41.906 -24.016 1 95.44 99 PRO B C 1
ATOM 3188 O O . PRO B 1 99 ? 4.227 -40.844 -23.469 1 95.44 99 PRO B O 1
ATOM 3191 N N . SER B 1 100 ? 3.982 -43.094 -23.359 1 95.62 100 SER B N 1
ATOM 3192 C CA . SER B 1 100 ? 4.457 -43.219 -22 1 95.62 100 SER B CA 1
ATOM 3193 C C . SER B 1 100 ? 5.98 -43.188 -21.938 1 95.62 100 SER B C 1
ATOM 3195 O O . SER B 1 100 ? 6.66 -43.594 -22.875 1 95.62 100 SER B O 1
ATOM 3197 N N . PRO B 1 101 ? 6.41 -42.75 -20.938 1 96.75 101 PRO B N 1
ATOM 3198 C CA . PRO B 1 101 ? 5.801 -42.094 -19.781 1 96.75 101 PRO B CA 1
ATOM 3199 C C . PRO B 1 101 ? 5.387 -40.656 -20.109 1 96.75 101 PRO B C 1
ATOM 3201 O O . PRO B 1 101 ? 6.043 -39.969 -20.906 1 96.75 101 PRO B O 1
ATOM 3204 N N . ARG B 1 102 ? 4.328 -40.188 -19.516 1 98.19 102 ARG B N 1
ATOM 3205 C CA . ARG B 1 102 ? 3.791 -38.875 -19.812 1 98.19 102 ARG B CA 1
ATOM 3206 C C . ARG B 1 102 ? 4.082 -37.875 -18.672 1 98.19 102 ARG B C 1
ATOM 3208 O O . ARG B 1 102 ? 4.062 -38.281 -17.5 1 98.19 102 ARG B O 1
ATOM 3215 N N . THR B 1 103 ? 4.441 -36.688 -19 1 98.56 103 THR B N 1
ATOM 3216 C CA . THR B 1 103 ? 4.41 -35.562 -18.078 1 98.56 103 THR B CA 1
ATOM 3217 C C . THR B 1 103 ? 3.211 -34.656 -18.359 1 98.56 103 THR B C 1
ATOM 3219 O O . THR B 1 103 ? 3.053 -34.156 -19.469 1 98.56 103 THR B O 1
ATOM 3222 N N . LEU B 1 104 ? 2.348 -34.5 -17.422 1 98.75 104 LEU B N 1
ATOM 3223 C CA . LEU B 1 104 ? 1.108 -33.75 -17.516 1 98.75 104 LEU B CA 1
ATOM 3224 C C . LEU B 1 104 ? 1.055 -32.656 -16.453 1 98.75 104 LEU B C 1
ATOM 3226 O O . LEU B 1 104 ? 1.899 -32.594 -15.555 1 98.75 104 LEU B O 1
ATOM 3230 N N . ARG B 1 105 ? 0.176 -31.703 -16.562 1 98.5 105 ARG B N 1
ATOM 3231 C CA . ARG B 1 105 ? 0.029 -30.688 -15.531 1 98.5 105 ARG B CA 1
ATOM 3232 C C . ARG B 1 105 ? -1.441 -30.438 -15.211 1 98.5 105 ARG B C 1
ATOM 3234 O O . ARG B 1 105 ? -2.322 -30.812 -15.992 1 98.5 105 ARG B O 1
ATOM 3241 N N . THR B 1 106 ? -1.714 -29.859 -14.055 1 98.69 106 THR B N 1
ATOM 3242 C CA . THR B 1 106 ? -3.076 -29.562 -13.625 1 98.69 106 THR B CA 1
ATOM 3243 C C . THR B 1 106 ? -3.086 -28.422 -12.617 1 98.69 106 THR B C 1
ATOM 3245 O O . THR B 1 106 ? -2.113 -28.219 -11.891 1 98.69 106 THR B O 1
ATOM 3248 N N . HIS B 1 107 ? -4.125 -27.609 -12.602 1 98.38 107 HIS B N 1
ATOM 3249 C CA . HIS B 1 107 ? -4.402 -26.641 -11.539 1 98.38 107 HIS B CA 1
ATOM 3250 C C . HIS B 1 107 ? -5.52 -27.141 -10.625 1 98.38 107 HIS B C 1
ATOM 3252 O O . HIS B 1 107 ? -5.906 -26.453 -9.68 1 98.38 107 HIS B O 1
ATOM 3258 N N . LEU B 1 108 ? -6 -28.344 -10.883 1 98.06 108 LEU B N 1
ATOM 3259 C CA . LEU B 1 108 ? -7.078 -28.875 -10.055 1 98.06 108 LEU B CA 1
ATOM 3260 C C . LEU B 1 108 ? -6.586 -29.156 -8.641 1 98.06 108 LEU B C 1
ATOM 3262 O O . LEU B 1 108 ? -5.457 -29.625 -8.453 1 98.06 108 LEU B O 1
ATOM 3266 N N . SER B 1 109 ? -7.484 -28.906 -7.684 1 97.5 109 SER B N 1
ATOM 3267 C CA . SER B 1 109 ? -7.191 -29.297 -6.309 1 97.5 109 SER B CA 1
ATOM 3268 C C . SER B 1 109 ? -7.227 -30.812 -6.145 1 97.5 109 SER B C 1
ATOM 3270 O O . SER B 1 109 ? -7.699 -31.531 -7.031 1 97.5 109 SER B O 1
ATOM 3272 N N . THR B 1 110 ? -6.746 -31.281 -5.031 1 97.44 110 THR B N 1
ATOM 3273 C CA . THR B 1 110 ? -6.707 -32.719 -4.758 1 97.44 110 THR B CA 1
ATOM 3274 C C . THR B 1 110 ? -8.117 -33.312 -4.773 1 97.44 110 THR B C 1
ATOM 3276 O O . THR B 1 110 ? -8.305 -34.438 -5.199 1 97.44 110 THR B O 1
ATOM 3279 N N . ALA B 1 111 ? -9.086 -32.5 -4.422 1 95.25 111 ALA B N 1
ATOM 3280 C CA . ALA B 1 111 ? -10.461 -32.969 -4.332 1 95.25 111 ALA B CA 1
ATOM 3281 C C . ALA B 1 111 ? -11.078 -33.156 -5.719 1 95.25 111 ALA B C 1
ATOM 3283 O O . ALA B 1 111 ? -12.047 -33.906 -5.887 1 95.25 111 ALA B O 1
ATOM 3284 N N . LEU B 1 112 ? -10.508 -32.5 -6.715 1 97.31 112 LEU B N 1
ATOM 3285 C CA . LEU B 1 112 ? -11.117 -32.5 -8.039 1 97.31 112 LEU B CA 1
ATOM 3286 C C . LEU B 1 112 ? -10.273 -33.25 -9.039 1 97.31 112 LEU B C 1
ATOM 3288 O O . LEU B 1 112 ? -10.586 -33.281 -10.234 1 97.31 112 LEU B O 1
ATOM 3292 N N . LEU B 1 113 ? -9.219 -33.875 -8.609 1 97.44 113 LEU B N 1
ATOM 3293 C CA . LEU B 1 113 ? -8.336 -34.625 -9.492 1 97.44 113 LEU B CA 1
ATOM 3294 C C . LEU B 1 113 ? -9.016 -35.875 -9.992 1 97.44 113 LEU B C 1
ATOM 3296 O O . LEU B 1 113 ? -9.719 -36.562 -9.242 1 97.44 113 LEU B O 1
ATOM 3300 N N . PRO B 1 114 ? -8.82 -36.219 -11.305 1 97.81 114 PRO B N 1
ATOM 3301 C CA . PRO B 1 114 ? -9.305 -37.531 -11.734 1 97.81 114 PRO B CA 1
ATOM 3302 C C . PRO B 1 114 ? -8.867 -38.656 -10.805 1 97.81 114 PRO B C 1
ATOM 3304 O O . PRO B 1 114 ? -7.684 -38.781 -10.477 1 97.81 114 PRO B O 1
ATOM 3307 N N . PRO B 1 115 ? -9.781 -39.469 -10.445 1 97.88 115 PRO B N 1
ATOM 3308 C CA . PRO B 1 115 ? -9.469 -40.5 -9.453 1 97.88 115 PRO B CA 1
ATOM 3309 C C . PRO B 1 115 ? -8.359 -41.469 -9.906 1 97.88 115 PRO B C 1
ATOM 3311 O O . PRO B 1 115 ? -7.629 -42 -9.078 1 97.88 115 PRO B O 1
ATOM 3314 N N . SER B 1 116 ? -8.211 -41.656 -11.18 1 98.44 116 SER B N 1
ATOM 3315 C CA . SER B 1 116 ? -7.258 -42.594 -11.711 1 98.44 116 SER B CA 1
ATOM 3316 C C . SER B 1 116 ? -5.828 -42.25 -11.328 1 98.44 116 SER B C 1
ATOM 3318 O O . SER B 1 116 ? -4.965 -43.125 -11.242 1 98.44 116 SER B O 1
ATOM 3320 N N . PHE B 1 117 ? -5.543 -40.969 -11.062 1 98.5 117 PHE B N 1
ATOM 3321 C CA . PHE B 1 117 ? -4.199 -40.594 -10.656 1 98.5 117 PHE B CA 1
ATOM 3322 C C . PHE B 1 117 ? -3.84 -41.188 -9.305 1 98.5 117 PHE B C 1
ATOM 3324 O O . PHE B 1 117 ? -2.699 -41.625 -9.086 1 98.5 117 PHE B O 1
ATOM 3331 N N . TRP B 1 118 ? -4.844 -41.188 -8.43 1 97.94 118 TRP B N 1
ATOM 3332 C CA . TRP B 1 118 ? -4.641 -41.781 -7.121 1 97.94 118 TRP B CA 1
ATOM 3333 C C . TRP B 1 118 ? -4.57 -43.312 -7.23 1 97.94 118 TRP B C 1
ATOM 3335 O O . TRP B 1 118 ? -3.697 -43.938 -6.629 1 97.94 118 TRP B O 1
ATOM 3345 N N . GLU B 1 119 ? -5.449 -43.875 -8.023 1 97.69 119 GLU B N 1
ATOM 3346 C CA . GLU B 1 119 ? -5.57 -45.312 -8.172 1 97.69 119 GLU B CA 1
ATOM 3347 C C . GLU B 1 119 ? -4.297 -45.906 -8.758 1 97.69 119 GLU B C 1
ATOM 3349 O O . GLU B 1 119 ? -3.887 -47.031 -8.367 1 97.69 119 GLU B O 1
ATOM 3354 N N . LYS B 1 120 ? -3.711 -45.219 -9.641 1 98.19 120 LYS B N 1
ATOM 3355 C CA . LYS B 1 120 ? -2.525 -45.719 -10.328 1 98.19 120 LYS B CA 1
ATOM 3356 C C . LYS B 1 120 ? -1.251 -45.344 -9.586 1 98.19 120 LYS B C 1
ATOM 3358 O O . LYS B 1 120 ? -0.145 -45.625 -10.055 1 98.19 120 LYS B O 1
ATOM 3363 N N . ARG B 1 121 ? -1.385 -44.594 -8.516 1 97.5 121 ARG B N 1
ATOM 3364 C CA . ARG B 1 121 ? -0.281 -44.188 -7.652 1 97.5 121 ARG B CA 1
ATOM 3365 C C . ARG B 1 121 ? 0.763 -43.375 -8.438 1 97.5 121 ARG B C 1
ATOM 3367 O O . ARG B 1 121 ? 1.957 -43.688 -8.359 1 97.5 121 ARG B O 1
ATOM 3374 N N . CYS B 1 122 ? 0.277 -42.469 -9.172 1 98.19 122 CYS B N 1
ATOM 3375 C CA . CYS B 1 122 ? 1.155 -41.625 -9.969 1 98.19 122 CYS B CA 1
ATOM 3376 C C . CYS B 1 122 ? 2.049 -40.781 -9.078 1 98.19 122 CYS B C 1
ATOM 3378 O O . CYS B 1 122 ? 1.788 -40.625 -7.883 1 98.19 122 CYS B O 1
ATOM 3380 N N . LYS B 1 123 ? 3.154 -40.25 -9.672 1 98.5 123 LYS B N 1
ATOM 3381 C CA . LYS B 1 123 ? 4.008 -39.281 -9.016 1 98.5 123 LYS B CA 1
ATOM 3382 C C . LYS B 1 123 ? 3.477 -37.844 -9.242 1 98.5 123 LYS B C 1
ATOM 3384 O O . LYS B 1 123 ? 3.029 -37.531 -10.336 1 98.5 123 LYS B O 1
ATOM 3389 N N . PHE B 1 124 ? 3.533 -37.094 -8.141 1 98.81 124 PHE B N 1
ATOM 3390 C CA . PHE B 1 124 ? 3.064 -35.688 -8.195 1 98.81 124 PHE B CA 1
ATOM 3391 C C . PHE B 1 124 ? 4.18 -34.719 -7.82 1 98.81 124 PHE B C 1
ATOM 3393 O O . PHE B 1 124 ? 4.895 -34.938 -6.84 1 98.81 124 PHE B O 1
ATOM 3400 N N . LEU B 1 125 ? 4.398 -33.75 -8.625 1 98.81 125 LEU B N 1
ATOM 3401 C CA . LEU B 1 125 ? 5.23 -32.594 -8.289 1 98.81 125 LEU B CA 1
ATOM 3402 C C . LEU B 1 125 ? 4.375 -31.359 -8.016 1 98.81 125 LEU B C 1
ATOM 3404 O O . LEU B 1 125 ? 3.691 -30.859 -8.906 1 98.81 125 LEU B O 1
ATOM 3408 N N . TYR B 1 126 ? 4.352 -30.906 -6.789 1 98.88 126 TYR B N 1
ATOM 3409 C CA . TYR B 1 126 ? 3.559 -29.75 -6.418 1 98.88 126 TYR B CA 1
ATOM 3410 C C . TYR B 1 126 ? 4.457 -28.562 -6.078 1 98.88 126 TYR B C 1
ATOM 3412 O O . TYR B 1 126 ? 5.387 -28.688 -5.281 1 98.88 126 TYR B O 1
ATOM 3420 N N . VAL B 1 127 ? 4.254 -27.438 -6.723 1 98.81 127 VAL B N 1
ATOM 3421 C CA . VAL B 1 127 ? 4.969 -26.203 -6.391 1 98.81 127 VAL B CA 1
ATOM 3422 C C . VAL B 1 127 ? 4.008 -25.203 -5.746 1 98.81 127 VAL B C 1
ATOM 3424 O O . VAL B 1 127 ? 3 -24.828 -6.352 1 98.81 127 VAL B O 1
ATOM 3427 N N . ALA B 1 128 ? 4.312 -24.812 -4.547 1 98.62 128 ALA B N 1
ATOM 3428 C CA . ALA B 1 128 ? 3.557 -23.781 -3.834 1 98.62 128 ALA B CA 1
ATOM 3429 C C . ALA B 1 128 ? 4.312 -22.453 -3.82 1 98.62 128 ALA B C 1
ATOM 3431 O O . ALA B 1 128 ? 5.535 -22.438 -3.676 1 98.62 128 ALA B O 1
ATOM 3432 N N . ARG B 1 129 ? 3.598 -21.391 -3.988 1 98.69 129 ARG B N 1
ATOM 3433 C CA . ARG B 1 129 ? 4.113 -20.031 -3.891 1 98.69 129 ARG B CA 1
ATOM 3434 C C . ARG B 1 129 ? 3.369 -19.25 -2.816 1 98.69 129 ARG B C 1
ATOM 3436 O O . ARG B 1 129 ? 2.16 -19.406 -2.641 1 98.69 129 ARG B O 1
ATOM 3443 N N . ASN B 1 130 ? 4.137 -18.438 -2.104 1 98.25 130 ASN B N 1
ATOM 3444 C CA . ASN B 1 130 ? 3.432 -17.703 -1.057 1 98.25 130 ASN B CA 1
ATOM 3445 C C . ASN B 1 130 ? 2.24 -16.938 -1.618 1 98.25 130 ASN B C 1
ATOM 3447 O O . ASN B 1 130 ? 2.303 -16.422 -2.73 1 98.25 130 ASN B O 1
ATOM 3451 N N . ALA B 1 131 ? 1.253 -16.828 -0.822 1 98.44 131 ALA B N 1
ATOM 3452 C CA . ALA B 1 131 ? -0.057 -16.359 -1.261 1 98.44 131 ALA B CA 1
ATOM 3453 C C . ALA B 1 131 ? 0.015 -14.906 -1.748 1 98.44 131 ALA B C 1
ATOM 3455 O O . ALA B 1 131 ? -0.668 -14.539 -2.703 1 98.44 131 ALA B O 1
ATOM 3456 N N . LYS B 1 132 ? 0.788 -14.109 -1.1 1 98.56 132 LYS B N 1
ATOM 3457 C CA . LYS B 1 132 ? 0.816 -12.688 -1.426 1 98.56 132 LYS B CA 1
ATOM 3458 C C . LYS B 1 132 ? 1.44 -12.453 -2.799 1 98.56 132 LYS B C 1
ATOM 3460 O O . LYS B 1 132 ? 0.862 -11.766 -3.639 1 98.56 132 LYS B O 1
ATOM 3465 N N . ASP B 1 133 ? 2.598 -13.008 -3.061 1 98.62 133 ASP B N 1
ATOM 3466 C CA . ASP B 1 133 ? 3.229 -12.883 -4.371 1 98.62 133 ASP B CA 1
ATOM 3467 C C . ASP B 1 133 ? 2.391 -13.57 -5.449 1 98.62 133 ASP B C 1
ATOM 3469 O O . ASP B 1 133 ? 2.303 -13.086 -6.578 1 98.62 133 ASP B O 1
ATOM 3473 N N . CYS B 1 134 ? 1.814 -14.695 -5.059 1 98.69 134 CYS B N 1
ATOM 3474 C CA . CYS B 1 134 ? 0.94 -15.398 -5.992 1 98.69 134 CYS B CA 1
ATOM 3475 C C . CYS B 1 134 ? -0.231 -14.516 -6.406 1 98.69 134 CYS B C 1
ATOM 3477 O O . CYS B 1 134 ? -0.546 -14.406 -7.594 1 98.69 134 CYS B O 1
ATOM 3479 N N . MET B 1 135 ? -0.823 -13.891 -5.461 1 98.69 135 MET B N 1
ATOM 3480 C CA . MET B 1 135 ? -1.957 -13 -5.711 1 98.69 135 MET B CA 1
ATOM 3481 C C . MET B 1 135 ? -1.574 -11.883 -6.676 1 98.69 135 MET B C 1
ATOM 3483 O O . MET B 1 135 ? -2.303 -11.609 -7.629 1 98.69 135 MET B O 1
ATOM 3487 N N . VAL B 1 136 ? -0.433 -11.25 -6.43 1 98.69 136 VAL B N 1
ATOM 3488 C CA . VAL B 1 136 ? 0.038 -10.156 -7.277 1 98.69 136 VAL B CA 1
ATOM 3489 C C . VAL B 1 136 ? 0.278 -10.672 -8.695 1 98.69 136 VAL B C 1
ATOM 3491 O O . VAL B 1 136 ? -0.156 -10.047 -9.664 1 98.69 136 VAL B O 1
ATOM 3494 N N . SER B 1 137 ? 0.95 -11.773 -8.742 1 98.56 137 SER B N 1
ATOM 3495 C CA . SER B 1 137 ? 1.232 -12.359 -10.047 1 98.56 137 SER B CA 1
ATOM 3496 C C . SER B 1 137 ? -0.055 -12.734 -10.781 1 98.56 137 SER B C 1
ATOM 3498 O O . SER B 1 137 ? -0.192 -12.484 -11.977 1 98.56 137 SER B O 1
ATOM 3500 N N . TYR B 1 138 ? -0.962 -13.32 -10.078 1 98.69 138 TYR B N 1
ATOM 3501 C CA . TYR B 1 138 ? -2.223 -13.766 -10.664 1 98.69 138 TYR B CA 1
ATOM 3502 C C . TYR B 1 138 ? -3.062 -12.57 -11.117 1 98.69 138 TYR B C 1
ATOM 3504 O O . TYR B 1 138 ? -3.703 -12.617 -12.164 1 98.69 138 TYR B O 1
ATOM 3512 N N . TYR B 1 139 ? -3.092 -11.508 -10.367 1 98.75 139 TYR B N 1
ATOM 3513 C CA . TYR B 1 139 ? -3.795 -10.281 -10.734 1 98.75 139 TYR B CA 1
ATOM 3514 C C . TYR B 1 139 ? -3.33 -9.766 -12.086 1 98.75 139 TYR B C 1
ATOM 3516 O O . TYR B 1 139 ? -4.148 -9.5 -12.969 1 98.75 139 TYR B O 1
ATOM 3524 N N . HIS B 1 140 ? -2.023 -9.656 -12.234 1 98.44 140 HIS B N 1
ATOM 3525 C CA . HIS B 1 140 ? -1.471 -9.133 -13.477 1 98.44 140 HIS B CA 1
ATOM 3526 C C . HIS B 1 140 ? -1.719 -10.086 -14.641 1 98.44 140 HIS B C 1
ATOM 3528 O O . HIS B 1 140 ? -1.954 -9.656 -15.773 1 98.44 140 HIS B O 1
ATOM 3534 N N . PHE B 1 141 ? -1.586 -11.359 -14.352 1 98.06 141 PHE B N 1
ATOM 3535 C CA . PHE B 1 141 ? -1.897 -12.359 -15.367 1 98.06 141 PHE B CA 1
ATOM 3536 C C . PHE B 1 141 ? -3.334 -12.203 -15.852 1 98.06 141 PHE B C 1
ATOM 3538 O O . PHE B 1 141 ? -3.592 -12.234 -17.062 1 98.06 141 PHE B O 1
ATOM 3545 N N . GLN B 1 142 ? -4.27 -12.047 -14.93 1 97.25 142 GLN B N 1
ATOM 3546 C CA . GLN B 1 142 ? -5.68 -11.93 -15.281 1 97.25 142 GLN B CA 1
ATOM 3547 C C . GLN B 1 142 ? -5.949 -10.641 -16.047 1 97.25 142 GLN B C 1
ATOM 3549 O O . GLN B 1 142 ? -6.84 -10.594 -16.906 1 97.25 142 GLN B O 1
ATOM 3554 N N . ARG B 1 143 ? -5.223 -9.586 -15.75 1 97.44 143 ARG B N 1
ATOM 3555 C CA . ARG B 1 143 ? -5.371 -8.336 -16.5 1 97.44 143 ARG B CA 1
ATOM 3556 C C . ARG B 1 143 ? -5.066 -8.555 -17.984 1 97.44 143 ARG B C 1
ATOM 3558 O O . ARG B 1 143 ? -5.754 -8.008 -18.844 1 97.44 143 ARG B O 1
ATOM 3565 N N . MET B 1 144 ? -4.102 -9.367 -18.297 1 96.81 144 MET B N 1
ATOM 3566 C CA . MET B 1 144 ? -3.674 -9.531 -19.688 1 96.81 144 MET B CA 1
ATOM 3567 C C . MET B 1 144 ? -4.406 -10.695 -20.344 1 96.81 144 MET B C 1
ATOM 3569 O O . MET B 1 144 ? -4.457 -10.781 -21.562 1 96.81 144 MET B O 1
ATOM 3573 N N . ASN B 1 145 ? -4.871 -11.68 -19.562 1 95.94 145 ASN B N 1
ATOM 3574 C CA . ASN B 1 145 ? -5.527 -12.875 -20.078 1 95.94 145 ASN B CA 1
ATOM 3575 C C . ASN B 1 145 ? -7.008 -12.633 -20.359 1 95.94 145 ASN B C 1
ATOM 3577 O O . ASN B 1 145 ? -7.828 -12.656 -19.438 1 95.94 145 ASN B O 1
ATOM 3581 N N . LYS B 1 146 ? -7.387 -12.555 -21.547 1 92.81 146 LYS B N 1
ATOM 3582 C CA . LYS B 1 146 ? -8.727 -12.141 -21.953 1 92.81 146 LYS B CA 1
ATOM 3583 C C . LYS B 1 146 ? -9.711 -13.305 -21.875 1 92.81 146 LYS B C 1
ATOM 3585 O O . LYS B 1 146 ? -10.914 -13.117 -22.062 1 92.81 146 LYS B O 1
ATOM 3590 N N . THR B 1 147 ? -9.211 -14.453 -21.594 1 90.75 147 THR B N 1
ATOM 3591 C CA . THR B 1 147 ? -10.078 -15.625 -21.469 1 90.75 147 THR B CA 1
ATOM 3592 C C . THR B 1 147 ? -10.586 -15.758 -20.031 1 90.75 147 THR B C 1
ATOM 3594 O O . THR B 1 147 ? -11.359 -16.672 -19.719 1 90.75 147 THR B O 1
ATOM 3597 N N . LEU B 1 148 ? -10.117 -14.875 -19.141 1 93.81 148 LEU B N 1
ATOM 3598 C CA . LEU B 1 148 ? -10.555 -14.812 -17.75 1 93.81 148 LEU B CA 1
ATOM 3599 C C . LEU B 1 148 ? -11.344 -13.531 -17.484 1 93.81 148 LEU B C 1
ATOM 3601 O O . LEU B 1 148 ? -11.219 -12.555 -18.234 1 93.81 148 LEU B O 1
ATOM 3605 N N . PRO B 1 149 ? -12.148 -13.57 -16.422 1 94.44 149 PRO B N 1
ATOM 3606 C CA . PRO B 1 149 ? -12.859 -12.336 -16.062 1 94.44 149 PRO B CA 1
ATOM 3607 C C . PRO B 1 149 ? -11.914 -11.172 -15.773 1 94.44 149 PRO B C 1
ATOM 3609 O O . PRO B 1 149 ? -10.789 -11.391 -15.32 1 94.44 149 PRO B O 1
ATOM 3612 N N . ASP B 1 150 ? -12.414 -10.031 -16.109 1 95.5 150 ASP B N 1
ATOM 3613 C CA . ASP B 1 150 ? -11.672 -8.844 -15.695 1 95.5 150 ASP B CA 1
ATOM 3614 C C . ASP B 1 150 ? -11.477 -8.82 -14.18 1 95.5 150 ASP B C 1
ATOM 3616 O O . ASP B 1 150 ? -12.445 -8.922 -13.422 1 95.5 150 ASP B O 1
ATOM 3620 N N . PRO B 1 151 ? -10.242 -8.695 -13.773 1 97.06 151 PRO B N 1
ATOM 3621 C CA . PRO B 1 151 ? -10.016 -8.758 -12.328 1 97.06 151 PRO B CA 1
ATOM 3622 C C . PRO B 1 151 ? -10.453 -7.488 -11.602 1 97.06 151 PRO B C 1
ATOM 3624 O O . PRO B 1 151 ? -10.523 -7.469 -10.375 1 97.06 151 PRO B O 1
ATOM 3627 N N . GLY B 1 152 ? -10.805 -6.422 -12.297 1 97.19 152 GLY B N 1
ATOM 3628 C CA . GLY B 1 152 ? -11.133 -5.16 -11.648 1 97.19 152 GLY B CA 1
ATOM 3629 C C . GLY B 1 152 ? -9.922 -4.473 -11.047 1 97.19 152 GLY B C 1
ATOM 3630 O O . GLY B 1 152 ? -8.797 -4.641 -11.531 1 97.19 152 GLY B O 1
ATOM 3631 N N . THR B 1 153 ? -10.172 -3.604 -10.055 1 97.56 153 THR B N 1
ATOM 3632 C CA . THR B 1 153 ? -9.086 -2.918 -9.359 1 97.56 153 THR B CA 1
ATOM 3633 C C . THR B 1 153 ? -8.344 -3.875 -8.438 1 97.56 153 THR B C 1
ATOM 3635 O O . THR B 1 153 ? -8.836 -4.965 -8.133 1 97.56 153 THR B O 1
ATOM 3638 N N . TRP B 1 154 ? -7.211 -3.486 -8.039 1 98 154 TRP B N 1
ATOM 3639 C CA . TRP B 1 154 ? -6.441 -4.281 -7.09 1 98 154 TRP B CA 1
ATOM 3640 C C . TRP B 1 154 ? -7.25 -4.559 -5.828 1 98 154 TRP B C 1
ATOM 3642 O O . TRP B 1 154 ? -7.262 -5.684 -5.32 1 98 154 TRP B O 1
ATOM 3652 N N . GLU B 1 155 ? -7.988 -3.564 -5.336 1 97 155 GLU B N 1
ATOM 3653 C CA . GLU B 1 155 ? -8.789 -3.709 -4.129 1 97 155 GLU B CA 1
ATOM 3654 C C . GLU B 1 155 ? -9.883 -4.758 -4.312 1 97 155 GLU B C 1
ATOM 3656 O O . GLU B 1 155 ? -10.117 -5.582 -3.424 1 97 155 GLU B O 1
ATOM 3661 N N . GLU B 1 156 ? -10.492 -4.656 -5.43 1 98 156 GLU B N 1
ATOM 3662 C CA . GLU B 1 156 ? -11.539 -5.629 -5.73 1 98 156 GLU B CA 1
ATOM 3663 C C . GLU B 1 156 ? -10.961 -7.035 -5.863 1 98 156 GLU B C 1
ATOM 3665 O O . GLU B 1 156 ? -11.547 -8 -5.371 1 98 156 GLU B O 1
ATOM 3670 N N . TYR B 1 157 ? -9.867 -7.125 -6.543 1 98.56 157 TYR B N 1
ATOM 3671 C CA . TYR B 1 157 ? -9.242 -8.422 -6.773 1 98.56 157 TYR B CA 1
ATOM 3672 C C . TYR B 1 157 ? -8.773 -9.039 -5.461 1 98.56 157 TYR B C 1
ATOM 3674 O O . TYR B 1 157 ? -8.852 -10.258 -5.277 1 98.56 157 TYR B O 1
ATOM 3682 N N . PHE B 1 158 ? -8.25 -8.172 -4.555 1 98.75 158 PHE B N 1
ATOM 3683 C CA . PHE B 1 158 ? -7.855 -8.625 -3.227 1 98.75 158 PHE B CA 1
ATOM 3684 C C . PHE B 1 158 ? -8.992 -9.398 -2.559 1 98.75 158 PHE B C 1
ATOM 3686 O O . PHE B 1 158 ? -8.789 -10.508 -2.068 1 98.75 158 PHE B O 1
ATOM 3693 N N . GLU B 1 159 ? -10.117 -8.859 -2.623 1 98.44 159 GLU B N 1
ATOM 3694 C CA . GLU B 1 159 ? -11.281 -9.492 -2.002 1 98.44 159 GLU B CA 1
ATOM 3695 C C . GLU B 1 159 ? -11.648 -10.789 -2.707 1 98.44 159 GLU B C 1
ATOM 3697 O O . GLU B 1 159 ? -11.93 -11.797 -2.055 1 98.44 159 GLU B O 1
ATOM 3702 N N . SER B 1 160 ? -11.656 -10.766 -4.012 1 98.25 160 SER B N 1
ATOM 3703 C CA . SER B 1 160 ? -12 -11.961 -4.777 1 98.25 160 SER B CA 1
ATOM 3704 C C . SER B 1 160 ? -11.039 -13.109 -4.477 1 98.25 160 SER B C 1
ATOM 3706 O O . SER B 1 160 ? -11.469 -14.25 -4.273 1 98.25 160 SER B O 1
ATOM 3708 N N . PHE B 1 161 ? -9.805 -12.789 -4.41 1 98.69 161 PHE B N 1
ATOM 3709 C CA . PHE B 1 161 ? -8.781 -13.805 -4.207 1 98.69 161 PHE B CA 1
ATOM 3710 C C . PHE B 1 161 ? -8.898 -14.422 -2.824 1 98.69 161 PHE B C 1
ATOM 3712 O O . PHE B 1 161 ? -8.945 -15.648 -2.689 1 98.69 161 PHE B O 1
ATOM 3719 N N . VAL B 1 162 ? -8.984 -13.586 -1.788 1 98.62 162 VAL B N 1
ATOM 3720 C CA . VAL B 1 162 ? -8.953 -14.125 -0.43 1 98.62 162 VAL B CA 1
ATOM 3721 C C . VAL B 1 162 ? -10.234 -14.898 -0.144 1 98.62 162 VAL B C 1
ATOM 3723 O O . VAL B 1 162 ? -10.273 -15.727 0.77 1 98.62 162 VAL B O 1
ATOM 3726 N N . ASN B 1 163 ? -11.227 -14.633 -0.959 1 97.94 163 ASN B N 1
ATOM 3727 C CA . ASN B 1 163 ? -12.492 -15.336 -0.763 1 97.94 163 ASN B CA 1
ATOM 3728 C C . ASN B 1 163 ? -12.633 -16.5 -1.729 1 97.94 163 ASN B C 1
ATOM 3730 O O . ASN B 1 163 ? -13.695 -17.125 -1.802 1 97.94 163 ASN B O 1
ATOM 3734 N N . GLY B 1 164 ? -11.664 -16.797 -2.488 1 97.69 164 GLY B N 1
ATOM 3735 C CA . GLY B 1 164 ? -11.648 -17.953 -3.365 1 97.69 164 GLY B CA 1
ATOM 3736 C C . GLY B 1 164 ? -12.562 -17.797 -4.566 1 97.69 164 GLY B C 1
ATOM 3737 O O . GLY B 1 164 ? -13.055 -18.797 -5.105 1 97.69 164 GLY B O 1
ATOM 3738 N N . LYS B 1 165 ? -12.781 -16.562 -4.992 1 96.88 165 LYS B N 1
ATOM 3739 C CA . LYS B 1 165 ? -13.719 -16.281 -6.074 1 96.88 165 LYS B CA 1
ATOM 3740 C C . LYS B 1 165 ? -12.992 -16.047 -7.391 1 96.88 165 LYS B C 1
ATOM 3742 O O . LYS B 1 165 ? -13.484 -15.312 -8.25 1 96.88 165 LYS B O 1
ATOM 3747 N N . VAL B 1 166 ? -11.828 -16.531 -7.523 1 97.69 166 VAL B N 1
ATOM 3748 C CA . VAL B 1 166 ? -11.055 -16.484 -8.766 1 97.69 166 VAL B CA 1
ATOM 3749 C C . VAL B 1 166 ? -10.953 -17.875 -9.359 1 97.69 166 VAL B C 1
ATOM 3751 O O . VAL B 1 166 ? -11.32 -18.859 -8.711 1 97.69 166 VAL B O 1
ATOM 3754 N N . ALA B 1 167 ? -10.531 -17.969 -10.602 1 96.81 167 ALA B N 1
ATOM 3755 C CA . ALA B 1 167 ? -10.398 -19.266 -11.242 1 96.81 167 ALA B CA 1
ATOM 3756 C C . ALA B 1 167 ? -9.539 -20.203 -10.398 1 96.81 167 ALA B C 1
ATOM 3758 O O . ALA B 1 167 ? -8.516 -19.797 -9.844 1 96.81 167 ALA B O 1
ATOM 3759 N N . TRP B 1 168 ? -10.016 -21.422 -10.172 1 97.25 168 TRP B N 1
ATOM 3760 C CA . TRP B 1 168 ? -9.406 -22.516 -9.422 1 97.25 168 TRP B CA 1
ATOM 3761 C C . TRP B 1 168 ? -9.594 -22.328 -7.922 1 97.25 168 TRP B C 1
ATOM 3763 O O . TRP B 1 168 ? -9.055 -23.078 -7.117 1 97.25 168 TRP B O 1
ATOM 3773 N N . GLY B 1 169 ? -10.219 -21.219 -7.539 1 97.75 169 GLY B N 1
ATOM 3774 C CA . GLY B 1 169 ? -10.773 -21.094 -6.199 1 97.75 169 GLY B CA 1
ATOM 3775 C C . GLY B 1 169 ? -9.758 -20.641 -5.172 1 97.75 169 GLY B C 1
ATOM 3776 O O . GLY B 1 169 ? -8.898 -19.797 -5.461 1 97.75 169 GLY B O 1
ATOM 3777 N N . SER B 1 170 ? -9.898 -21.172 -4 1 98.31 170 SER B N 1
ATOM 3778 C CA . SER B 1 170 ? -9.141 -20.75 -2.826 1 98.31 170 SER B CA 1
ATOM 3779 C C . SER B 1 170 ? -7.703 -21.25 -2.875 1 98.31 170 SER B C 1
ATOM 3781 O O . SER B 1 170 ? -7.461 -22.453 -2.844 1 98.31 170 SER B O 1
ATOM 3783 N N . TRP B 1 171 ? -6.801 -20.297 -2.896 1 98.69 171 TRP B N 1
ATOM 3784 C CA . TRP B 1 171 ? -5.387 -20.625 -2.75 1 98.69 171 TRP B CA 1
ATOM 3785 C C . TRP B 1 171 ? -5.148 -21.438 -1.483 1 98.69 171 TRP B C 1
ATOM 3787 O O . TRP B 1 171 ? -4.441 -22.453 -1.511 1 98.69 171 TRP B O 1
ATOM 3797 N N . PHE B 1 172 ? -5.75 -21.078 -0.378 1 98.62 172 PHE B N 1
ATOM 3798 C CA . PHE B 1 172 ? -5.559 -21.703 0.924 1 98.62 172 PHE B CA 1
ATOM 3799 C C . PHE B 1 172 ? -5.957 -23.172 0.884 1 98.62 172 PHE B C 1
ATOM 3801 O O . PHE B 1 172 ? -5.176 -24.047 1.259 1 98.62 172 PHE B O 1
ATOM 3808 N N . ASP B 1 173 ? -7.129 -23.391 0.378 1 97.62 173 ASP B N 1
ATOM 3809 C CA . ASP B 1 173 ? -7.625 -24.766 0.311 1 97.62 173 ASP B CA 1
ATOM 3810 C C . ASP B 1 173 ? -6.777 -25.609 -0.636 1 97.62 173 ASP B C 1
ATOM 3812 O O . ASP B 1 173 ? -6.492 -26.766 -0.348 1 97.62 173 ASP B O 1
ATOM 3816 N N . HIS B 1 174 ? -6.457 -25.016 -1.726 1 98.25 174 HIS B N 1
ATOM 3817 C CA . HIS B 1 174 ? -5.664 -25.719 -2.734 1 98.25 174 HIS B CA 1
ATOM 3818 C C . HIS B 1 174 ? -4.328 -26.172 -2.164 1 98.25 174 HIS B C 1
ATOM 3820 O O . HIS B 1 174 ? -3.992 -27.359 -2.242 1 98.25 174 HIS B O 1
ATOM 3826 N N . VAL B 1 175 ? -3.574 -25.25 -1.548 1 98.62 175 VAL B N 1
ATOM 3827 C CA . VAL B 1 175 ? -2.236 -25.516 -1.03 1 98.62 175 VAL B CA 1
ATOM 3828 C C . VAL B 1 175 ? -2.316 -26.484 0.149 1 98.62 175 VAL B C 1
ATOM 3830 O O . VAL B 1 175 ? -1.555 -27.453 0.22 1 98.62 175 VAL B O 1
ATOM 3833 N N . LYS B 1 176 ? -3.24 -26.281 1.022 1 98.06 176 LYS B N 1
ATOM 3834 C CA . LYS B 1 176 ? -3.398 -27.172 2.162 1 98.06 176 LYS B CA 1
ATOM 3835 C C . LYS B 1 176 ? -3.77 -28.594 1.706 1 98.06 176 LYS B C 1
ATOM 3837 O O . LYS B 1 176 ? -3.309 -29.578 2.283 1 98.06 176 LYS B O 1
ATOM 3842 N N . GLY B 1 177 ? -4.645 -28.641 0.738 1 97.38 177 GLY B N 1
ATOM 3843 C CA . GLY B 1 177 ? -5.023 -29.953 0.216 1 97.38 177 GLY B CA 1
ATOM 3844 C C . GLY B 1 177 ? -3.838 -30.781 -0.236 1 97.38 177 GLY B C 1
ATOM 3845 O O . GLY B 1 177 ? -3.729 -31.953 0.114 1 97.38 177 GLY B O 1
ATOM 3846 N N . TRP B 1 178 ? -2.961 -30.188 -0.955 1 98.19 178 TRP B N 1
ATOM 3847 C CA . TRP B 1 178 ? -1.789 -30.906 -1.451 1 98.19 178 TRP B CA 1
ATOM 3848 C C . TRP B 1 178 ? -0.81 -31.203 -0.319 1 98.19 178 TRP B C 1
ATOM 3850 O O . TRP B 1 178 ? -0.192 -32.281 -0.285 1 98.19 178 TRP B O 1
ATOM 3860 N N . TRP B 1 179 ? -0.704 -30.234 0.558 1 98.12 179 TRP B N 1
ATOM 3861 C CA . TRP B 1 179 ? 0.16 -30.453 1.714 1 98.12 179 TRP B CA 1
ATOM 3862 C C . TRP B 1 179 ? -0.308 -31.656 2.525 1 98.12 179 TRP B C 1
ATOM 3864 O O . TRP B 1 179 ? 0.5 -32.5 2.914 1 98.12 179 TRP B O 1
ATOM 3874 N N . ASN B 1 180 ? -1.552 -31.781 2.691 1 96 180 ASN B N 1
ATOM 3875 C CA . ASN B 1 180 ? -2.123 -32.844 3.527 1 96 180 ASN B CA 1
ATOM 3876 C C . ASN B 1 180 ? -2.041 -34.188 2.848 1 96 180 ASN B C 1
ATOM 3878 O O . ASN B 1 180 ? -2.117 -35.219 3.514 1 96 180 ASN B O 1
ATOM 3882 N N . THR B 1 181 ? -1.875 -34.219 1.59 1 95 181 THR B N 1
ATOM 3883 C CA . THR B 1 181 ? -1.855 -35.5 0.854 1 95 181 THR B CA 1
ATOM 3884 C C . THR B 1 181 ? -0.424 -35.969 0.649 1 95 181 THR B C 1
ATOM 3886 O O . THR B 1 181 ? -0.199 -37.156 0.318 1 95 181 THR B O 1
ATOM 3889 N N . ARG B 1 182 ? 0.511 -35.188 0.998 1 94.81 182 ARG B N 1
ATOM 3890 C CA . ARG B 1 182 ? 1.887 -35.406 0.563 1 94.81 182 ARG B CA 1
ATOM 3891 C C . ARG B 1 182 ? 2.494 -36.625 1.258 1 94.81 182 ARG B C 1
ATOM 3893 O O . ARG B 1 182 ? 3.406 -37.281 0.724 1 94.81 182 ARG B O 1
ATOM 3900 N N . ASP B 1 183 ? 1.936 -37.031 2.406 1 93.38 183 ASP B N 1
ATOM 3901 C CA . ASP B 1 183 ? 2.512 -38.156 3.145 1 93.38 183 ASP B CA 1
ATOM 3902 C C . ASP B 1 183 ? 1.877 -39.5 2.723 1 93.38 183 ASP B C 1
ATOM 3904 O O . ASP B 1 183 ? 2.436 -40.562 2.971 1 93.38 183 ASP B O 1
ATOM 3908 N N . ARG B 1 184 ? 0.761 -39.375 2.051 1 95.62 184 ARG B N 1
ATOM 3909 C CA . ARG B 1 184 ? 0.024 -40.594 1.706 1 95.62 184 ARG B CA 1
ATOM 3910 C C . ARG B 1 184 ? 0.238 -40.969 0.243 1 95.62 184 ARG B C 1
ATOM 3912 O O . ARG B 1 184 ? -0.118 -42.094 -0.179 1 95.62 184 ARG B O 1
ATOM 3919 N N . HIS B 1 185 ? 0.738 -40.094 -0.49 1 97.06 185 HIS B N 1
ATOM 3920 C CA . HIS B 1 185 ? 0.963 -40.281 -1.918 1 97.06 185 HIS B CA 1
ATOM 3921 C C . HIS B 1 185 ? 2.379 -39.875 -2.312 1 97.06 185 HIS B C 1
ATOM 3923 O O . HIS B 1 185 ? 3.133 -39.375 -1.49 1 97.06 185 HIS B O 1
ATOM 3929 N N . GLN B 1 186 ? 2.789 -40.219 -3.549 1 97.69 186 GLN B N 1
ATOM 3930 C CA . GLN B 1 186 ? 4.113 -39.875 -4.051 1 97.69 186 GLN B CA 1
ATOM 3931 C C . GLN B 1 186 ? 4.152 -38.406 -4.512 1 97.69 186 GLN B C 1
ATOM 3933 O O . GLN B 1 186 ? 4.199 -38.156 -5.711 1 97.69 186 GLN B O 1
ATOM 3938 N N . VAL B 1 187 ? 4.16 -37.531 -3.533 1 98.44 187 VAL B N 1
ATOM 3939 C CA . VAL B 1 187 ? 4.141 -36.125 -3.816 1 98.44 187 VAL B CA 1
ATOM 3940 C C . VAL B 1 187 ? 5.469 -35.469 -3.404 1 98.44 187 VAL B C 1
ATOM 3942 O O . VAL B 1 187 ? 5.902 -35.625 -2.258 1 98.44 187 VAL B O 1
ATOM 3945 N N . LEU B 1 188 ? 6.168 -34.906 -4.348 1 98.75 188 LEU B N 1
ATOM 3946 C CA . LEU B 1 188 ? 7.234 -33.969 -4.004 1 98.75 188 LEU B CA 1
ATOM 3947 C C . LEU B 1 188 ? 6.699 -32.531 -3.9 1 98.75 188 LEU B C 1
ATOM 3949 O O . LEU B 1 188 ? 6.316 -31.938 -4.906 1 98.75 188 LEU B O 1
ATOM 3953 N N . PHE B 1 189 ? 6.629 -32.062 -2.68 1 98.56 189 PHE B N 1
ATOM 3954 C CA . PHE B 1 189 ? 6.121 -30.734 -2.398 1 98.56 189 PHE B CA 1
ATOM 3955 C C . PHE B 1 189 ? 7.258 -29.719 -2.393 1 98.56 189 PHE B C 1
ATOM 3957 O O . PHE B 1 189 ? 8.148 -29.781 -1.539 1 98.56 189 PHE B O 1
ATOM 3964 N N . LEU B 1 190 ? 7.258 -28.766 -3.318 1 98.56 190 LEU B N 1
ATOM 3965 C CA . LEU B 1 190 ? 8.297 -27.75 -3.457 1 98.56 190 LEU B CA 1
ATOM 3966 C C . LEU B 1 190 ? 7.734 -26.359 -3.166 1 98.56 190 LEU B C 1
ATOM 3968 O O . LEU B 1 190 ? 6.539 -26.125 -3.346 1 98.56 190 LEU B O 1
ATOM 3972 N N . PHE B 1 191 ? 8.57 -25.516 -2.723 1 98.62 191 PHE B N 1
ATOM 3973 C CA . PHE B 1 191 ? 8.234 -24.109 -2.551 1 98.62 191 PHE B CA 1
ATOM 3974 C C . PHE B 1 191 ? 8.922 -23.25 -3.611 1 98.62 191 PHE B C 1
ATOM 3976 O O . PHE B 1 191 ? 10.133 -23.375 -3.824 1 98.62 191 PHE B O 1
ATOM 3983 N N . TYR B 1 192 ? 8.102 -22.438 -4.207 1 98.56 192 TYR B N 1
ATOM 3984 C CA . TYR B 1 192 ? 8.625 -21.484 -5.168 1 98.56 192 TYR B CA 1
ATOM 3985 C C . TYR B 1 192 ? 9.844 -20.75 -4.602 1 98.56 192 TYR B C 1
ATOM 3987 O O . TYR B 1 192 ? 10.867 -20.625 -5.273 1 98.56 192 TYR B O 1
ATOM 3995 N N . GLU B 1 193 ? 9.773 -20.297 -3.393 1 98.56 193 GLU B N 1
ATOM 3996 C CA . GLU B 1 193 ? 10.797 -19.484 -2.721 1 98.56 193 GLU B CA 1
ATOM 3997 C C . GLU B 1 193 ? 12.078 -20.281 -2.52 1 98.56 193 GLU B C 1
ATOM 3999 O O . GLU B 1 193 ? 13.18 -19.734 -2.588 1 98.56 193 GLU B O 1
ATOM 4004 N N . ASP B 1 194 ? 11.93 -21.562 -2.266 1 98.12 194 ASP B N 1
ATOM 4005 C CA . ASP B 1 194 ? 13.109 -22.406 -2.098 1 98.12 194 ASP B CA 1
ATOM 4006 C C . ASP B 1 194 ? 13.844 -22.594 -3.424 1 98.12 194 ASP B C 1
ATOM 4008 O O . ASP B 1 194 ? 15.07 -22.609 -3.461 1 98.12 194 ASP B O 1
ATOM 4012 N N . ILE B 1 195 ? 13.078 -22.75 -4.5 1 98.38 195 ILE B N 1
ATOM 4013 C CA . ILE B 1 195 ? 13.711 -22.859 -5.809 1 98.38 195 ILE B CA 1
ATOM 4014 C C . ILE B 1 195 ? 14.461 -21.562 -6.133 1 98.38 195 ILE B C 1
ATOM 4016 O O . ILE B 1 195 ? 15.578 -21.609 -6.652 1 98.38 195 ILE B O 1
ATOM 4020 N N . LYS B 1 196 ? 13.836 -20.469 -5.844 1 97.69 196 LYS B N 1
ATOM 4021 C CA . LYS B 1 196 ? 14.469 -19.172 -6.07 1 97.69 196 LYS B CA 1
ATOM 4022 C C . LYS B 1 196 ? 15.742 -19.031 -5.234 1 97.69 196 LYS B C 1
ATOM 4024 O O . LYS B 1 196 ? 16.766 -18.578 -5.734 1 97.69 196 LYS B O 1
ATOM 4029 N N . ARG B 1 197 ? 15.734 -19.453 -4.012 1 97.38 197 ARG B N 1
ATOM 4030 C CA . ARG B 1 197 ? 16.828 -19.281 -3.066 1 97.38 197 ARG B CA 1
ATOM 4031 C C . ARG B 1 197 ? 18 -20.188 -3.436 1 97.38 197 ARG B C 1
ATOM 4033 O O . ARG B 1 197 ? 19.156 -19.766 -3.352 1 97.38 197 ARG B O 1
ATOM 4040 N N . ASP B 1 198 ? 17.734 -21.406 -3.746 1 98 198 ASP B N 1
ATOM 4041 C CA . ASP B 1 198 ? 18.75 -22.391 -4.086 1 98 198 ASP B CA 1
ATOM 4042 C C . ASP B 1 198 ? 18.25 -23.328 -5.195 1 98 198 ASP B C 1
ATOM 4044 O O . ASP B 1 198 ? 17.969 -24.5 -4.945 1 98 198 ASP B O 1
ATOM 4048 N N . PRO B 1 199 ? 18.328 -22.812 -6.422 1 98.25 199 PRO B N 1
ATOM 4049 C CA . PRO B 1 199 ? 17.766 -23.578 -7.539 1 98.25 199 PRO B CA 1
ATOM 4050 C C . PRO B 1 199 ? 18.453 -24.922 -7.734 1 98.25 199 PRO B C 1
ATOM 4052 O O . PRO B 1 199 ? 17.781 -25.938 -8.016 1 98.25 199 PRO B O 1
ATOM 4055 N N . LYS B 1 200 ? 19.734 -24.984 -7.57 1 98.5 200 LYS B N 1
ATOM 4056 C CA . LYS B 1 200 ? 20.469 -26.234 -7.82 1 98.5 200 LYS B CA 1
ATOM 4057 C C . LYS B 1 200 ? 20.016 -27.328 -6.867 1 98.5 200 LYS B C 1
ATOM 4059 O O . LYS B 1 200 ? 19.766 -28.453 -7.293 1 98.5 200 LYS B O 1
ATOM 4064 N N . GLN B 1 201 ? 19.922 -26.984 -5.613 1 98.56 201 GLN B N 1
ATOM 4065 C CA . GLN B 1 201 ? 19.484 -27.953 -4.613 1 98.56 201 GLN B CA 1
ATOM 4066 C C . GLN B 1 201 ? 18.078 -28.453 -4.895 1 98.56 201 GLN B C 1
ATOM 4068 O O . GLN B 1 201 ? 17.797 -29.656 -4.809 1 98.56 201 GLN B O 1
ATOM 4073 N N . GLU B 1 202 ? 17.188 -27.562 -5.207 1 98.62 202 GLU B N 1
ATOM 4074 C CA . GLU B 1 202 ? 15.797 -27.938 -5.438 1 98.62 202 GLU B CA 1
ATOM 4075 C C . GLU B 1 202 ? 15.648 -28.75 -6.723 1 98.62 202 GLU B C 1
ATOM 4077 O O . GLU B 1 202 ? 14.852 -29.688 -6.785 1 98.62 202 GLU B O 1
ATOM 4082 N N . ILE B 1 203 ? 16.406 -28.359 -7.746 1 98.75 203 ILE B N 1
ATOM 4083 C CA . ILE B 1 203 ? 16.359 -29.109 -9 1 98.75 203 ILE B CA 1
ATOM 4084 C C . ILE B 1 203 ? 16.906 -30.516 -8.781 1 98.75 203 ILE B C 1
ATOM 4086 O O . ILE B 1 203 ? 16.406 -31.484 -9.367 1 98.75 203 ILE B O 1
ATOM 4090 N N . ARG B 1 204 ? 17.891 -30.688 -7.938 1 98.56 204 ARG B N 1
ATOM 4091 C CA . ARG B 1 204 ? 18.406 -32 -7.582 1 98.56 204 ARG B CA 1
ATOM 4092 C C . ARG B 1 204 ? 17.312 -32.875 -6.945 1 98.56 204 ARG B C 1
ATOM 4094 O O . ARG B 1 204 ? 17.203 -34.062 -7.242 1 98.56 204 ARG B O 1
ATOM 4101 N N . LYS B 1 205 ? 16.516 -32.219 -6.09 1 98.5 205 LYS B N 1
ATOM 4102 C CA . LYS B 1 205 ? 15.398 -32.938 -5.473 1 98.5 205 LYS B CA 1
ATOM 4103 C C . LYS B 1 205 ? 14.43 -33.469 -6.527 1 98.5 205 LYS B C 1
ATOM 4105 O O . LYS B 1 205 ? 13.961 -34.594 -6.441 1 98.5 205 LYS B O 1
ATOM 4110 N N . VAL B 1 206 ? 14.148 -32.594 -7.457 1 98.81 206 VAL B N 1
ATOM 4111 C CA . VAL B 1 206 ? 13.227 -32.969 -8.523 1 98.81 206 VAL B CA 1
ATOM 4112 C C . VAL B 1 206 ? 13.812 -34.125 -9.336 1 98.81 206 VAL B C 1
ATOM 4114 O O . VAL B 1 206 ? 13.125 -35.094 -9.633 1 98.81 206 VAL B O 1
ATOM 4117 N N . MET B 1 207 ? 15.07 -34 -9.688 1 98.56 207 MET B N 1
ATOM 4118 C CA . MET B 1 207 ? 15.773 -35.031 -10.453 1 98.56 207 MET B CA 1
ATOM 4119 C C . MET B 1 207 ? 15.711 -36.375 -9.75 1 98.56 207 MET B C 1
ATOM 4121 O O . MET B 1 207 ? 15.367 -37.406 -10.367 1 98.56 207 MET B O 1
ATOM 4125 N N . GLN B 1 208 ? 15.977 -36.375 -8.484 1 98.19 208 GLN B N 1
ATOM 4126 C CA . GLN B 1 208 ? 15.961 -37.594 -7.688 1 98.19 208 GLN B CA 1
ATOM 4127 C C . GLN B 1 208 ? 14.555 -38.188 -7.609 1 98.19 208 GLN B C 1
ATOM 4129 O O . GLN B 1 208 ? 14.367 -39.375 -7.734 1 98.19 208 GLN B O 1
ATOM 4134 N N . PHE B 1 209 ? 13.656 -37.375 -7.402 1 98.44 209 PHE B N 1
ATOM 4135 C CA . PHE B 1 209 ? 12.258 -37.812 -7.309 1 98.44 209 PHE B CA 1
ATOM 4136 C C . PHE B 1 209 ? 11.812 -38.469 -8.602 1 98.44 209 PHE B C 1
ATOM 4138 O O . PHE B 1 209 ? 11.016 -39.406 -8.57 1 98.44 209 PHE B O 1
ATOM 4145 N N . MET B 1 210 ? 12.344 -37.969 -9.742 1 98.12 210 MET B N 1
ATOM 4146 C CA . MET B 1 210 ? 11.992 -38.469 -11.062 1 98.12 210 MET B CA 1
ATOM 4147 C C . MET B 1 210 ? 12.758 -39.75 -11.367 1 98.12 210 MET B C 1
ATOM 4149 O O . MET B 1 210 ? 12.523 -40.406 -12.391 1 98.12 210 MET B O 1
ATOM 4153 N N . GLY B 1 211 ? 13.688 -40.094 -10.5 1 96.75 211 GLY B N 1
ATOM 4154 C CA . GLY B 1 211 ? 14.477 -41.312 -10.695 1 96.75 211 GLY B CA 1
ATOM 4155 C C . GLY B 1 211 ? 15.586 -41.125 -11.711 1 96.75 211 GLY B C 1
ATOM 4156 O O . GLY B 1 211 ? 15.992 -42.094 -12.375 1 96.75 211 GLY B O 1
ATOM 4157 N N . LYS B 1 212 ? 15.984 -39.906 -11.859 1 96.38 212 LYS B N 1
ATOM 4158 C CA . LYS B 1 212 ? 17.062 -39.562 -12.789 1 96.38 212 LYS B CA 1
ATOM 4159 C C . LYS B 1 212 ? 18.375 -39.312 -12.047 1 96.38 212 LYS B C 1
ATOM 4161 O O . LYS B 1 212 ? 18.359 -38.938 -10.875 1 96.38 212 LYS B O 1
ATOM 4166 N N . SER B 1 213 ? 19.391 -39.625 -12.703 1 95.06 213 SER B N 1
ATOM 4167 C CA . SER B 1 213 ? 20.734 -39.312 -12.188 1 95.06 213 SER B CA 1
ATOM 4168 C C . SER B 1 213 ? 21.594 -38.656 -13.25 1 95.06 213 SER B C 1
ATOM 4170 O O . SER B 1 213 ? 22.188 -39.312 -14.094 1 95.06 213 SER B O 1
ATOM 4172 N N . LEU B 1 214 ? 21.594 -37.406 -13.164 1 96.62 214 LEU B N 1
ATOM 4173 C CA . LEU B 1 214 ? 22.375 -36.625 -14.117 1 96.62 214 LEU B CA 1
ATOM 4174 C C . LEU B 1 214 ? 23.625 -36.062 -13.461 1 96.62 214 LEU B C 1
ATOM 4176 O O . LEU B 1 214 ? 23.656 -35.844 -12.242 1 96.62 214 LEU B O 1
ATOM 4180 N N . GLY B 1 215 ? 24.641 -35.875 -14.18 1 96.94 215 GLY B N 1
ATOM 4181 C CA . GLY B 1 215 ? 25.891 -35.344 -13.664 1 96.94 215 GLY B CA 1
ATOM 4182 C C . GLY B 1 215 ? 25.781 -33.875 -13.258 1 96.94 215 GLY B C 1
ATOM 4183 O O . GLY B 1 215 ? 24.844 -33.188 -13.656 1 96.94 215 GLY B O 1
ATOM 4184 N N . GLU B 1 216 ? 26.766 -33.438 -12.516 1 97.56 216 GLU B N 1
ATOM 4185 C CA . GLU B 1 216 ? 26.781 -32.094 -11.977 1 97.56 216 GLU B CA 1
ATOM 4186 C C . GLU B 1 216 ? 26.797 -31.047 -13.094 1 97.56 216 GLU B C 1
ATOM 4188 O O . GLU B 1 216 ? 26.188 -29.984 -12.961 1 97.56 216 GLU B O 1
ATOM 4193 N N . ALA B 1 217 ? 27.453 -31.344 -14.078 1 97.69 217 ALA B N 1
ATOM 4194 C CA . ALA B 1 217 ? 27.547 -30.391 -15.195 1 97.69 217 ALA B CA 1
ATOM 4195 C C . ALA B 1 217 ? 26.172 -30.188 -15.844 1 97.69 217 ALA B C 1
ATOM 4197 O O . ALA B 1 217 ? 25.828 -29.078 -16.234 1 97.69 217 ALA B O 1
ATOM 4198 N N . VAL B 1 218 ? 25.484 -31.281 -16.047 1 97.94 218 VAL B N 1
ATOM 4199 C CA . VAL B 1 218 ? 24.141 -31.203 -16.625 1 97.94 218 VAL B CA 1
ATOM 4200 C C . VAL B 1 218 ? 23.219 -30.453 -15.672 1 97.94 218 VAL B C 1
ATOM 4202 O O . VAL B 1 218 ? 22.406 -29.641 -16.109 1 97.94 218 VAL B O 1
ATOM 4205 N N . LEU B 1 219 ? 23.344 -30.719 -14.406 1 98.06 219 LEU B N 1
ATOM 4206 C CA . LEU B 1 219 ? 22.547 -30.031 -13.398 1 98.06 219 LEU B CA 1
ATOM 4207 C C . LEU B 1 219 ? 22.797 -28.516 -13.461 1 98.06 219 LEU B C 1
ATOM 4209 O O . LEU B 1 219 ? 21.844 -27.734 -13.414 1 98.06 219 LEU B O 1
ATOM 4213 N N . ASP B 1 220 ? 24.031 -28.109 -13.57 1 98.25 220 ASP B N 1
ATOM 4214 C CA . ASP B 1 220 ? 24.391 -26.703 -13.68 1 98.25 220 ASP B CA 1
ATOM 4215 C C . ASP B 1 220 ? 23.766 -26.078 -14.93 1 98.25 220 ASP B C 1
ATOM 4217 O O . ASP B 1 220 ? 23.328 -24.922 -14.906 1 98.25 220 ASP B O 1
ATOM 4221 N N . LYS B 1 221 ? 23.781 -26.859 -15.961 1 98.31 221 LYS B N 1
ATOM 4222 C CA . LYS B 1 221 ? 23.172 -26.391 -17.203 1 98.31 221 LYS B CA 1
ATOM 4223 C C . LYS B 1 221 ? 21.672 -26.188 -17.031 1 98.31 221 LYS B C 1
ATOM 4225 O O . LYS B 1 221 ? 21.125 -25.188 -17.5 1 98.31 221 LYS B O 1
ATOM 4230 N N . ILE B 1 222 ? 21.047 -27.094 -16.406 1 98.62 222 ILE B N 1
ATOM 4231 C CA . ILE B 1 222 ? 19.609 -26.984 -16.172 1 98.62 222 ILE B CA 1
ATOM 4232 C C . ILE B 1 222 ? 19.312 -25.734 -15.336 1 98.62 222 ILE B C 1
ATOM 4234 O O . ILE B 1 222 ? 18.391 -24.969 -15.648 1 98.62 222 ILE B O 1
ATOM 4238 N N . VAL B 1 223 ? 20.125 -25.469 -14.312 1 98.62 223 VAL B N 1
ATOM 4239 C CA . VAL B 1 223 ? 19.969 -24.297 -13.469 1 98.62 223 VAL B CA 1
ATOM 4240 C C . VAL B 1 223 ? 20.062 -23.031 -14.328 1 98.62 223 VAL B C 1
ATOM 4242 O O . VAL B 1 223 ? 19.234 -22.125 -14.203 1 98.62 223 VAL B O 1
ATOM 4245 N N . ARG B 1 224 ? 20.984 -22.984 -15.18 1 98.25 224 ARG B N 1
ATOM 4246 C CA . ARG B 1 224 ? 21.203 -21.797 -16.016 1 98.25 224 ARG B CA 1
ATOM 4247 C C . ARG B 1 224 ? 20.062 -21.609 -17.016 1 98.25 224 ARG B C 1
ATOM 4249 O O . ARG B 1 224 ? 19.547 -20.5 -17.156 1 98.25 224 ARG B O 1
ATOM 4256 N N . GLU B 1 225 ? 19.672 -22.703 -17.656 1 97.94 225 GLU B N 1
ATOM 4257 C CA . GLU B 1 225 ? 18.719 -22.625 -18.75 1 97.94 225 GLU B CA 1
ATOM 4258 C C . GLU B 1 225 ? 17.297 -22.406 -18.234 1 97.94 225 GLU B C 1
ATOM 4260 O O . GLU B 1 225 ? 16.406 -22.031 -18.984 1 97.94 225 GLU B O 1
ATOM 4265 N N . THR B 1 226 ? 17.109 -22.641 -16.938 1 98.38 226 THR B N 1
ATOM 4266 C CA . THR B 1 226 ? 15.789 -22.438 -16.375 1 98.38 226 THR B CA 1
ATOM 4267 C C . THR B 1 226 ? 15.773 -21.234 -15.445 1 98.38 226 THR B C 1
ATOM 4269 O O . THR B 1 226 ? 14.859 -21.062 -14.633 1 98.38 226 THR B O 1
ATOM 4272 N N . SER B 1 227 ? 16.781 -20.438 -15.57 1 97.75 227 SER B N 1
ATOM 4273 C CA . SER B 1 227 ? 16.75 -19.156 -14.859 1 97.75 227 SER B CA 1
ATOM 4274 C C . SER B 1 227 ? 15.656 -18.25 -15.406 1 97.75 227 SER B C 1
ATOM 4276 O O . SER B 1 227 ? 15.211 -18.422 -16.547 1 97.75 227 SER B O 1
ATOM 4278 N N . PHE B 1 228 ? 15.227 -17.375 -14.594 1 96.75 228 PHE B N 1
ATOM 4279 C CA . PHE B 1 228 ? 14.117 -16.5 -14.953 1 96.75 228 PHE B CA 1
ATOM 4280 C C . PHE B 1 228 ? 14.438 -15.711 -16.219 1 96.75 228 PHE B C 1
ATOM 4282 O O . PHE B 1 228 ? 13.609 -15.625 -17.141 1 96.75 228 PHE B O 1
ATOM 4289 N N . GLU B 1 229 ? 15.609 -15.133 -16.312 1 96.12 229 GLU B N 1
ATOM 4290 C CA . GLU B 1 229 ? 16 -14.312 -17.453 1 96.12 229 GLU B CA 1
ATOM 4291 C C . GLU B 1 229 ? 16.031 -15.133 -18.734 1 96.12 229 GLU B C 1
ATOM 4293 O O . GLU B 1 229 ? 15.578 -14.672 -19.781 1 96.12 229 GLU B O 1
ATOM 4298 N N . LYS B 1 230 ? 16.578 -16.297 -18.656 1 96.81 230 LYS B N 1
ATOM 4299 C CA . LYS B 1 230 ? 16.625 -17.172 -19.812 1 96.81 230 LYS B CA 1
ATOM 4300 C C . LYS B 1 230 ? 15.211 -17.547 -20.281 1 96.81 230 LYS B C 1
ATOM 4302 O O . LYS B 1 230 ? 14.914 -17.5 -21.469 1 96.81 230 LYS B O 1
ATOM 4307 N N . MET B 1 231 ? 14.391 -17.859 -19.312 1 97.5 231 MET B N 1
ATOM 4308 C CA . MET B 1 231 ? 13.031 -18.281 -19.641 1 97.5 231 MET B CA 1
ATOM 4309 C C . MET B 1 231 ? 12.211 -17.125 -20.188 1 97.5 231 MET B C 1
ATOM 4311 O O . MET B 1 231 ? 11.414 -17.297 -21.109 1 97.5 231 MET B O 1
ATOM 4315 N N . LYS B 1 232 ? 12.367 -15.969 -19.578 1 96.5 232 LYS B N 1
ATOM 4316 C CA . LYS B 1 232 ? 11.656 -14.766 -20.031 1 96.5 232 LYS B CA 1
ATOM 4317 C C . LYS B 1 232 ? 11.953 -14.469 -21.5 1 96.5 232 LYS B C 1
ATOM 4319 O O . LYS B 1 232 ? 11.102 -13.938 -22.203 1 96.5 232 LYS B O 1
ATOM 4324 N N . ALA B 1 233 ? 13.086 -14.844 -22 1 96.31 233 ALA B N 1
ATOM 4325 C CA . ALA B 1 233 ? 13.523 -14.555 -23.359 1 96.31 233 ALA B CA 1
ATOM 4326 C C . ALA B 1 233 ? 13.188 -15.719 -24.297 1 96.31 233 ALA B C 1
ATOM 4328 O O . ALA B 1 233 ? 13.422 -15.633 -25.5 1 96.31 233 ALA B O 1
ATOM 4329 N N . ASN B 1 234 ? 12.68 -16.812 -23.797 1 96.94 234 ASN B N 1
ATOM 4330 C CA . ASN B 1 234 ? 12.43 -18.016 -24.578 1 96.94 234 ASN B CA 1
ATOM 4331 C C . ASN B 1 234 ? 11.008 -18.047 -25.125 1 96.94 234 ASN B C 1
ATOM 4333 O O . ASN B 1 234 ? 10.047 -18.25 -24.391 1 96.94 234 ASN B O 1
ATOM 4337 N N . PRO B 1 235 ? 10.773 -17.922 -26.375 1 95.75 235 PRO B N 1
ATOM 4338 C CA . PRO B 1 235 ? 9.43 -17.859 -26.953 1 95.75 235 PRO B CA 1
ATOM 4339 C C . PRO B 1 235 ? 8.656 -19.172 -26.797 1 95.75 235 PRO B C 1
ATOM 4341 O O . PRO B 1 235 ? 7.43 -19.188 -26.953 1 95.75 235 PRO B O 1
ATOM 4344 N N . MET B 1 236 ? 9.344 -20.266 -26.516 1 96.06 236 MET B N 1
ATOM 4345 C CA . MET B 1 236 ? 8.68 -21.547 -26.359 1 96.06 236 MET B CA 1
ATOM 4346 C C . MET B 1 236 ? 7.965 -21.625 -25.016 1 96.06 236 MET B C 1
ATOM 4348 O O . MET B 1 236 ? 7.148 -22.531 -24.797 1 96.06 236 MET B O 1
ATOM 4352 N N . ILE B 1 237 ? 8.234 -20.609 -24.156 1 95.44 237 ILE B N 1
A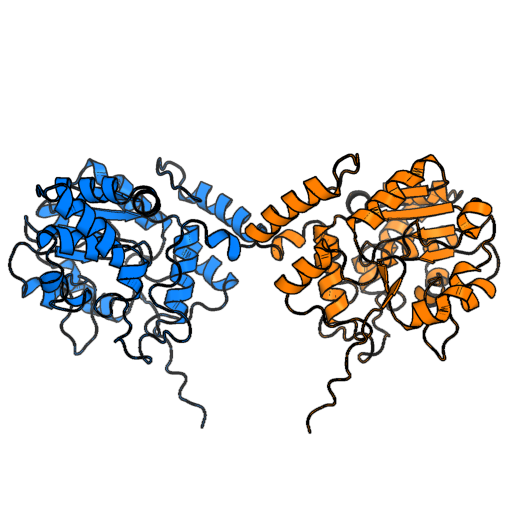TOM 4353 C CA . ILE B 1 237 ? 7.676 -20.781 -22.828 1 95.44 237 ILE B CA 1
ATOM 4354 C C . ILE B 1 237 ? 7.074 -19.469 -22.344 1 95.44 237 ILE B C 1
ATOM 4356 O O . ILE B 1 237 ? 6.227 -19.453 -21.453 1 95.44 237 ILE B O 1
ATOM 4360 N N . ASN B 1 238 ? 7.48 -18.297 -22.906 1 95.62 238 ASN B N 1
ATOM 4361 C CA . ASN B 1 238 ? 7.133 -17 -22.344 1 95.62 238 ASN B CA 1
ATOM 4362 C C . ASN B 1 238 ? 5.805 -16.484 -22.906 1 95.62 238 ASN B C 1
ATOM 4364 O O . ASN B 1 238 ? 5.43 -15.344 -22.672 1 95.62 238 ASN B O 1
ATOM 4368 N N . ARG B 1 239 ? 5.113 -17.25 -23.766 1 94.62 239 ARG B N 1
ATOM 4369 C CA . ARG B 1 239 ? 3.789 -16.984 -24.312 1 94.62 239 ARG B CA 1
ATOM 4370 C C . ARG B 1 239 ? 3.811 -15.758 -25.219 1 94.62 239 ARG B C 1
ATOM 4372 O O . ARG B 1 239 ? 2.779 -15.117 -25.438 1 94.62 239 ARG B O 1
ATOM 4379 N N . SER B 1 240 ? 4.93 -15.422 -25.703 1 93.38 240 SER B N 1
ATOM 4380 C CA . SER B 1 240 ? 5.055 -14.25 -26.562 1 93.38 240 SER B CA 1
ATOM 4381 C C . SER B 1 240 ? 4.379 -14.477 -27.922 1 93.38 240 SER B C 1
ATOM 4383 O O . SER B 1 240 ? 4.078 -13.516 -28.625 1 93.38 240 SER B O 1
ATOM 4385 N N . THR B 1 241 ? 4.121 -15.789 -28.203 1 92.12 241 THR B N 1
ATOM 4386 C CA . THR B 1 241 ? 3.555 -16.094 -29.5 1 92.12 241 THR B CA 1
ATOM 4387 C C . THR B 1 241 ? 2.033 -16.188 -29.422 1 92.12 241 THR B C 1
ATOM 4389 O O . THR B 1 241 ? 1.363 -16.375 -30.453 1 92.12 241 THR B O 1
ATOM 4392 N N . VAL B 1 242 ? 1.518 -16.031 -28.281 1 91.56 242 VAL B N 1
ATOM 4393 C CA . VAL B 1 242 ? 0.069 -16.062 -28.094 1 91.56 242 VAL B CA 1
ATOM 4394 C C . VAL B 1 242 ? -0.537 -14.75 -28.594 1 91.56 242 VAL B C 1
ATOM 4396 O O . VAL B 1 242 ? 0.02 -13.672 -28.375 1 91.56 242 VAL B O 1
ATOM 4399 N N . SER B 1 243 ? -1.639 -14.875 -29.219 1 92.94 243 SER B N 1
ATOM 4400 C CA . SER B 1 243 ? -2.297 -13.711 -29.797 1 92.94 243 SER B CA 1
ATOM 4401 C C . SER B 1 243 ? -2.68 -12.695 -28.734 1 92.94 243 SER B C 1
ATOM 4403 O O . SER B 1 243 ? -3.119 -13.07 -27.641 1 92.94 243 SER B O 1
ATOM 4405 N N . LYS B 1 244 ? -2.635 -11.477 -29.125 1 93.44 244 LYS B N 1
ATOM 4406 C CA . LYS B 1 244 ? -3.018 -10.367 -28.266 1 93.44 244 LYS B CA 1
ATOM 4407 C C . LYS B 1 244 ? -4.484 -10.477 -27.844 1 93.44 244 LYS B C 1
ATOM 4409 O O . LYS B 1 244 ? -4.871 -10.008 -26.781 1 93.44 244 LYS B O 1
ATOM 4414 N N . SER B 1 245 ? -5.27 -11.086 -28.656 1 92.56 245 SER B N 1
ATOM 4415 C CA . SER B 1 245 ? -6.699 -11.227 -28.391 1 92.56 245 SER B CA 1
ATOM 4416 C C . SER B 1 245 ? -6.953 -12.227 -27.266 1 92.56 245 SER B C 1
ATOM 4418 O O . SER B 1 245 ? -8.031 -12.227 -26.672 1 92.56 245 SER B O 1
ATOM 4420 N N . ILE B 1 246 ? -5.984 -13.023 -27.031 1 91.94 246 ILE B N 1
ATOM 4421 C CA . ILE B 1 246 ? -6.098 -14.016 -25.969 1 91.94 246 ILE B CA 1
ATOM 4422 C C . ILE B 1 246 ? -5.336 -13.547 -24.734 1 91.94 246 ILE B C 1
ATOM 4424 O O . ILE B 1 246 ? -5.887 -13.508 -23.625 1 91.94 246 ILE B O 1
ATOM 4428 N N . MET B 1 247 ? -4.082 -13.172 -25.016 1 94.88 247 MET B N 1
ATOM 4429 C CA . MET B 1 247 ? -3.213 -12.602 -23.984 1 94.88 247 MET B CA 1
ATOM 4430 C C . MET B 1 247 ? -2.576 -11.305 -24.469 1 94.88 247 MET B C 1
ATOM 4432 O O . MET B 1 247 ? -1.711 -11.32 -25.344 1 94.88 247 MET B O 1
ATOM 4436 N N . ASP B 1 248 ? -3.02 -10.234 -23.922 1 96.25 248 ASP B N 1
ATOM 4437 C CA . ASP B 1 248 ? -2.475 -8.938 -24.312 1 96.25 248 ASP B CA 1
ATOM 4438 C C . ASP B 1 248 ? -1.26 -8.57 -23.469 1 96.25 248 ASP B C 1
ATOM 4440 O O . ASP B 1 248 ? -1.392 -7.891 -22.453 1 96.25 248 ASP B O 1
ATOM 4444 N N . GLN B 1 249 ? -0.115 -8.898 -23.891 1 95.5 249 GLN B N 1
ATOM 4445 C CA . GLN B 1 249 ? 1.097 -8.75 -23.094 1 95.5 249 GLN B CA 1
ATOM 4446 C C . GLN B 1 249 ? 1.573 -7.297 -23.078 1 95.5 249 GLN B C 1
ATOM 4448 O O . GLN B 1 249 ? 2.568 -6.969 -22.422 1 95.5 249 GLN B O 1
ATOM 4453 N N . SER B 1 250 ? 0.885 -6.414 -23.797 1 95.5 250 SER B N 1
ATOM 4454 C CA . SER B 1 250 ? 1.16 -4.988 -23.641 1 95.5 250 SER B CA 1
ATOM 4455 C C . SER B 1 250 ? 0.642 -4.465 -22.312 1 95.5 250 SER B C 1
ATOM 4457 O O . SER B 1 250 ? 1.083 -3.418 -21.828 1 95.5 250 SER B O 1
ATOM 4459 N N . ILE B 1 251 ? -0.315 -5.137 -21.766 1 95.31 251 ILE B N 1
ATOM 4460 C CA . ILE B 1 251 ? -0.827 -4.805 -20.438 1 95.31 251 ILE B CA 1
ATOM 4461 C C . ILE B 1 251 ? 0.146 -5.305 -19.375 1 95.31 251 ILE B C 1
ATOM 4463 O O . ILE B 1 251 ? 0.51 -4.559 -18.453 1 95.31 251 ILE B O 1
ATOM 4467 N N . SER B 1 252 ? 0.547 -6.508 -19.531 1 95.62 252 SER B N 1
ATOM 4468 C CA . SER B 1 252 ? 1.53 -7.164 -18.672 1 95.62 252 SER B CA 1
ATOM 4469 C C . SER B 1 252 ? 2.148 -8.375 -19.359 1 95.62 252 SER B C 1
ATOM 4471 O O . SER B 1 252 ? 1.449 -9.133 -20.031 1 95.62 252 SER B O 1
ATOM 4473 N N . THR B 1 253 ? 3.408 -8.555 -19.172 1 96.06 253 THR B N 1
ATOM 4474 C CA . THR B 1 253 ? 4.051 -9.727 -19.75 1 96.06 253 THR B CA 1
ATOM 4475 C C . THR B 1 253 ? 3.754 -10.969 -18.906 1 96.06 253 THR B C 1
ATOM 4477 O O . THR B 1 253 ? 3.473 -10.867 -17.719 1 96.06 253 THR B O 1
ATOM 4480 N N . PHE B 1 254 ? 3.791 -12.094 -19.625 1 96.94 254 PHE B N 1
ATOM 4481 C CA . PHE B 1 254 ? 3.51 -13.359 -18.953 1 96.94 254 PHE B CA 1
ATOM 4482 C C . PHE B 1 254 ? 4.516 -13.609 -17.844 1 96.94 254 PHE B C 1
ATOM 4484 O O . PHE B 1 254 ? 4.133 -13.977 -16.719 1 96.94 254 PHE B O 1
ATOM 4491 N N . MET B 1 255 ? 5.758 -13.523 -18.078 1 97.12 255 MET B N 1
ATOM 4492 C CA . MET B 1 255 ? 6.809 -13.57 -17.078 1 97.12 255 MET B CA 1
ATOM 4493 C C . MET B 1 255 ? 7.246 -12.164 -16.672 1 97.12 255 MET B C 1
ATOM 4495 O O . MET B 1 255 ? 8.141 -11.586 -17.297 1 97.12 255 MET B O 1
ATOM 4499 N N . ARG B 1 256 ? 6.738 -11.633 -15.68 1 95.88 256 ARG B N 1
ATOM 4500 C CA . ARG B 1 256 ? 6.836 -10.219 -15.328 1 95.88 256 ARG B CA 1
ATOM 4501 C C . ARG B 1 256 ? 8.078 -9.953 -14.492 1 95.88 256 ARG B C 1
ATOM 4503 O O . ARG B 1 256 ? 9.125 -9.578 -15.023 1 95.88 256 ARG B O 1
ATOM 4510 N N . LYS B 1 257 ? 8.133 -10.469 -13.203 1 94.25 257 LYS B N 1
ATOM 4511 C CA . LYS B 1 257 ? 9.273 -10.219 -12.32 1 94.25 257 LYS B CA 1
ATOM 4512 C C . LYS B 1 257 ? 9.805 -11.523 -11.727 1 94.25 257 LYS B C 1
ATOM 4514 O O . LYS B 1 257 ? 11.016 -11.672 -11.547 1 94.25 257 LYS B O 1
ATOM 4519 N N . GLY B 1 258 ? 8.883 -12.445 -11.383 1 94.94 258 GLY B N 1
ATOM 4520 C CA . GLY B 1 258 ? 9.266 -13.727 -10.805 1 94.94 258 GLY B CA 1
ATOM 4521 C C . GLY B 1 258 ? 9.984 -13.602 -9.477 1 94.94 258 GLY B C 1
ATOM 4522 O O . GLY B 1 258 ? 10.664 -14.523 -9.039 1 94.94 258 GLY B O 1
ATOM 4523 N N . THR B 1 259 ? 9.867 -12.461 -8.836 1 95.25 259 THR B N 1
ATOM 4524 C CA . THR B 1 259 ? 10.641 -12.203 -7.629 1 95.25 259 THR B CA 1
ATOM 4525 C C . THR B 1 259 ? 9.828 -12.539 -6.383 1 95.25 259 THR B C 1
ATOM 4527 O O . THR B 1 259 ? 8.594 -12.523 -6.414 1 95.25 259 THR B O 1
ATOM 4530 N N . VAL B 1 260 ? 10.57 -12.93 -5.34 1 97.56 260 VAL B N 1
ATOM 4531 C CA . VAL B 1 260 ? 9.969 -13.148 -4.027 1 97.56 260 VAL B CA 1
ATOM 4532 C C . VAL B 1 260 ? 9.93 -11.836 -3.25 1 97.56 260 VAL B C 1
ATOM 4534 O O . VAL B 1 260 ? 10.922 -11.117 -3.182 1 97.56 260 VAL B O 1
ATOM 4537 N N . GLY B 1 261 ? 8.773 -11.484 -2.736 1 97.75 261 GLY B N 1
ATOM 4538 C CA . GLY B 1 261 ? 8.672 -10.297 -1.901 1 97.75 261 GLY B CA 1
ATOM 4539 C C . GLY B 1 261 ? 8.086 -9.102 -2.633 1 97.75 261 GLY B C 1
ATOM 4540 O O . GLY B 1 261 ? 7.887 -8.039 -2.037 1 97.75 261 GLY B O 1
ATOM 4541 N N . ASP B 1 262 ? 7.781 -9.266 -3.924 1 97.12 262 ASP B N 1
ATOM 4542 C CA . ASP B 1 262 ? 7.273 -8.141 -4.703 1 97.12 262 ASP B CA 1
ATOM 4543 C C . ASP B 1 262 ? 5.91 -7.688 -4.188 1 97.12 262 ASP B C 1
ATOM 4545 O O . ASP B 1 262 ? 5.449 -6.59 -4.512 1 97.12 262 ASP B O 1
ATOM 4549 N N . TRP B 1 263 ? 5.234 -8.516 -3.436 1 98.19 263 TRP B N 1
ATOM 4550 C CA . TRP B 1 263 ? 3.938 -8.172 -2.863 1 98.19 263 TRP B CA 1
ATOM 4551 C C . TRP B 1 263 ? 4.035 -6.91 -2.016 1 98.19 263 TRP B C 1
ATOM 4553 O O . TRP B 1 263 ? 3.072 -6.145 -1.917 1 98.19 263 TRP B O 1
ATOM 4563 N N . LYS B 1 264 ? 5.137 -6.566 -1.442 1 98.12 264 LYS B N 1
ATOM 4564 C CA . LYS B 1 264 ? 5.332 -5.398 -0.591 1 98.12 264 LYS B CA 1
ATOM 4565 C C . LYS B 1 264 ? 5.094 -4.105 -1.37 1 98.12 264 LYS B C 1
ATOM 4567 O O . LYS B 1 264 ? 4.77 -3.072 -0.784 1 98.12 264 LYS B O 1
ATOM 4572 N N . ASN B 1 265 ? 5.273 -4.148 -2.662 1 97.44 265 ASN B N 1
ATOM 4573 C CA . ASN B 1 265 ? 5.109 -2.975 -3.514 1 97.44 265 ASN B CA 1
ATOM 4574 C C . ASN B 1 265 ? 3.664 -2.805 -3.969 1 97.44 265 ASN B C 1
ATOM 4576 O O . ASN B 1 265 ? 3.334 -1.839 -4.656 1 97.44 265 ASN B O 1
ATOM 4580 N N . HIS B 1 266 ? 2.818 -3.752 -3.586 1 97.56 266 HIS B N 1
ATOM 4581 C CA . HIS B 1 266 ? 1.44 -3.729 -4.066 1 97.56 266 HIS B CA 1
ATOM 4582 C C . HIS B 1 266 ? 0.454 -3.652 -2.906 1 97.56 266 HIS B C 1
ATOM 4584 O O . HIS B 1 266 ? -0.547 -2.936 -2.984 1 97.56 266 HIS B O 1
ATOM 4590 N N . PHE B 1 267 ? 0.741 -4.375 -1.806 1 98.62 267 PHE B N 1
ATOM 4591 C CA . PHE B 1 267 ? -0.119 -4.34 -0.628 1 98.62 267 PHE B CA 1
ATOM 4592 C C . PHE B 1 267 ? 0.055 -3.033 0.133 1 98.62 267 PHE B C 1
ATOM 4594 O O . PHE B 1 267 ? 1.178 -2.641 0.454 1 98.62 267 PHE B O 1
ATOM 4601 N N . THR B 1 268 ? -1.021 -2.395 0.364 1 98.5 268 THR B N 1
ATOM 4602 C CA . THR B 1 268 ? -0.947 -1.375 1.403 1 98.5 268 THR B CA 1
ATOM 4603 C C . THR B 1 268 ? -0.695 -2.01 2.768 1 98.5 268 THR B C 1
ATOM 4605 O O . THR B 1 268 ? -0.854 -3.221 2.934 1 98.5 268 THR B O 1
ATOM 4608 N N . VAL B 1 269 ? -0.317 -1.202 3.695 1 98.31 269 VAL B N 1
ATOM 4609 C CA . VAL B 1 269 ? -0.107 -1.709 5.047 1 98.31 269 VAL B CA 1
ATOM 4610 C C . VAL B 1 269 ? -1.407 -2.303 5.586 1 98.31 269 VAL B C 1
ATOM 4612 O O . VAL B 1 269 ? -1.406 -3.391 6.164 1 98.31 269 VAL B O 1
ATOM 4615 N N . ALA B 1 270 ? -2.486 -1.61 5.359 1 98.19 270 ALA B N 1
ATOM 4616 C CA . ALA B 1 270 ? -3.785 -2.09 5.824 1 98.19 270 ALA B CA 1
ATOM 4617 C C . ALA B 1 270 ? -4.141 -3.424 5.18 1 98.19 270 ALA B C 1
ATOM 4619 O O . ALA B 1 270 ? -4.652 -4.328 5.848 1 98.19 270 ALA B O 1
ATOM 4620 N N . GLN B 1 271 ? -3.885 -3.551 3.898 1 98.56 271 GLN B N 1
ATOM 4621 C CA . GLN B 1 271 ? -4.148 -4.801 3.193 1 98.56 271 GLN B CA 1
ATOM 4622 C C . GLN B 1 271 ? -3.303 -5.938 3.756 1 98.56 271 GLN B C 1
ATOM 4624 O O . GLN B 1 271 ? -3.785 -7.062 3.908 1 98.56 271 GLN B O 1
ATOM 4629 N N . ASN B 1 272 ? -2.041 -5.668 3.938 1 98.62 272 ASN B N 1
ATOM 4630 C CA . ASN B 1 272 ? -1.168 -6.691 4.504 1 98.62 272 ASN B CA 1
ATOM 4631 C C . ASN B 1 272 ? -1.663 -7.156 5.867 1 98.62 272 ASN B C 1
ATOM 4633 O O . ASN B 1 272 ? -1.685 -8.359 6.148 1 98.62 272 ASN B O 1
ATOM 4637 N N . GLU B 1 273 ? -2.023 -6.18 6.754 1 98.25 273 GLU B N 1
ATOM 4638 C CA . GLU B 1 273 ? -2.535 -6.539 8.07 1 98.25 273 GLU B CA 1
ATOM 4639 C C . GLU B 1 273 ? -3.785 -7.406 7.965 1 98.25 273 GLU B C 1
ATOM 4641 O O . GLU B 1 273 ? -3.906 -8.422 8.656 1 98.25 273 GLU B O 1
ATOM 4646 N N . ARG B 1 274 ? -4.629 -7.031 7.125 1 98.44 274 ARG B N 1
ATOM 4647 C CA . ARG B 1 274 ? -5.848 -7.801 6.898 1 98.44 274 ARG B CA 1
ATOM 4648 C C . ARG B 1 274 ? -5.527 -9.188 6.359 1 98.44 274 ARG B C 1
ATOM 4650 O O . ARG B 1 274 ? -6.105 -10.18 6.805 1 98.44 274 ARG B O 1
ATOM 4657 N N . PHE B 1 275 ? -4.66 -9.258 5.422 1 98.69 275 PHE B N 1
ATOM 4658 C CA . PHE B 1 275 ? -4.281 -10.539 4.84 1 98.69 275 PHE B CA 1
ATOM 4659 C C . PHE B 1 275 ? -3.686 -11.461 5.898 1 98.69 275 PHE B C 1
ATOM 4661 O O . PHE B 1 275 ? -3.955 -12.656 5.902 1 98.69 275 PHE B O 1
ATOM 4668 N N . GLU B 1 276 ? -2.852 -10.922 6.742 1 98 276 GLU B N 1
ATOM 4669 C CA . GLU B 1 276 ? -2.246 -11.719 7.805 1 98 276 GLU B CA 1
ATOM 4670 C C . GLU B 1 276 ? -3.311 -12.336 8.703 1 98 276 GLU B C 1
ATOM 4672 O O . GLU B 1 276 ? -3.178 -13.484 9.125 1 98 276 GLU B 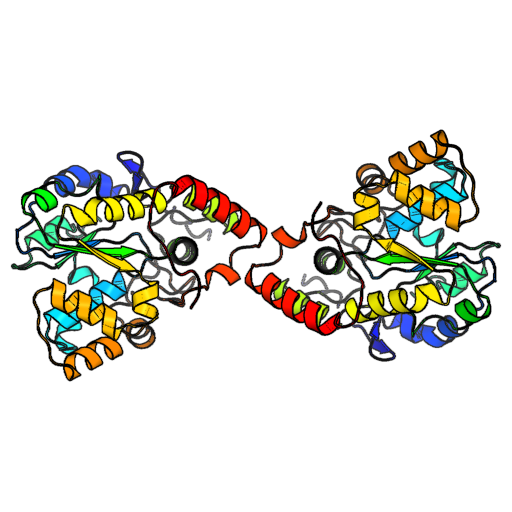O 1
ATOM 4677 N N . ASP B 1 277 ? -4.309 -11.586 9.023 1 98.31 277 ASP B N 1
ATOM 4678 C CA . ASP B 1 277 ? -5.418 -12.109 9.82 1 98.31 277 ASP B CA 1
ATOM 4679 C C . ASP B 1 277 ? -6.133 -13.242 9.086 1 98.31 277 ASP B C 1
ATOM 4681 O O . ASP B 1 277 ? -6.422 -14.281 9.68 1 98.31 277 ASP B O 1
ATOM 4685 N N . ILE B 1 278 ? -6.414 -13.023 7.836 1 98.5 278 ILE B N 1
ATOM 4686 C CA . ILE B 1 278 ? -7.078 -14.023 7.012 1 98.5 278 ILE B CA 1
ATOM 4687 C C . ILE B 1 278 ? -6.219 -15.281 6.93 1 98.5 278 ILE B C 1
ATOM 4689 O O . ILE B 1 278 ? -6.719 -16.391 7.09 1 98.5 278 ILE B O 1
ATOM 4693 N N . TYR B 1 279 ? -4.949 -15.086 6.68 1 98.12 279 TYR B N 1
ATOM 4694 C CA . TYR B 1 279 ? -4.008 -16.203 6.555 1 98.12 279 TYR B CA 1
ATOM 4695 C C . TYR B 1 279 ? -3.965 -17.016 7.84 1 98.12 279 TYR B C 1
ATOM 4697 O O . TYR B 1 279 ? -3.992 -18.25 7.793 1 98.12 279 TYR B O 1
ATOM 4705 N N . ARG B 1 280 ? -3.879 -16.328 8.969 1 97.44 280 ARG B N 1
ATOM 4706 C CA . ARG B 1 280 ? -3.855 -17 10.258 1 97.44 280 ARG B CA 1
ATOM 4707 C C . ARG B 1 280 ? -5.102 -17.859 10.453 1 97.44 280 ARG B C 1
ATOM 4709 O O . ARG B 1 280 ? -5.012 -19 10.945 1 97.44 280 ARG B O 1
ATOM 4716 N N . GLU B 1 281 ? -6.168 -17.328 10.07 1 98.06 281 GLU B N 1
ATOM 4717 C CA . GLU B 1 281 ? -7.426 -18.062 10.219 1 98.06 281 GLU B CA 1
ATOM 4718 C C . GLU B 1 281 ? -7.5 -19.234 9.25 1 98.06 281 GLU B C 1
ATOM 4720 O O . GLU B 1 281 ? -7.758 -20.375 9.664 1 98.06 281 GLU B O 1
ATOM 4725 N N . LYS B 1 282 ? -7.262 -18.984 7.977 1 97.62 282 LYS B N 1
ATOM 4726 C CA . LYS B 1 282 ? -7.461 -19.984 6.926 1 97.62 282 LYS B CA 1
ATOM 4727 C C . LYS B 1 282 ? -6.406 -21.078 6.996 1 97.62 282 LYS B C 1
ATOM 4729 O O . LYS B 1 282 ? -6.664 -22.219 6.625 1 97.62 282 LYS B O 1
ATOM 4734 N N . MET B 1 283 ? -5.234 -20.766 7.496 1 97.38 283 MET B N 1
ATOM 4735 C CA . MET B 1 283 ? -4.148 -21.734 7.535 1 97.38 283 MET B CA 1
ATOM 4736 C C . MET B 1 283 ? -3.994 -22.328 8.93 1 97.38 283 MET B C 1
ATOM 4738 O O . MET B 1 283 ? -3.027 -23.031 9.203 1 97.38 283 MET B O 1
ATOM 4742 N N . ALA B 1 284 ? -4.965 -22.016 9.719 1 95.81 284 ALA B N 1
ATOM 4743 C CA . ALA B 1 284 ? -4.902 -22.547 11.078 1 95.81 284 ALA B CA 1
ATOM 4744 C C . ALA B 1 284 ? -4.781 -24.078 11.062 1 95.81 284 ALA B C 1
ATOM 4746 O O . ALA B 1 284 ? -5.469 -24.75 10.297 1 95.81 284 ALA B O 1
ATOM 4747 N N . GLY B 1 285 ? -3.848 -24.625 11.852 1 94.12 285 GLY B N 1
ATOM 4748 C CA . GLY B 1 285 ? -3.666 -26.062 11.953 1 94.12 285 GLY B CA 1
ATOM 4749 C C . GLY B 1 285 ? -2.668 -26.609 10.953 1 94.12 285 GLY B C 1
ATOM 4750 O O . GLY B 1 285 ? -2.254 -27.766 11.055 1 94.12 285 GLY B O 1
ATOM 4751 N N . SER B 1 286 ? -2.387 -25.781 9.938 1 93.88 286 SER B N 1
ATOM 4752 C CA . SER B 1 286 ? -1.406 -26.234 8.953 1 93.88 286 SER B CA 1
ATOM 4753 C C . SER B 1 286 ? 0.017 -25.969 9.43 1 93.88 286 SER B C 1
ATOM 4755 O O . SER B 1 286 ? 0.275 -24.984 10.125 1 93.88 286 SER B O 1
ATOM 4757 N N . SER B 1 287 ? 0.917 -26.781 9.102 1 93 287 SER B N 1
ATOM 4758 C CA . SER B 1 287 ? 2.316 -26.641 9.484 1 93 287 SER B CA 1
ATOM 4759 C C . SER B 1 287 ? 3.139 -26.031 8.352 1 93 287 SER B C 1
ATOM 4761 O O . SER B 1 287 ? 4.371 -26 8.422 1 93 287 SER B O 1
ATOM 4763 N N . ILE B 1 288 ? 2.441 -25.594 7.297 1 94.94 288 ILE B N 1
ATOM 4764 C CA . ILE B 1 288 ? 3.133 -25.047 6.137 1 94.94 288 ILE B CA 1
ATOM 4765 C C . ILE B 1 288 ? 3.773 -23.703 6.512 1 94.94 288 ILE B C 1
ATOM 4767 O O . ILE B 1 288 ? 3.152 -22.875 7.18 1 94.94 288 ILE B O 1
ATOM 4771 N N . HIS B 1 289 ? 4.988 -23.516 6.047 1 92.75 289 HIS B N 1
ATOM 4772 C CA . HIS B 1 289 ? 5.676 -22.25 6.258 1 92.75 289 HIS B CA 1
ATOM 4773 C C . HIS B 1 289 ? 6.273 -21.719 4.961 1 92.75 289 HIS B C 1
ATOM 4775 O O . HIS B 1 289 ? 7.086 -22.406 4.328 1 92.75 289 HIS B O 1
ATOM 4781 N N . PHE B 1 290 ? 5.875 -20.531 4.633 1 93.69 290 PHE B N 1
ATOM 4782 C CA . PHE B 1 290 ? 6.391 -19.906 3.418 1 93.69 290 PHE B CA 1
ATOM 4783 C C . PHE B 1 290 ? 7.398 -18.812 3.756 1 93.69 290 PHE B C 1
ATOM 4785 O O . PHE B 1 290 ? 7.27 -18.141 4.777 1 93.69 290 PHE B O 1
ATOM 4792 N N . CYS B 1 291 ? 8.359 -18.672 2.922 1 88.75 291 CYS B N 1
ATOM 4793 C CA . CYS B 1 291 ? 9.227 -17.5 2.963 1 88.75 291 CYS B CA 1
ATOM 4794 C C . CYS B 1 291 ? 8.609 -16.328 2.211 1 88.75 291 CYS B C 1
ATOM 4796 O O . CYS B 1 291 ? 8.195 -16.484 1.058 1 88.75 291 CYS B O 1
ATOM 4798 N N . LEU B 1 292 ? 8.547 -15.188 2.85 1 88.56 292 LEU B N 1
ATOM 4799 C CA . LEU B 1 292 ? 7.836 -14.062 2.25 1 88.56 292 LEU B CA 1
ATOM 4800 C C . LEU B 1 292 ? 8.82 -13.07 1.638 1 88.56 292 LEU B C 1
ATOM 4802 O O . LEU B 1 292 ? 8.414 -12.164 0.902 1 88.56 292 LEU B O 1
ATOM 4806 N N . GLU B 1 293 ? 10.078 -13.266 2 1 85.25 293 GLU B N 1
ATOM 4807 C CA . GLU B 1 293 ? 11.109 -12.398 1.432 1 85.25 293 GLU B CA 1
ATOM 4808 C C . GLU B 1 293 ? 12.461 -13.109 1.37 1 85.25 293 GLU B C 1
ATOM 4810 O O . GLU B 1 293 ? 12.734 -14.008 2.17 1 85.25 293 GLU B O 1
ATOM 4815 N N . LEU B 1 294 ? 13.203 -12.852 0.295 1 88 294 LEU B N 1
ATOM 4816 C CA . LEU B 1 294 ? 14.555 -13.383 0.168 1 88 294 LEU B CA 1
ATOM 4817 C C . LEU B 1 294 ? 15.586 -12.258 0.175 1 88 294 LEU B C 1
ATOM 4819 O O . LEU B 1 294 ? 15.305 -11.156 -0.305 1 88 294 LEU B O 1
#

Foldseek 3Di:
DPPDPPAAFAFDDDPRATAGPQLVVCLVVLLPQAAALLEEEEEEAPQQCSLLVLLLLQCLVVLNPVVSSLPFFSCLQAPESSAGDPPDDGSSRSQVVDDPPHYYYYHAAPVSHRCNCVVSQHAYEYEGEDLLVSLVLVLLQQCFFRNHHNCPDPVSVLVCALQQNGHNGHSLRRLVRCVVCVVVGNYDYHYLVVCVVPVLVVSVVVSVSSVHDHDPVSSVSSNVCSDLVNQCPRCSRFCPVPDSNRGVCVSPTNSHPSFAQCSVVVDDPVSVVVVVVSCCVSCPPPPDDHDRHD/DPPPPPAAFFFDDDPRATAGPQLVVCLVVLLPQAAALLEEEEEEAPQQCSLLVLLLLLCLVVLNPVVSSLPFFSCLQAPESSAGDPPDDGSSRSQVVDDPPHYYYYHAAPVSHRCNCVVSQHAYEYEGEDLLVSLVLVLLQQCFFRNFHNCPDPVSVLVCALQQNGHNGHSLRRLVRLVVCVVVGNYDYHYLVVCVVPVLVVSVVVSVSSVHDHDPVSSVSSNVCSDLVNQCPRCSRFCPVPDSNRGVCVSPTNSHPSFAQCSVVPDDPVSVVVVVVSCCVSCPPPPDDHDRHD

InterPro domains:
  IPR000863 Sulfotransferase domain [PF00685] (37-286)
  IPR027417 P-loop containing nucleoside triphosphate hydrolase [G3DSA:3.40.50.300] (1-294)
  IPR027417 P-loop containing nucleoside triphosphate hydrolase [SSF52540] (8-293)

Secondary structure (DSSP, 8-state):
--------PPEEEETTEEEEHHHHHTHHHHHT----TT-EEEEE-TTSSHHHHHHHHHHHHTTT-TTGGGSS-HHHHS-BTT---TTSPPHHHHHHHSPSS-EEEE---GGGS-HHHHHTT-EEEEEE--HHHHHHHHHHHHHHBTTS----SHHHHHHHHHTT-STT--HHHHHHHHHHHTTTTEEEEEEHHHHHH-HHHHHHHHHHHTT----HHHHHHHHHHTSHHHHHT-TTTS-TTS-TTTB-TTT--SS----SSGGGGTSBHHHHHHHHHHHHHHTTT---------/--------PPEEEETTEEEEHHHHHTHHHHHT----TT-EEEEE-TTSSHHHHHHHHHHHHTTT-TTGGGSS-HHHHS-BTT---TTSPPHHHHHHHSPSS-EEEE---GGGS-HHHHHTT-EEEEEE--HHHHHHHHHHHHHHBTTS----SHHHHHHHHHTT-STT--HHHHHHHHHHHTTTTEEEEEEHHHHHH-HHHHHHHHHHHTT----HHHHHHHHHHTSHHHHHT-TTTS-TTS-TTTB-TTT--SS----TTGGGGTSBHHHHHHHHHHHHHHTTT---------

pLDDT: mean 95.01, std 9.46, range [22.03, 98.88]

Organism: Octodon degus (NCBI:txid10160)

Solvent-accessible surface area (backbone atoms only — not comparable to full-atom values): 32047 Å² total; per-residue (Å²): 130,84,73,77,76,75,75,50,38,66,68,40,70,55,97,78,27,25,30,52,50,49,31,59,75,40,38,66,63,41,51,63,40,79,54,49,54,64,28,36,36,38,36,27,56,79,58,19,50,55,69,56,54,51,50,48,51,46,27,58,77,49,70,47,38,64,69,70,62,58,73,50,42,49,64,72,68,34,28,37,41,64,44,43,51,92,93,51,80,30,15,54,55,51,53,69,70,51,64,85,67,40,53,34,27,39,56,66,36,71,89,68,47,34,58,33,42,65,74,39,60,25,40,33,42,34,34,43,42,47,64,58,42,21,48,53,46,37,50,47,48,30,67,14,27,44,74,36,46,74,47,75,51,71,70,56,33,52,53,32,45,80,66,17,68,35,77,64,18,34,62,63,59,38,53,50,43,48,60,70,40,35,85,82,47,56,42,51,80,43,46,40,56,50,34,71,74,39,42,61,64,46,50,49,52,51,36,52,74,72,72,49,85,74,55,70,68,45,49,53,47,42,46,55,61,57,28,68,71,49,37,55,70,30,66,49,67,29,58,71,77,50,53,57,84,47,37,27,51,87,78,33,51,80,64,69,77,92,58,70,40,58,31,32,74,68,32,25,38,47,52,46,56,51,46,50,54,49,46,54,61,72,46,55,93,56,86,80,81,74,68,67,64,123,131,83,71,76,74,76,77,49,40,67,68,40,70,54,98,78,28,24,30,52,51,49,32,59,76,41,38,68,62,40,51,63,41,78,55,48,56,62,28,36,37,39,35,27,54,79,58,20,50,55,70,56,52,49,50,47,51,47,27,57,75,49,71,46,38,63,69,69,63,59,73,48,43,50,66,71,67,33,30,37,42,64,43,43,52,90,93,51,81,30,14,53,54,53,52,68,71,49,65,84,67,40,55,34,28,39,55,66,38,70,90,67,47,35,57,32,42,66,75,40,59,24,40,34,41,34,34,44,40,46,66,59,42,20,50,53,47,37,50,48,48,31,67,14,28,45,74,36,46,75,46,75,51,70,69,56,33,52,53,33,45,80,66,18,68,33,78,63,18,33,61,63,58,39,55,49,42,47,59,69,41,35,86,81,47,57,43,51,81,43,45,38,57,52,35,71,75,39,42,61,64,45,51,48,51,51,36,50,74,73,72,48,86,75,54,69,67,44,49,52,47,42,45,57,62,57,28,68,70,50,37,55,71,31,65,49,68,31,56,71,77,50,52,58,84,47,38,26,50,88,78,32,51,78,66,69,78,91,58,71,42,59,31,32,74,68,32,25,37,47,52,47,55,52,46,53,54,50,47,53,60,72,46,56,92,56,87,80,80,73,66,68,62,120

Sequence (588 aa):
MAEATESRKQLVEVAGVPMKATTIDNWTQIQNFEAKPDDLLICTYPKSGTTWIQEIVDMIEQDGDTEKCQRAMIQHRHPLIEWAQPAQPSGVDRANAMPSPRTLRTHLSTALLPPSFWEKRCKFLYVARNAKDCMVSYYHFQRMNKTLPDPGTWEEYFESFVNGKVAWGSWFDHVKGWWNTRDRHQVLFLFYEDIKRDPKQEIRKVMQFMGKSLGEAVLDKIVRETSFEKMKANPMINRSTVSKSIMDQSISTFMRKGTVGDWKNHFTVAQNERFEDIYREKMAGSSIHFCLELMAEATESRKQLVEVAGVPMKATTIDNWTQIQNFEAKPDDLLICTYPKSGTTWIQEIVDMIEQDGDTEKCQRAMIQHRHPLIEWAQPAQPSGVDRANAMPSPRTLRTHLSTALLPPSFWEKRCKFLYVARNAKDCMVSYYHFQRMNKTLPDPGTWEEYFESFVNGKVAWGSWFDHVKGWWNTRDRHQVLFLFYEDIKRDPKQEIRKVMQFMGKSLGEAVLDKIVRETSFEKMKANPMINRSTVSKSIMDQSISTFMRKGTVGDWKNHFTVAQNERFEDIYREKMAGSSIHFCLEL